Protein 7SMF (pdb70)

GO terms:
  GO:1990841 promoter-specific chromatin binding (F, IDA)
  GO:0010629 negative regulation of gene expression (P, IMP)
  GO:0005515 protein binding (F, IPI)
  GO:0005654 nucleoplasm (C, TAS)
  GO:2000773 negative regulation of cellular senescence (P, IMP)
  GO:0005654 nucleoplasm (C, IDA)
  GO:0043550 regulation of lipid kinase activity (P, IDA)

Nearest PDB structures (foldseek):
  7smc-assembly1_A  TM=9.980E-01  e=4.967E-43  Homo sapiens
  7smc-assembly2_C  TM=9.949E-01  e=7.038E-43  Homo sapiens
  4yos-assembly1_A  TM=9.958E-01  e=9.972E-43  Homo sapiens
  4yoo-assembly1_A  TM=9.880E-01  e=3.684E-42  Homo sapiens
  3pom-assembly1_A  TM=8.962E-01  e=6.485E-21  Homo sapiens

Solvent-accessible surface area: 32696 Å² total; per-residue (Å²): 212,122,91,169,41,6,51,96,0,78,78,16,13,67,91,75,67,61,46,26,46,113,97,0,51,97,11,1,112,69,9,129,126,56,6,56,112,84,3,98,79,1,4,119,0,0,2,63,18,0,19,90,67,9,46,113,79,61,149,169,29,95,28,47,112,80,106,110,0,80,69,36,22,117,20,0,20,18,0,0,11,54,0,0,42,39,17,4,48,111,54,88,86,85,104,142,77,93,52,2,3,91,62,2,71,80,53,67,47,1,8,2,0,0,0,0,0,0,5,3,0,3,89,6,70,99,23,90,11,108,8,28,36,0,4,117,14,1,30,11,46,19,2,85,0,0,69,5,0,36,50,0,42,187,10,16,162,28,13,21,87,95,6,34,143,24,0,56,49,2,17,59,53,0,4,14,26,51,0,1,24,106,79,2,5,0,22,49,17,6,2,32,28,10,48,133,9,0,36,0,76,60,14,53,163,137,136,43,36,12,7,50,0,0,104,40,0,0,102,15,0,6,67,8,0,88,78,0,4,125,67,16,120,22,38,80,136,9,7,90,10,0,0,8,0,0,19,38,0,0,26,120,2,36,66,3,0,53,52,29,14,0,0,6,0,2,2,0,0,0,8,0,2,0,77,6,52,108,48,94,57,35,1,38,80,0,4,103,23,2,106,136,26,143,33,16,90,33,111,2,2,99,41,0,14,28,35,106,148,110,115,25,36,0,7,108,0,0,44,93,34,0,1,65,101,0,85,82,32,0,76,120,30,149,98,133,97,12,44,16,11,208,138,14,80,6,157,58,143,35,87,128,202,115,94,158,27,6,48,109,1,72,73,17,15,62,92,66,55,65,45,34,37,103,105,0,59,107,18,1,120,73,6,132,128,57,6,55,115,48,0,99,91,0,2,108,0,0,3,78,16,0,16,74,60,14,32,123,70,56,138,161,27,96,28,47,106,84,96,116,0,82,77,29,23,116,24,0,23,18,0,0,10,53,0,0,28,40,19,7,50,109,58,88,92,90,108,141,73,96,54,4,2,96,59,1,60,79,53,67,52,0,8,3,0,0,0,0,0,0,5,3,0,2,88,5,74,93,26,85,8,95,11,26,33,0,4,113,14,0,30,8,41,20,2,86,1,1,80,8,0,35,48,0,42,192,12,12,166,28,14,18,89,92,6,34,146,19,0,59,53,3,21,60,53,0,4,20,25,49,0,1,22,103,77,1,2,0,24,49,14,6,6,40,39,8,41,143,8,16,31,0,67,98,8,60,164,101,135,45,42,18,4,52,0,0,88,38,0,0,92,16,1,5,68,7,0,95,62,0,4,136,59,14,119,18,48,81,142,6,13,94,8,0,0,9,0,0,18,37,0,0,31,124,3,30,65,5,0,54,54,24,18,0,1,6,0,3,2,0,0,0,7,0,0,2,79,17,41,106,39,115,56,51,2,63,82,0,4,104,17,2,114,128,17,146,37,18,90,43,111,2,2,88,35,0,16,17,56,110,138,113,109,22,41,1,11,86,0,0,25,83,36,0,1,58,93,0,73,84,30,0,70,132,30,154,97,120,93,10,56,22,11,200,139,10,93,9,177,55,75,49,59,145

Foldseek 3Di:
DADPQVVLLCVLLDPQFLAADPQLQVLLVLAPHNCRVVLVVLLVVLLVLQQVVQQPQDVVRGHDDSVVSVVLSRSLSSLLNQLSSLLSCPPVCVVVVHHCNPVSPPVLLSNLSSLLSSVSSCVSVVHPCDPPNSCVSRVHALLSNLVCLVSRCVSRVSHDPVSNVSSVVSSLVVLFASQLEPPHCLVVVCVVVVVAQDACCRQQVDDDSRSVSVNVNLVVLLVLLVQLCVLLVHDPVLSLVLSQLLRCCVGVPVNQPHRAGSVLSSLLSSQLSCVLQVRHDDSVSRLVSSCPDPNHDPCRAAWGCDDVHDTGGSVCCSVRPNCVRRVVPSNVVVDDTGDRHD/DPDDPDDDDD/DADPLVVLLCVQLDPFWLAADPLVQVLQVLAPQRCRVVLVVLLVVLLVLQQVVLAPDDVVRHHDDSVVSVVLSRSLSSLLNLLCSLQSCPPVCVVVVHRCNVVSNPSLLSNLSSLLSSQSSCVSVVHPCHPPNSCVSSVHQLLSSLVNLVRSCVRDVSQDPVSNVVNVLVNLVSLFARCLEPPHCLQVVCVVVVVAQDAQCCLVVPDDSRSVSVVVSLVSVLVVLVLQCVLPPDDPVLSQQLSQLLRCCCRVVVNQNHRAGSVLSSLLSSQLLCVLDVHHDDSCSRLVSNCPDPNDDPCNAQFGPAPVHDTGGSVCNSVRPVCVVRVVVSNVVVDDTDDRDD/DPDDDDDDDD

InterPro domains:
  IPR002719 Retinoblastoma-associated protein, B-box [PF01857] (787-943)
  IPR002720 Retinoblastoma-associated protein, A-box [PF01858] (385-578)
  IPR002720 Retinoblastoma-associated protein, A-box [SM01368] (385-578)
  IPR013763 Cyclin-like domain [SM00385] (801-910)
  IPR015030 Retinoblastoma-associated protein, C-terminal [PF08934] (960-1046)
  IPR015030 Retinoblastoma-associated protein, C-terminal [SM01369] (952-1068)
  IPR024599 Retinoblastoma-associated protein, N-terminal [PF11934] (80-212)
  IPR024599 Retinoblastoma-associated protein, N-terminal [SM01367] (70-212)
  IPR028309 Retinoblastoma protein family [PTHR13742] (19-1066)
  IPR036915 Cyclin-like superfamily [SSF47954] (393-580)
  IPR036915 Cyclin-like superfamily [SSF47954] (787-968)

Sequence (704 aa):
EFTQSVSRLQSIVAGLKNAPSDQLINIFESCVRNPVENIMKILKGIGETFCQHYTQSTDEQPGSHIDFAVNRLKLAEILYYKILETVMVQETRRLHGMDMSVLLEQDIFHRSLMACCLEIVLFAYSSPRTFPWIIEVLNLQPFYFYKVIEVVIRSEEGLSRDMVKHLNSIEEQILESLAWSHDSALWEALQVSANKVPTCEEVIFRTGSLALFYRKVYHLASVRLRDLCLKLDVSNELRRKIWTCFEFTLVHCPDLMKDRHLDQLLLCAFYIMAKVTKEERTFQEIMKSYRNQPQANSHVYRSVLLKSEERGDLIKFYNTIYVGRVKSFALKYDPPLSPFPHDIYCYEEFSDEFTQSVSRLQSIVAGLKNAPSDQLINIFESCVRNPVENIMKILKGIGETFCQHYTQSTDEQPGSHIDFAVNRLKLAEILYYKILETVMVQETRRLHGMDMSVLLEQDIFHRSLMACCLEIVLFAYSSPRTFPWIIEVLNLQPFYFYKVIEVVIRSEEGLSRDMVKHLNSIEEQILESLAWSHDSALWEALQVSANKVPTCEEVIFRTGSLALFYRKVYHLASVRLRDLCLKLDVSNELRRKIWTCFEFTLVHCPDLMKDRHLDQLLLCAFYIMAKVTKEERTFQEIMKSYRNQPQANSHVYRSVLLKSEERGDLIKFYNTIYVGRVKSFALKYDPPLSPFPHDIYCYEEFSD

Radius of gyration: 28.14 Å; Cα contacts (8 Å, |Δi|>4): 904; chains: 4; bounding box: 73×66×87 Å

B-factor: mean 40.88, std 21.15, range [2.72, 122.69]

Organism: Homo sapiens (NCBI:txid9606)

Secondary structure (DSSP, 8-state):
---HHHHHHHHHTTT--SS--TTHHHHHHTSSS--HHHHHHHHHHHHHHHHHHHTS-BTTB----HHHHHHHHHHHHHHHHHHHHHHHHH-HHHHTT--TTTGGG-HHHHHHHHHHHHHHHHHHTT-SS-TTHHHHHTT--HHHHGGGHHHHHTT---S-HHHHHHHHHHHHHHHHTTTTSTT-THHHHHHTTTT----TTTTT---SSHHHHHHHHHHHHHHHHHHHHHHTT--TTTHHHHHHHHHHHHHH-TTTTTTS-HHHHHHHHHHHHHHTTT----HHHHHHHHTTSTT--SHHHHS-B-----B--HHHHIIIIIHHHHHHHHTT------PPP-/----------/---HHHHHHHHHTTT--SS--HHHHHHHHHSTT--HHHHHHHHHHHHHHHHHHHHS--TTS----HHHHHHHHHHHHHHHHHHHHHHHHH-HHHHTT---TGGGG-HHHHHHHHHHHHHHHHHHTT-SS-TTHHHHHTT--HHHHGGGHHHHHHT-TTS-HHHHHHHHHHHHHHHHTTTTSTT-HHHHHHHTTTT----HHHHH---SHHHHHHHHHHHHHHHHHHHHHHHTT--TTTHHHHHHHHHHHHHTSGGGGTTS-HHHHHHHHHHHHHHTTT----HHHHHHHHHTSTT--GGGTSS-B-----B--HHHHIIIIIHHHHHHHHTT-----PPP--/----------

Structure (mmCIF, N/CA/C/O backbone):
data_7SMF
#
_entry.id   7SMF
#
_cell.length_a   63.158
_cell.length_b   63.302
_cell.length_c   83.344
_cell.angle_alpha   85.94
_cell.angle_beta   68.44
_cell.angle_gamma   73.99
#
_symmetry.space_group_name_H-M   'P 1'
#
loop_
_entity.id
_entity.type
_entity.pdbx_description
1 polymer 'Retinoblastoma-like protein 1'
2 polymer 'Histone deacetylase 1'
3 non-polymer 'SULFATE ION'
4 water water
#
loop_
_atom_site.group_PDB
_atom_site.id
_atom_site.type_symbol
_atom_site.label_atom_id
_atom_site.label_alt_id
_atom_site.label_comp_id
_atom_site.label_asym_id
_atom_site.label_entity_id
_atom_site.label_seq_id
_atom_site.pdbx_PDB_ins_code
_atom_site.Cartn_x
_atom_site.Cartn_y
_atom_site.Cartn_z
_atom_site.occupancy
_atom_site.B_iso_or_equiv
_atom_site.auth_seq_id
_atom_site.auth_comp_id
_atom_site.auth_asym_id
_atom_site.auth_atom_id
_atom_site.pdbx_PDB_model_num
ATOM 1 N N . GLU A 1 2 ? -22.895 -21.917 -12.398 1.00 35.55 389 GLU A N 1
ATOM 2 C CA . GLU A 1 2 ? -21.952 -22.452 -13.421 1.00 33.59 389 GLU A CA 1
ATOM 3 C C . GLU A 1 2 ? -20.732 -21.536 -13.608 1.00 29.36 389 GLU A C 1
ATOM 4 O O . GLU A 1 2 ? -19.723 -22.033 -14.085 1.00 23.71 389 GLU A O 1
ATOM 10 N N . PHE A 1 3 ? -20.853 -20.233 -13.335 1.00 45.62 390 PHE A N 1
ATOM 11 C CA . PHE A 1 3 ? -19.722 -19.299 -13.077 1.00 49.09 390 PHE A CA 1
ATOM 12 C C . PHE A 1 3 ? -19.415 -19.380 -11.587 1.00 52.21 390 PHE A C 1
ATOM 13 O O . PHE A 1 3 ? -20.301 -19.848 -10.845 1.00 46.51 390 PHE A O 1
ATOM 21 N N . THR A 1 4 ? -18.289 -18.756 -11.218 1.00 45.86 391 THR A N 1
ATOM 22 C CA . THR A 1 4 ? -17.820 -18.683 -9.820 1.00 34.70 391 THR A CA 1
ATOM 23 C C . THR A 1 4 ? -18.533 -17.507 -9.154 1.00 30.99 391 THR A C 1
ATOM 24 O O . THR A 1 4 ? -18.974 -16.621 -9.867 1.00 31.10 391 THR A O 1
ATOM 28 N N . GLN A 1 5 ? -18.619 -17.490 -7.835 1.00 28.76 392 GLN A N 1
ATOM 29 C CA . GLN A 1 5 ? -19.397 -16.469 -7.103 1.00 30.52 392 GLN A CA 1
ATOM 30 C C . GLN A 1 5 ? -18.819 -15.102 -7.419 1.00 47.80 392 GLN A C 1
ATOM 31 O O . GLN A 1 5 ? -19.529 -14.118 -7.200 1.00 61.35 392 GLN A O 1
ATOM 37 N N . SER A 1 6 ? -17.583 -15.051 -7.916 1.00 51.06 393 SER A N 1
ATOM 38 C CA . SER A 1 6 ? -16.855 -13.796 -8.214 1.00 35.34 393 SER A CA 1
ATOM 39 C C . SER A 1 6 ? -17.216 -13.279 -9.602 1.00 32.12 393 SER A C 1
ATOM 40 O O . SER A 1 6 ? -17.642 -12.126 -9.700 1.00 22.61 393 SER A O 1
ATOM 43 N N . VAL A 1 7 ? -17.058 -14.111 -10.624 1.00 18.55 394 VAL A N 1
ATOM 44 C CA . VAL A 1 7 ? -17.309 -13.677 -12.021 1.00 18.64 394 VAL A CA 1
ATOM 45 C C . VAL A 1 7 ? -18.807 -13.441 -12.134 1.00 19.52 394 VAL A C 1
ATOM 46 O O . VAL A 1 7 ? -19.218 -12.614 -12.943 1.00 30.73 394 VAL A O 1
ATOM 50 N N . SER A 1 8 ? -19.581 -14.126 -11.304 1.00 19.58 395 SER A N 1
ATOM 51 C CA . SER A 1 8 ? -21.056 -14.005 -11.332 1.00 23.78 395 SER A CA 1
ATOM 52 C C . SER A 1 8 ? -21.466 -12.614 -10.876 1.00 29.20 395 SER A C 1
ATOM 53 O O . SER A 1 8 ? -22.319 -12.030 -11.537 1.00 28.23 395 SER A O 1
ATOM 56 N N . ARG A 1 9 ? -20.870 -12.123 -9.795 1.00 19.26 396 ARG A N 1
ATOM 57 C CA . ARG A 1 9 ? -21.168 -10.756 -9.290 1.00 44.88 396 ARG A CA 1
ATOM 58 C C . ARG A 1 9 ? -20.836 -9.729 -10.369 1.00 18.54 396 ARG A C 1
ATOM 59 O O . ARG A 1 9 ? -21.676 -8.928 -10.725 1.00 18.75 396 ARG A O 1
ATOM 67 N N . LEU A 1 10 ? -19.636 -9.799 -10.879 1.00 20.52 397 LEU A N 1
ATOM 68 C CA . LEU A 1 10 ? -19.230 -8.867 -11.924 1.00 17.78 397 LEU A CA 1
ATOM 69 C C . LEU A 1 10 ? -20.316 -8.769 -12.975 1.00 30.74 397 LEU A C 1
ATOM 70 O O . LEU A 1 10 ? -20.772 -7.658 -13.189 1.00 31.76 397 LEU A O 1
ATOM 75 N N . GLN A 1 11 ? -20.782 -9.886 -13.541 1.00 29.36 398 GLN A N 1
ATOM 76 C CA . GLN A 1 11 ? -21.645 -9.720 -14.756 1.00 28.50 398 GLN A CA 1
ATOM 77 C C . GLN A 1 11 ? -23.016 -9.147 -14.358 1.00 30.25 398 GLN A C 1
ATOM 78 O O . GLN A 1 11 ? -23.680 -8.565 -15.238 1.00 20.40 398 GLN A O 1
ATOM 84 N N . SER A 1 12 ? -23.419 -9.308 -13.089 1.00 20.04 399 SER A N 1
ATOM 85 C CA . SER A 1 12 ? -24.609 -8.632 -12.507 1.00 34.92 399 SER A CA 1
ATOM 86 C C . SER A 1 12 ? -24.276 -7.143 -12.271 1.00 34.58 399 SER A C 1
ATOM 87 O O . SER A 1 12 ? -25.189 -6.269 -12.469 1.00 29.59 399 SER A O 1
ATOM 90 N N . ILE A 1 13 ? -23.012 -6.839 -11.950 1.00 28.81 400 ILE A N 1
ATOM 91 C CA . ILE A 1 13 ? -22.582 -5.441 -11.692 1.00 33.06 400 ILE A CA 1
ATOM 92 C C . ILE A 1 13 ? -22.767 -4.668 -12.989 1.00 37.18 400 ILE A C 1
ATOM 93 O O . ILE A 1 13 ? -23.408 -3.642 -12.933 1.00 42.88 400 ILE A O 1
ATOM 98 N N . VAL A 1 14 ? -22.263 -5.207 -14.108 1.00 34.76 401 VAL A N 1
ATOM 99 C CA . VAL A 1 14 ? -22.197 -4.492 -15.413 1.00 18.89 401 VAL A CA 1
ATOM 100 C C . VAL A 1 14 ? -23.305 -4.908 -16.371 1.00 40.56 401 VAL A C 1
ATOM 101 O O . VAL A 1 14 ? -23.060 -4.890 -17.586 1.00 34.97 401 VAL A O 1
ATOM 105 N N . ALA A 1 15 ? -24.508 -5.168 -15.862 1.00 46.78 402 ALA A N 1
ATOM 106 C CA . ALA A 1 15 ? -25.666 -5.612 -16.678 1.00 34.71 402 ALA A CA 1
ATOM 107 C C . ALA A 1 15 ? -26.237 -4.481 -17.526 1.00 21.69 402 ALA A C 1
ATOM 108 O O . ALA A 1 15 ? -26.656 -3.485 -16.940 1.00 21.64 402 ALA A O 1
ATOM 110 N N . GLY A 1 16 ? -26.301 -4.664 -18.844 1.00 22.13 403 GLY A N 1
ATOM 111 C CA . GLY A 1 16 ? -26.930 -3.646 -19.712 1.00 42.19 403 GLY A CA 1
ATOM 112 C C . GLY A 1 16 ? -26.372 -2.249 -19.487 1.00 38.12 403 GLY A C 1
ATOM 113 O O . GLY A 1 16 ? -27.095 -1.276 -19.729 1.00 22.61 403 GLY A O 1
ATOM 114 N N . LEU A 1 17 ? -25.140 -2.154 -18.991 1.00 29.13 404 LEU A N 1
ATOM 115 C CA . LEU A 1 17 ? -24.310 -0.918 -19.055 1.00 20.71 404 LEU A CA 1
ATOM 116 C C . LEU A 1 17 ? -23.442 -1.064 -20.309 1.00 20.70 404 LEU A C 1
ATOM 117 O O . LEU A 1 17 ? -23.142 -2.196 -20.654 1.00 30.86 404 LEU A O 1
ATOM 122 N N . LYS A 1 18 ? -23.123 0.022 -20.996 1.00 25.83 405 LYS A N 1
ATOM 123 C CA . LYS A 1 18 ? -22.224 0.006 -22.175 1.00 22.34 405 LYS A CA 1
ATOM 124 C C . LYS A 1 18 ? -20.795 0.124 -21.648 1.00 25.76 405 LYS A C 1
ATOM 125 O O . LYS A 1 18 ? -20.621 0.374 -20.434 1.00 26.29 405 LYS A O 1
ATOM 127 N N . ASN A 1 19 ? -19.814 -0.100 -22.514 1.00 28.04 406 ASN A N 1
ATOM 128 C CA . ASN A 1 19 ? -18.429 0.392 -22.336 1.00 28.03 406 ASN A CA 1
ATOM 129 C C . ASN A 1 19 ? -18.371 1.754 -23.029 1.00 34.35 406 ASN A C 1
ATOM 130 O O . ASN A 1 19 ? -17.642 1.882 -24.041 1.00 39.49 406 ASN A O 1
ATOM 135 N N . ALA A 1 20 ? -19.190 2.704 -22.575 1.00 40.84 407 ALA A N 1
ATOM 136 C CA . ALA A 1 20 ? -19.155 4.122 -23.005 1.00 34.94 407 ALA A CA 1
ATOM 137 C C . ALA A 1 20 ? -19.831 4.924 -21.911 1.00 34.61 407 ALA A C 1
ATOM 138 O O . ALA A 1 20 ? -20.497 4.341 -21.056 1.00 33.73 407 ALA A O 1
ATOM 140 N N . PRO A 1 21 ? -19.683 6.264 -21.886 1.00 31.95 408 PRO A N 1
ATOM 141 C CA . PRO A 1 21 ? -20.312 7.043 -20.828 1.00 38.63 408 PRO A CA 1
ATOM 142 C C . PRO A 1 21 ? -21.838 6.993 -21.056 1.00 37.27 408 PRO A C 1
ATOM 143 O O . PRO A 1 21 ? -22.301 7.146 -22.182 1.00 27.71 408 PRO A O 1
ATOM 147 N N . SER A 1 22 ? -22.569 6.957 -19.950 1.00 33.37 409 SER A N 1
ATOM 148 C CA . SER A 1 22 ? -24.037 7.055 -19.995 1.00 33.58 409 SER A CA 1
ATOM 149 C C . SER A 1 22 ? -24.421 8.501 -20.233 1.00 50.50 409 SER A C 1
ATOM 150 O O . SER A 1 22 ? -23.587 9.370 -20.010 1.00 53.04 409 SER A O 1
ATOM 153 N N . ASP A 1 23 ? -25.695 8.749 -20.523 1.00 51.33 410 ASP A N 1
ATOM 154 C CA . ASP A 1 23 ? -26.152 10.108 -20.877 1.00 43.39 410 ASP A CA 1
ATOM 155 C C . ASP A 1 23 ? -26.122 11.007 -19.638 1.00 36.97 410 ASP A C 1
ATOM 156 O O . ASP A 1 23 ? -26.244 12.208 -19.811 1.00 42.36 410 ASP A O 1
ATOM 161 N N . GLN A 1 24 ? -25.937 10.441 -18.451 1.00 29.77 411 GLN A N 1
ATOM 162 C CA . GLN A 1 24 ? -25.848 11.208 -17.185 1.00 32.71 411 GLN A CA 1
ATOM 163 C C . GLN A 1 24 ? -24.378 11.508 -16.851 1.00 26.37 411 GLN A C 1
ATOM 164 O O . GLN A 1 24 ? -24.136 12.561 -16.269 1.00 30.09 411 GLN A O 1
ATOM 170 N N . LEU A 1 25 ? -23.433 10.650 -17.230 1.00 25.05 412 LEU A N 1
ATOM 171 C CA . LEU A 1 25 ? -21.988 10.966 -17.060 1.00 33.10 412 LEU A CA 1
ATOM 172 C C . LEU A 1 25 ? -21.633 11.991 -18.109 1.00 40.25 412 LEU A C 1
ATOM 173 O O . LEU A 1 25 ? -20.810 12.840 -17.810 1.00 51.36 412 LEU A O 1
ATOM 178 N N . ILE A 1 26 ? -22.187 11.861 -19.318 1.00 25.94 413 ILE A N 1
ATOM 179 C CA . ILE A 1 26 ? -21.956 12.794 -20.461 1.00 22.68 413 ILE A CA 1
ATOM 180 C C . ILE A 1 26 ? -22.451 14.205 -20.137 1.00 24.09 413 ILE A C 1
ATOM 181 O O . ILE A 1 26 ? -21.857 15.164 -20.610 1.00 21.71 413 ILE A O 1
ATOM 186 N N . ASN A 1 27 ? -23.469 14.328 -19.309 1.00 21.90 414 ASN A N 1
ATOM 187 C CA . ASN A 1 27 ? -24.072 15.647 -19.034 1.00 27.90 414 ASN A CA 1
ATOM 188 C C . ASN A 1 27 ? -23.277 16.349 -17.940 1.00 31.28 414 ASN A C 1
ATOM 189 O O . ASN A 1 27 ? -23.301 17.575 -17.908 1.00 47.29 414 ASN A O 1
ATOM 194 N N . ILE A 1 28 ? -22.636 15.604 -17.065 1.00 20.89 415 ILE A N 1
ATOM 195 C CA . ILE A 1 28 ? -21.726 16.187 -16.048 1.00 33.46 415 ILE A CA 1
ATOM 196 C C . ILE A 1 28 ? -20.474 16.653 -16.785 1.00 40.71 415 ILE A C 1
ATOM 197 O O . ILE A 1 28 ? -19.855 17.615 -16.350 1.00 32.30 415 ILE A O 1
ATOM 202 N N . PHE A 1 29 ? -20.151 16.020 -17.902 1.00 41.18 416 PHE A N 1
ATOM 203 C CA . PHE A 1 29 ? -18.957 16.352 -18.696 1.00 34.93 416 PHE A CA 1
ATOM 204 C C . PHE A 1 29 ? -19.220 17.640 -19.435 1.00 33.25 416 PHE A C 1
ATOM 205 O O . PHE A 1 29 ? -18.323 18.451 -19.514 1.00 31.75 416 PHE A O 1
ATOM 213 N N . GLU A 1 30 ? -20.422 17.796 -19.965 1.00 34.35 417 GLU A N 1
ATOM 214 C CA . GLU A 1 30 ? -20.809 18.986 -20.760 1.00 22.38 417 GLU A CA 1
ATOM 215 C C . GLU A 1 30 ? -21.134 20.141 -19.814 1.00 24.36 417 GLU A C 1
ATOM 216 O O . GLU A 1 30 ? -21.142 21.277 -20.274 1.00 25.64 417 GLU A O 1
ATOM 222 N N . SER A 1 31 ? -21.315 19.867 -18.531 1.00 22.03 418 SER A N 1
ATOM 223 C CA . SER A 1 31 ? -21.513 20.916 -17.513 1.00 37.17 418 SER A CA 1
ATOM 224 C C . SER A 1 31 ? -20.184 21.581 -17.193 1.00 47.92 418 SER A C 1
ATOM 225 O O . SER A 1 31 ? -20.175 22.461 -16.335 1.00 54.05 418 SER A O 1
ATOM 228 N N . CYS A 1 32 ? -19.105 21.199 -17.876 1.00 53.93 419 CYS A N 1
ATOM 229 C CA . CYS A 1 32 ? -17.742 21.693 -17.580 1.00 46.83 419 CYS A CA 1
ATOM 230 C C . CYS A 1 32 ? -17.254 22.613 -18.687 1.00 35.54 419 CYS A C 1
ATOM 231 O O . CYS A 1 32 ? -17.510 22.317 -19.851 1.00 38.14 419 CYS A O 1
ATOM 234 N N . VAL A 1 33 ? -16.578 23.689 -18.320 1.00 30.62 420 VAL A N 1
ATOM 235 C CA . VAL A 1 33 ? -15.941 24.598 -19.304 1.00 33.25 420 VAL A CA 1
ATOM 236 C C . VAL A 1 33 ? -15.036 23.708 -20.116 1.00 40.10 420 VAL A C 1
ATOM 237 O O . VAL A 1 33 ? -15.122 23.764 -21.347 1.00 35.07 420 VAL A O 1
ATOM 241 N N . ARG A 1 34 ? -14.220 22.917 -19.420 1.00 42.21 421 ARG A N 1
ATOM 242 C CA . ARG A 1 34 ? -13.325 21.945 -20.092 1.00 41.31 421 ARG A CA 1
ATOM 243 C C . ARG A 1 34 ? -13.985 20.563 -20.046 1.00 39.88 421 ARG A C 1
ATOM 244 O O . ARG A 1 34 ? -13.757 19.836 -19.084 1.00 48.54 421 ARG A O 1
ATOM 252 N N . ASN A 1 35 ? -14.806 20.261 -21.041 1.00 31.86 422 ASN A N 1
ATOM 253 C CA . ASN A 1 35 ? -15.475 18.952 -21.218 1.00 39.19 422 ASN A CA 1
ATOM 254 C C . ASN A 1 35 ? -14.359 17.922 -21.355 1.00 46.16 422 ASN A C 1
ATOM 255 O O . ASN A 1 35 ? -13.553 18.051 -22.267 1.00 53.79 422 ASN A O 1
ATOM 260 N N . PRO A 1 36 ? -14.233 16.916 -20.455 1.00 42.11 423 PRO A N 1
ATOM 261 C CA . PRO A 1 36 ? -13.051 16.057 -20.411 1.00 38.32 423 PRO A CA 1
ATOM 262 C C . PRO A 1 36 ? -13.186 14.737 -21.176 1.00 31.81 423 PRO A C 1
ATOM 263 O O . PRO A 1 36 ? -12.377 13.866 -20.967 1.00 29.86 423 PRO A O 1
ATOM 267 N N . VAL A 1 37 ? -14.182 14.636 -22.058 1.00 30.92 424 VAL A N 1
ATOM 268 C CA . VAL A 1 37 ? -14.612 13.346 -22.681 1.00 31.62 424 VAL A CA 1
ATOM 269 C C . VAL A 1 37 ? -13.524 12.814 -23.620 1.00 36.42 424 VAL A C 1
ATOM 270 O O . VAL A 1 37 ? -13.346 11.584 -23.634 1.00 38.61 424 VAL A O 1
ATOM 274 N N . GLU A 1 38 ? -12.807 13.639 -24.380 1.00 34.59 425 GLU A N 1
ATOM 275 C CA . GLU A 1 38 ? -11.863 13.050 -25.369 1.00 38.25 425 GLU A CA 1
ATOM 276 C C . GLU A 1 38 ? -10.539 12.675 -24.710 1.00 37.17 425 GLU A C 1
ATOM 277 O O . GLU A 1 38 ? -9.980 11.686 -25.114 1.00 39.76 425 GLU A O 1
ATOM 283 N N . ASN A 1 39 ? -10.107 13.406 -23.699 1.00 40.69 426 ASN A N 1
ATOM 284 C CA . ASN A 1 39 ? -8.872 13.064 -22.959 1.00 49.86 426 ASN A CA 1
ATOM 285 C C . ASN A 1 39 ? -9.117 11.804 -22.128 1.00 58.69 426 ASN A C 1
ATOM 286 O O . ASN A 1 39 ? -8.161 11.082 -21.923 1.00 67.89 426 ASN A O 1
ATOM 291 N N . ILE A 1 40 ? -10.330 11.591 -21.619 1.00 52.64 427 ILE A N 1
ATOM 292 C CA . ILE A 1 40 ? -10.711 10.339 -20.903 1.00 40.07 427 ILE A CA 1
ATOM 293 C C . ILE A 1 40 ? -10.804 9.245 -21.964 1.00 42.74 427 ILE A C 1
ATOM 294 O O . ILE A 1 40 ? -10.326 8.145 -21.707 1.00 50.71 427 ILE A O 1
ATOM 299 N N . MET A 1 41 ? -11.337 9.574 -23.145 1.00 36.20 428 MET A N 1
ATOM 300 C CA . MET A 1 41 ? -11.572 8.539 -24.182 1.00 32.70 428 MET A CA 1
ATOM 301 C C . MET A 1 41 ? -10.201 8.102 -24.710 1.00 30.56 428 MET A C 1
ATOM 302 O O . MET A 1 41 ? -10.016 6.886 -24.940 1.00 35.25 428 MET A O 1
ATOM 307 N N . LYS A 1 42 ? -9.245 9.030 -24.790 1.00 28.62 429 LYS A N 1
ATOM 308 C CA . LYS A 1 42 ? -7.851 8.748 -25.251 1.00 28.71 429 LYS A CA 1
ATOM 309 C C . LYS A 1 42 ? -7.089 7.823 -24.278 1.00 19.52 429 LYS A C 1
ATOM 310 O O . LYS A 1 42 ? -6.580 6.790 -24.760 1.00 21.50 429 LYS A O 1
ATOM 316 N N . ILE A 1 43 ? -6.977 8.198 -22.989 1.00 15.98 430 ILE A N 1
ATOM 317 C CA . ILE A 1 43 ? -6.335 7.398 -21.897 1.00 15.78 430 ILE A CA 1
ATOM 318 C C . ILE A 1 43 ? -6.773 5.934 -22.033 1.00 24.29 430 ILE A C 1
ATOM 319 O O . ILE A 1 43 ? -5.901 5.016 -21.921 1.00 33.44 430 ILE A O 1
ATOM 324 N N . LEU A 1 44 ? -8.082 5.736 -22.226 1.00 22.60 431 LEU A N 1
ATOM 325 C CA . LEU A 1 44 ? -8.738 4.407 -22.198 1.00 26.66 431 LEU A CA 1
ATOM 326 C C . LEU A 1 44 ? -8.277 3.631 -23.416 1.00 16.39 431 LEU A C 1
ATOM 327 O O . LEU A 1 44 ? -7.976 2.455 -23.256 1.00 25.51 431 LEU A O 1
ATOM 332 N N . LYS A 1 45 ? -8.194 4.289 -24.564 1.00 25.88 432 LYS A N 1
ATOM 333 C CA . LYS A 1 45 ? -7.610 3.661 -25.771 1.00 23.75 432 LYS A CA 1
ATOM 334 C C . LYS A 1 45 ? -6.165 3.269 -25.429 1.00 30.47 432 LYS A C 1
ATOM 335 O O . LYS A 1 45 ? -5.897 2.081 -25.417 1.00 34.62 432 LYS A O 1
ATOM 341 N N . GLY A 1 46 ? -5.289 4.214 -25.090 1.00 33.45 433 GLY A N 1
ATOM 342 C CA . GLY A 1 46 ? -3.884 3.943 -24.727 1.00 16.49 433 GLY A CA 1
ATOM 343 C C . GLY A 1 46 ? -3.720 2.836 -23.685 1.00 15.95 433 GLY A C 1
ATOM 344 O O . GLY A 1 46 ? -3.000 1.870 -23.994 1.00 16.15 433 GLY A O 1
ATOM 345 N N . ILE A 1 47 ? -4.316 2.950 -22.482 1.00 15.35 434 ILE A N 1
ATOM 346 C CA . ILE A 1 47 ? -4.181 1.909 -21.411 1.00 14.89 434 ILE A CA 1
ATOM 347 C C . ILE A 1 47 ? -4.546 0.535 -22.005 1.00 31.97 434 ILE A C 1
ATOM 348 O O . ILE A 1 47 ? -3.853 -0.462 -21.722 1.00 20.90 434 ILE A O 1
ATOM 353 N N . GLY A 1 48 ? -5.593 0.484 -22.826 1.00 34.91 435 GLY A N 1
ATOM 354 C CA . GLY A 1 48 ? -6.065 -0.743 -23.490 1.00 16.44 435 GLY A CA 1
ATOM 355 C C . GLY A 1 48 ? -5.048 -1.310 -24.455 1.00 16.94 435 GLY A C 1
ATOM 356 O O . GLY A 1 48 ? -4.768 -2.508 -24.363 1.00 34.81 435 GLY A O 1
ATOM 357 N N . GLU A 1 49 ? -4.543 -0.503 -25.386 1.00 22.73 436 GLU A N 1
ATOM 358 C CA . GLU A 1 49 ? -3.591 -1.003 -26.415 1.00 32.55 436 GLU A CA 1
ATOM 359 C C . GLU A 1 49 ? -2.375 -1.587 -25.689 1.00 31.05 436 GLU A C 1
ATOM 360 O O . GLU A 1 49 ? -1.877 -2.620 -26.166 1.00 34.10 436 GLU A O 1
ATOM 366 N N . THR A 1 50 ? -1.937 -0.982 -24.582 1.00 16.80 437 THR A N 1
ATOM 367 C CA . THR A 1 50 ? -0.786 -1.488 -23.803 1.00 34.92 437 THR A CA 1
ATOM 368 C C . THR A 1 50 ? -1.221 -2.748 -23.038 1.00 30.15 437 THR A C 1
ATOM 369 O O . THR A 1 50 ? -0.440 -3.740 -22.988 1.00 27.54 437 THR A O 1
ATOM 373 N N . PHE A 1 51 ? -2.426 -2.734 -22.466 1.00 28.52 438 PHE A N 1
ATOM 374 C CA . PHE A 1 51 ? -2.977 -3.904 -21.740 1.00 34.41 438 PHE A CA 1
ATOM 375 C C . PHE A 1 51 ? -2.841 -5.133 -22.641 1.00 41.57 438 PHE A C 1
ATOM 376 O O . PHE A 1 51 ? -2.460 -6.192 -22.150 1.00 28.91 438 PHE A O 1
ATOM 384 N N . CYS A 1 52 ? -3.184 -4.981 -23.925 1.00 45.72 439 CYS A N 1
ATOM 385 C CA . CYS A 1 52 ? -3.331 -6.084 -24.913 1.00 39.55 439 CYS A CA 1
ATOM 386 C C . CYS A 1 52 ? -1.967 -6.444 -25.479 1.00 36.16 439 CYS A C 1
ATOM 387 O O . CYS A 1 52 ? -1.718 -7.633 -25.634 1.00 40.96 439 CYS A O 1
ATOM 390 N N . GLN A 1 53 ? -1.127 -5.452 -25.760 1.00 35.53 440 GLN A N 1
ATOM 391 C CA . GLN A 1 53 ? 0.254 -5.712 -26.215 1.00 27.18 440 GLN A CA 1
ATOM 392 C C . GLN A 1 53 ? 0.955 -6.575 -25.169 1.00 23.97 440 GLN A C 1
ATOM 393 O O . GLN A 1 53 ? 1.622 -7.515 -25.632 1.00 19.22 440 GLN A O 1
ATOM 399 N N . HIS A 1 54 ? 0.750 -6.345 -23.856 1.00 17.67 441 HIS A N 1
ATOM 400 C CA . HIS A 1 54 ? 1.463 -7.071 -22.756 1.00 20.80 441 HIS A CA 1
ATOM 401 C C . HIS A 1 54 ? 0.774 -8.384 -22.368 1.00 17.53 441 HIS A C 1
ATOM 402 O O . HIS A 1 54 ? 1.478 -9.326 -22.058 1.00 25.20 441 HIS A O 1
ATOM 409 N N . TYR A 1 55 ? -0.548 -8.401 -22.275 1.00 30.00 442 TYR A N 1
ATOM 410 C CA . TYR A 1 55 ? -1.356 -9.626 -22.064 1.00 31.74 442 TYR A CA 1
ATOM 411 C C . TYR A 1 55 ? -0.863 -10.663 -23.080 1.00 34.55 442 TYR A C 1
ATOM 412 O O . TYR A 1 55 ? -0.464 -11.739 -22.622 1.00 28.84 442 TYR A O 1
ATOM 421 N N . THR A 1 56 ? -0.786 -10.321 -24.365 1.00 19.14 443 THR A N 1
ATOM 422 C CA . THR A 1 56 ? -0.497 -11.275 -25.466 1.00 20.13 443 THR A CA 1
ATOM 423 C C . THR A 1 56 ? 0.970 -11.506 -25.825 1.00 41.20 443 THR A C 1
ATOM 424 O O . THR A 1 56 ? 1.208 -11.956 -26.944 1.00 50.83 443 THR A O 1
ATOM 428 N N . GLN A 1 57 ? 1.911 -11.274 -24.922 1.00 38.99 444 GLN A N 1
ATOM 429 C CA . GLN A 1 57 ? 3.354 -11.466 -25.186 1.00 30.16 444 GLN A CA 1
ATOM 430 C C . GLN A 1 57 ? 3.930 -12.392 -24.125 1.00 39.34 444 GLN A C 1
ATOM 431 O O . GLN A 1 57 ? 3.848 -12.039 -22.945 1.00 36.31 444 GLN A O 1
ATOM 437 N N . SER A 1 58 ? 4.544 -13.496 -24.548 1.00 56.84 445 SER A N 1
ATOM 438 C CA . SER A 1 58 ? 5.042 -14.541 -23.618 1.00 61.37 445 SER A CA 1
ATOM 439 C C . SER A 1 58 ? 6.419 -14.221 -23.044 1.00 57.63 445 SER A C 1
ATOM 440 O O . SER A 1 58 ? 7.410 -14.714 -23.596 1.00 62.48 445 SER A O 1
ATOM 443 N N . THR A 1 59 ? 6.468 -13.447 -21.966 1.00 53.26 446 THR A N 1
ATOM 444 C CA . THR A 1 59 ? 7.758 -13.218 -21.286 1.00 60.62 446 THR A CA 1
ATOM 445 C C . THR A 1 59 ? 8.091 -14.538 -20.621 1.00 73.13 446 THR A C 1
ATOM 446 O O . THR A 1 59 ? 7.154 -15.291 -20.318 1.00 77.33 446 THR A O 1
ATOM 450 N N . ASP A 1 60 ? 9.370 -14.826 -20.417 1.00 77.50 447 ASP A N 1
ATOM 451 C CA . ASP A 1 60 ? 9.707 -16.064 -19.672 1.00 74.87 447 ASP A CA 1
ATOM 452 C C . ASP A 1 60 ? 9.567 -15.724 -18.188 1.00 75.51 447 ASP A C 1
ATOM 453 O O . ASP A 1 60 ? 10.595 -15.669 -17.500 1.00 73.35 447 ASP A O 1
ATOM 458 N N . GLU A 1 61 ? 8.338 -15.444 -17.748 1.00 74.56 448 GLU A N 1
ATOM 459 C CA . GLU A 1 61 ? 8.027 -15.110 -16.332 1.00 69.48 448 GLU A CA 1
ATOM 460 C C . GLU A 1 61 ? 6.504 -15.123 -16.245 1.00 64.52 448 GLU A C 1
ATOM 461 O O . GLU A 1 61 ? 5.986 -15.467 -15.175 1.00 69.12 448 GLU A O 1
ATOM 467 N N . GLN A 1 62 ? 5.823 -14.756 -17.329 1.00 62.45 449 GLN A N 1
ATOM 468 C CA . GLN A 1 62 ? 4.347 -14.866 -17.398 1.00 60.22 449 GLN A CA 1
ATOM 469 C C . GLN A 1 62 ? 3.996 -15.262 -18.826 1.00 62.50 449 GLN A C 1
ATOM 470 O O . GLN A 1 62 ? 4.125 -14.417 -19.718 1.00 67.44 449 GLN A O 1
ATOM 476 N N . PRO A 1 63 ? 3.604 -16.519 -19.087 1.00 60.98 450 PRO A N 1
ATOM 477 C CA . PRO A 1 63 ? 3.299 -16.941 -20.441 1.00 61.61 450 PRO A CA 1
ATOM 478 C C . PRO A 1 63 ? 2.239 -16.024 -21.063 1.00 70.95 450 PRO A C 1
ATOM 479 O O . PRO A 1 63 ? 1.495 -15.423 -20.326 1.00 73.68 450 PRO A O 1
ATOM 483 N N . GLY A 1 64 ? 2.183 -15.953 -22.395 1.00 72.40 451 GLY A N 1
ATOM 484 C CA . GLY A 1 64 ? 1.276 -15.021 -23.098 1.00 66.37 451 GLY A CA 1
ATOM 485 C C . GLY A 1 64 ? 0.020 -15.680 -23.598 1.00 68.76 451 GLY A C 1
ATOM 486 O O . GLY A 1 64 ? 0.140 -16.726 -24.249 1.00 77.21 451 GLY A O 1
ATOM 487 N N . SER A 1 65 ? -1.128 -15.043 -23.388 1.00 66.35 452 SER A N 1
ATOM 488 C CA . SER A 1 65 ? -2.431 -15.666 -23.703 1.00 60.27 452 SER A CA 1
ATOM 489 C C . SER A 1 65 ? -2.993 -15.197 -25.054 1.00 58.88 452 SER A C 1
ATOM 490 O O . SER A 1 65 ? -2.217 -14.626 -25.835 1.00 63.32 452 SER A O 1
ATOM 493 N N . HIS A 1 66 ? -4.277 -15.471 -25.337 1.00 44.28 453 HIS A N 1
ATOM 494 C CA . HIS A 1 66 ? -4.868 -15.148 -26.665 1.00 38.57 453 HIS A CA 1
ATOM 495 C C . HIS A 1 66 ? -5.467 -13.740 -26.623 1.00 32.40 453 HIS A C 1
ATOM 496 O O . HIS A 1 66 ? -5.944 -13.377 -25.567 1.00 39.46 453 HIS A O 1
ATOM 503 N N . ILE A 1 67 ? -5.455 -12.989 -27.728 1.00 34.11 454 ILE A N 1
ATOM 504 C CA . ILE A 1 67 ? -6.116 -11.645 -27.851 1.00 36.65 454 ILE A CA 1
ATOM 505 C C . ILE A 1 67 ? -7.612 -11.737 -27.495 1.00 41.89 454 ILE A C 1
ATOM 506 O O . ILE A 1 67 ? -8.150 -10.749 -26.937 1.00 35.07 454 ILE A O 1
ATOM 511 N N . ASP A 1 68 ? -8.294 -12.805 -27.895 1.00 45.12 455 ASP A N 1
ATOM 512 C CA . ASP A 1 68 ? -9.764 -12.910 -27.729 1.00 34.11 455 ASP A CA 1
ATOM 513 C C . ASP A 1 68 ? -10.184 -12.646 -26.284 1.00 28.44 455 ASP A C 1
ATOM 514 O O . ASP A 1 68 ? -11.239 -12.043 -26.103 1.00 25.74 455 ASP A O 1
ATOM 519 N N . PHE A 1 69 ? -9.383 -13.063 -25.312 1.00 20.95 456 PHE A N 1
ATOM 520 C CA . PHE A 1 69 ? -9.756 -12.906 -23.887 1.00 30.72 456 PHE A CA 1
ATOM 521 C C . PHE A 1 69 ? -9.407 -11.505 -23.403 1.00 22.39 456 PHE A C 1
ATOM 522 O O . PHE A 1 69 ? -10.127 -10.968 -22.595 1.00 24.25 456 PHE A O 1
ATOM 530 N N . ALA A 1 70 ? -8.331 -10.931 -23.907 1.00 23.30 457 ALA A N 1
ATOM 531 C CA . ALA A 1 70 ? -7.897 -9.581 -23.501 1.00 29.74 457 ALA A CA 1
ATOM 532 C C . ALA A 1 70 ? -9.010 -8.571 -23.721 1.00 35.46 457 ALA A C 1
ATOM 533 O O . ALA A 1 70 ? -9.453 -7.972 -22.753 1.00 18.03 457 ALA A O 1
ATOM 535 N N . VAL A 1 71 ? -9.428 -8.407 -24.966 1.00 33.02 458 VAL A N 1
ATOM 536 C CA . VAL A 1 71 ? -10.520 -7.476 -25.330 1.00 33.07 458 VAL A CA 1
ATOM 537 C C . VAL A 1 71 ? -11.752 -7.783 -24.475 1.00 34.93 458 VAL A C 1
ATOM 538 O O . VAL A 1 71 ? -12.555 -6.867 -24.278 1.00 19.12 458 VAL A O 1
ATOM 542 N N . ASN A 1 72 ? -11.895 -9.020 -24.005 1.00 31.33 459 ASN A N 1
ATOM 543 C CA . ASN A 1 72 ? -13.004 -9.421 -23.103 1.00 40.70 459 ASN A CA 1
ATOM 544 C C . ASN A 1 72 ? -12.739 -8.831 -21.715 1.00 48.79 459 ASN A C 1
ATOM 545 O O . ASN A 1 72 ? -13.701 -8.372 -21.089 1.00 51.11 459 ASN A O 1
ATOM 550 N N . ARG A 1 73 ? -11.480 -8.832 -21.271 1.00 37.47 460 ARG A N 1
ATOM 551 C CA . ARG A 1 73 ? -11.134 -8.363 -19.908 1.00 30.78 460 ARG A CA 1
ATOM 552 C C . ARG A 1 73 ? -10.989 -6.847 -19.910 1.00 35.23 460 ARG A C 1
ATOM 553 O O . ARG A 1 73 ? -10.931 -6.289 -18.828 1.00 43.12 460 ARG A O 1
ATOM 561 N N . LEU A 1 74 ? -10.941 -6.217 -21.078 1.00 34.16 461 LEU A N 1
ATOM 562 C CA . LEU A 1 74 ? -10.854 -4.737 -21.198 1.00 31.65 461 LEU A CA 1
ATOM 563 C C . LEU A 1 74 ? -12.259 -4.168 -21.334 1.00 27.21 461 LEU A C 1
ATOM 564 O O . LEU A 1 74 ? -12.577 -3.263 -20.582 1.00 34.51 461 LEU A O 1
ATOM 569 N N . LYS A 1 75 ? -13.069 -4.713 -22.230 1.00 25.23 462 LYS A N 1
ATOM 570 C CA . LYS A 1 75 ? -14.459 -4.248 -22.402 1.00 18.20 462 LYS A CA 1
ATOM 571 C C . LYS A 1 75 ? -15.122 -4.164 -21.038 1.00 35.36 462 LYS A C 1
ATOM 572 O O . LYS A 1 75 ? -15.786 -3.176 -20.805 1.00 51.44 462 LYS A O 1
ATOM 578 N N . LEU A 1 76 ? -14.917 -5.139 -20.168 1.00 17.55 463 LEU A N 1
ATOM 579 C CA . LEU A 1 76 ? -15.559 -5.221 -18.836 1.00 29.02 463 LEU A CA 1
ATOM 580 C C . LEU A 1 76 ? -15.010 -4.173 -17.899 1.00 30.25 463 LEU A C 1
ATOM 581 O O . LEU A 1 76 ? -15.795 -3.636 -17.141 1.00 37.83 463 LEU A O 1
ATOM 586 N N . ALA A 1 77 ? -13.701 -3.977 -17.897 1.00 27.33 464 ALA A N 1
ATOM 587 C CA . ALA A 1 77 ? -13.045 -3.036 -16.963 1.00 34.00 464 ALA A CA 1
ATOM 588 C C . ALA A 1 77 ? -13.459 -1.623 -17.314 1.00 26.84 464 ALA A C 1
ATOM 589 O O . ALA A 1 77 ? -13.383 -0.758 -16.451 1.00 15.07 464 ALA A O 1
ATOM 591 N N . GLU A 1 78 ? -13.795 -1.419 -18.575 1.00 16.00 465 GLU A N 1
ATOM 592 C CA . GLU A 1 78 ? -14.288 -0.130 -19.053 1.00 16.20 465 GLU A CA 1
ATOM 593 C C . GLU A 1 78 ? -15.733 -0.009 -18.633 1.00 30.43 465 GLU A C 1
ATOM 594 O O . GLU A 1 78 ? -16.068 1.024 -18.053 1.00 43.96 465 GLU A O 1
ATOM 600 N N . ILE A 1 79 ? -16.598 -0.987 -18.859 1.00 17.03 466 ILE A N 1
ATOM 601 C CA . ILE A 1 79 ? -18.001 -0.820 -18.385 1.00 20.21 466 ILE A CA 1
ATOM 602 C C . ILE A 1 79 ? -17.999 -0.380 -16.925 1.00 24.22 466 ILE A C 1
ATOM 603 O O . ILE A 1 79 ? -18.838 0.449 -16.584 1.00 35.35 466 ILE A O 1
ATOM 608 N N . LEU A 1 80 ? -17.096 -0.907 -16.100 1.00 16.30 467 LEU A N 1
ATOM 609 C CA . LEU A 1 80 ? -17.057 -0.623 -14.639 1.00 41.83 467 LEU A CA 1
ATOM 610 C C . LEU A 1 80 ? -16.505 0.773 -14.415 1.00 25.42 467 LEU A C 1
ATOM 611 O O . LEU A 1 80 ? -16.860 1.411 -13.442 1.00 20.98 467 LEU A O 1
ATOM 616 N N . TYR A 1 81 ? -15.652 1.216 -15.307 1.00 23.27 468 TYR A N 1
ATOM 617 C CA . TYR A 1 81 ? -15.030 2.542 -15.203 1.00 27.05 468 TYR A CA 1
ATOM 618 C C . TYR A 1 81 ? -16.091 3.598 -15.311 1.00 22.47 468 TYR A C 1
ATOM 619 O O . TYR A 1 81 ? -16.181 4.412 -14.414 1.00 21.73 468 TYR A O 1
ATOM 628 N N . TYR A 1 82 ? -16.833 3.568 -16.402 1.00 16.04 469 TYR A N 1
ATOM 629 C CA . TYR A 1 82 ? -17.877 4.570 -16.665 1.00 16.58 469 TYR A CA 1
ATOM 630 C C . TYR A 1 82 ? -18.955 4.508 -15.579 1.00 17.04 469 TYR A C 1
ATOM 631 O O . TYR A 1 82 ? -19.475 5.567 -15.246 1.00 35.03 469 TYR A O 1
ATOM 640 N N . LYS A 1 83 ? -19.253 3.337 -15.024 1.00 16.72 470 LYS A N 1
ATOM 641 C CA . LYS A 1 83 ? -20.237 3.159 -13.926 1.00 16.93 470 LYS A CA 1
ATOM 642 C C . LYS A 1 83 ? -19.720 3.762 -12.639 1.00 16.39 470 LYS A C 1
ATOM 643 O O . LYS A 1 83 ? -20.508 4.364 -11.937 1.00 16.66 470 LYS A O 1
ATOM 649 N N . ILE A 1 84 ? -18.448 3.538 -12.331 1.00 25.91 471 ILE A N 1
ATOM 650 C CA . ILE A 1 84 ? -17.817 4.015 -11.070 1.00 15.19 471 ILE A CA 1
ATOM 651 C C . ILE A 1 84 ? -17.425 5.454 -11.314 1.00 31.60 471 ILE A C 1
ATOM 652 O O . ILE A 1 84 ? -17.609 6.223 -10.423 1.00 15.02 471 ILE A O 1
ATOM 657 N N . LEU A 1 85 ? -16.985 5.809 -12.512 1.00 32.23 472 LEU A N 1
ATOM 658 C CA . LEU A 1 85 ? -16.815 7.258 -12.799 1.00 25.25 472 LEU A CA 1
ATOM 659 C C . LEU A 1 85 ? -18.137 7.949 -12.473 1.00 15.75 472 LEU A C 1
ATOM 660 O O . LEU A 1 85 ? -18.116 8.882 -11.649 1.00 15.65 472 LEU A O 1
ATOM 665 N N . GLU A 1 86 ? -19.237 7.456 -13.052 1.00 16.38 473 GLU A N 1
ATOM 666 C CA . GLU A 1 86 ? -20.562 8.114 -12.968 1.00 17.11 473 GLU A CA 1
ATOM 667 C C . GLU A 1 86 ? -20.958 8.207 -11.495 1.00 17.04 473 GLU A C 1
ATOM 668 O O . GLU A 1 86 ? -21.314 9.332 -11.099 1.00 17.29 473 GLU A O 1
ATOM 674 N N . THR A 1 87 ? -20.846 7.130 -10.701 1.00 16.75 474 THR A N 1
ATOM 675 C CA . THR A 1 87 ? -21.123 7.188 -9.231 1.00 31.87 474 THR A CA 1
ATOM 676 C C . THR A 1 87 ? -20.293 8.299 -8.587 1.00 16.27 474 THR A C 1
ATOM 677 O O . THR A 1 87 ? -20.841 9.177 -7.923 1.00 16.59 474 THR A O 1
ATOM 681 N N . VAL A 1 88 ? -18.990 8.217 -8.806 1.00 30.69 475 VAL A N 1
ATOM 682 C CA . VAL A 1 88 ? -17.961 9.053 -8.151 1.00 15.07 475 VAL A CA 1
ATOM 683 C C . VAL A 1 88 ? -18.343 10.504 -8.387 1.00 16.77 475 VAL A C 1
ATOM 684 O O . VAL A 1 88 ? -18.323 11.288 -7.401 1.00 15.44 475 VAL A O 1
ATOM 688 N N . MET A 1 89 ? -18.620 10.835 -9.652 1.00 15.79 476 MET A N 1
ATOM 689 C CA . MET A 1 89 ? -18.831 12.236 -10.089 1.00 16.18 476 MET A CA 1
ATOM 690 C C . MET A 1 89 ? -20.190 12.708 -9.572 1.00 30.87 476 MET A C 1
ATOM 691 O O . MET A 1 89 ? -20.263 13.870 -9.146 1.00 39.17 476 MET A O 1
ATOM 696 N N . VAL A 1 90 ? -21.216 11.856 -9.583 1.00 21.16 477 VAL A N 1
ATOM 697 C CA . VAL A 1 90 ? -22.571 12.289 -9.148 1.00 18.21 477 VAL A CA 1
ATOM 698 C C . VAL A 1 90 ? -22.490 12.647 -7.662 1.00 18.07 477 VAL A C 1
ATOM 699 O O . VAL A 1 90 ? -23.102 13.684 -7.313 1.00 40.65 477 VAL A O 1
ATOM 703 N N . GLN A 1 91 ? -21.732 11.878 -6.850 1.00 17.41 478 GLN A N 1
ATOM 704 C CA . GLN A 1 91 ? -21.598 12.023 -5.360 1.00 22.90 478 GLN A CA 1
ATOM 705 C C . GLN A 1 91 ? -20.579 13.093 -4.955 1.00 16.85 478 GLN A C 1
ATOM 706 O O . GLN A 1 91 ? -20.521 13.444 -3.767 1.00 16.87 478 GLN A O 1
ATOM 712 N N . GLU A 1 92 ? -19.782 13.574 -5.899 1.00 16.51 479 GLU A N 1
ATOM 713 C CA . GLU A 1 92 ? -18.787 14.647 -5.664 1.00 26.90 479 GLU A CA 1
ATOM 714 C C . GLU A 1 92 ? -19.510 15.899 -5.129 1.00 16.81 479 GLU A C 1
ATOM 715 O O . GLU A 1 92 ? -20.281 16.493 -5.891 1.00 17.45 479 GLU A O 1
ATOM 721 N N . THR A 1 93 ? -19.252 16.328 -3.888 1.00 16.74 480 THR A N 1
ATOM 722 C CA . THR A 1 93 ? -19.959 17.489 -3.275 1.00 27.55 480 THR A CA 1
ATOM 723 C C . THR A 1 93 ? -19.783 18.771 -4.105 1.00 25.93 480 THR A C 1
ATOM 724 O O . THR A 1 93 ? -20.518 19.737 -3.829 1.00 18.45 480 THR A O 1
ATOM 728 N N . ARG A 1 94 ? -18.852 18.797 -5.063 1.00 22.77 481 ARG A N 1
ATOM 729 C CA . ARG A 1 94 ? -18.716 19.903 -6.055 1.00 22.18 481 ARG A CA 1
ATOM 730 C C . ARG A 1 94 ? -19.806 19.787 -7.122 1.00 29.17 481 ARG A C 1
ATOM 731 O O . ARG A 1 94 ? -20.262 20.820 -7.594 1.00 39.10 481 ARG A O 1
ATOM 739 N N . ARG A 1 95 ? -20.198 18.584 -7.521 1.00 21.47 482 ARG A N 1
ATOM 740 C CA . ARG A 1 95 ? -21.394 18.410 -8.382 1.00 24.47 482 ARG A CA 1
ATOM 741 C C . ARG A 1 95 ? -22.639 18.848 -7.576 1.00 40.96 482 ARG A C 1
ATOM 742 O O . ARG A 1 95 ? -23.487 19.608 -8.116 1.00 34.26 482 ARG A O 1
ATOM 750 N N . LEU A 1 96 ? -22.729 18.420 -6.316 1.00 19.56 483 LEU A N 1
ATOM 751 C CA . LEU A 1 96 ? -23.930 18.589 -5.459 1.00 20.39 483 LEU A CA 1
ATOM 752 C C . LEU A 1 96 ? -24.140 20.069 -5.092 1.00 30.13 483 LEU A C 1
ATOM 753 O O . LEU A 1 96 ? -25.295 20.435 -4.864 1.00 31.94 483 LEU A O 1
ATOM 758 N N . HIS A 1 97 ? -23.092 20.895 -5.019 1.00 28.48 484 HIS A N 1
ATOM 759 C CA . HIS A 1 97 ? -23.212 22.367 -4.815 1.00 21.20 484 HIS A CA 1
ATOM 760 C C . HIS A 1 97 ? -23.054 23.096 -6.156 1.00 35.51 484 HIS A C 1
ATOM 761 O O . HIS A 1 97 ? -22.431 24.163 -6.162 1.00 32.93 484 HIS A O 1
ATOM 768 N N . GLY A 1 98 ? -23.494 22.482 -7.261 1.00 32.65 485 GLY A N 1
ATOM 769 C CA . GLY A 1 98 ? -23.636 23.082 -8.604 1.00 29.82 485 GLY A CA 1
ATOM 770 C C . GLY A 1 98 ? -22.355 23.625 -9.194 1.00 21.55 485 GLY A C 1
ATOM 771 O O . GLY A 1 98 ? -22.476 24.424 -10.136 1.00 24.57 485 GLY A O 1
ATOM 772 N N . MET A 1 99 ? -21.184 23.188 -8.710 1.00 33.88 486 MET A N 1
ATOM 773 C CA . MET A 1 99 ? -19.844 23.744 -9.090 1.00 35.28 486 MET A CA 1
ATOM 774 C C . MET A 1 99 ? -19.184 22.954 -10.233 1.00 30.69 486 MET A C 1
ATOM 775 O O . MET A 1 99 ? -19.445 21.722 -10.409 1.00 23.83 486 MET A O 1
ATOM 780 N N . ASP A 1 100 ? -18.317 23.668 -10.958 1.00 36.37 487 ASP A N 1
ATOM 781 C CA . ASP A 1 100 ? -17.764 23.282 -12.278 1.00 28.48 487 ASP A CA 1
ATOM 782 C C . ASP A 1 100 ? -16.562 22.352 -12.069 1.00 38.93 487 ASP A C 1
ATOM 783 O O . ASP A 1 100 ? -15.507 22.792 -11.584 1.00 48.19 487 ASP A O 1
ATOM 788 N N . MET A 1 101 ? -16.716 21.104 -12.478 1.00 32.98 488 MET A N 1
ATOM 789 C CA . MET A 1 101 ? -15.778 20.024 -12.111 1.00 36.66 488 MET A CA 1
ATOM 790 C C . MET A 1 101 ? -14.696 19.830 -13.182 1.00 44.30 488 MET A C 1
ATOM 791 O O . MET A 1 101 ? -14.057 18.754 -13.181 1.00 56.72 488 MET A O 1
ATOM 796 N N . SER A 1 102 ? -14.437 20.837 -14.019 1.00 41.24 489 SER A N 1
ATOM 797 C CA . SER A 1 102 ? -13.293 20.842 -14.971 1.00 31.62 489 SER A CA 1
ATOM 798 C C . SER A 1 102 ? -12.009 20.314 -14.304 1.00 25.25 489 SER A C 1
ATOM 799 O O . SER A 1 102 ? -11.342 19.476 -14.910 1.00 29.93 489 SER A O 1
ATOM 802 N N . VAL A 1 103 ? -11.678 20.756 -13.093 1.00 15.65 490 VAL A N 1
ATOM 803 C CA . VAL A 1 103 ? -10.356 20.462 -12.468 1.00 25.00 490 VAL A CA 1
ATOM 804 C C . VAL A 1 103 ? -10.327 19.020 -11.908 1.00 30.82 490 VAL A C 1
ATOM 805 O O . VAL A 1 103 ? -9.290 18.364 -12.070 1.00 42.01 490 VAL A O 1
ATOM 809 N N . LEU A 1 104 ? -11.398 18.491 -11.309 1.00 27.85 491 LEU A N 1
ATOM 810 C CA . LEU A 1 104 ? -11.408 17.062 -10.884 1.00 15.48 491 LEU A CA 1
ATOM 811 C C . LEU A 1 104 ? -11.284 16.153 -12.108 1.00 13.98 491 LEU A C 1
ATOM 812 O O . LEU A 1 104 ? -10.598 15.121 -11.991 1.00 17.77 491 LEU A O 1
ATOM 817 N N . LEU A 1 105 ? -11.928 16.489 -13.229 1.00 14.60 492 LEU A N 1
ATOM 818 C CA . LEU A 1 105 ? -12.162 15.501 -14.319 1.00 14.79 492 LEU A CA 1
ATOM 819 C C . LEU A 1 105 ? -10.960 15.485 -15.254 1.00 14.65 492 LEU A C 1
ATOM 820 O O . LEU A 1 105 ? -10.968 14.664 -16.181 1.00 14.81 492 LEU A O 1
ATOM 825 N N . GLU A 1 106 ? -9.972 16.345 -14.999 1.00 14.42 493 GLU A N 1
ATOM 826 C CA . GLU A 1 106 ? -8.761 16.461 -15.856 1.00 17.90 493 GLU A CA 1
ATOM 827 C C . GLU A 1 106 ? -7.490 16.062 -15.077 1.00 25.24 493 GLU A C 1
ATOM 828 O O . GLU A 1 106 ? -6.376 16.361 -15.580 1.00 29.63 493 GLU A O 1
ATOM 834 N N . GLN A 1 107 ? -7.634 15.387 -13.926 1.00 13.18 494 GLN A N 1
ATOM 835 C CA . GLN A 1 107 ? -6.518 14.694 -13.227 1.00 12.56 494 GLN A CA 1
ATOM 836 C C . GLN A 1 107 ? -6.367 13.279 -13.807 1.00 26.84 494 GLN A C 1
ATOM 837 O O . GLN A 1 107 ? -7.067 12.368 -13.347 1.00 23.24 494 GLN A O 1
ATOM 843 N N . ASP A 1 108 ? -5.450 13.105 -14.762 1.00 26.22 495 ASP A N 1
ATOM 844 C CA . ASP A 1 108 ? -5.263 11.834 -15.520 1.00 32.71 495 ASP A CA 1
ATOM 845 C C . ASP A 1 108 ? -4.827 10.701 -14.579 1.00 27.35 495 ASP A C 1
ATOM 846 O O . ASP A 1 108 ? -5.261 9.549 -14.799 1.00 31.08 495 ASP A O 1
ATOM 851 N N . ILE A 1 109 ? -3.997 10.990 -13.580 1.00 28.42 496 ILE A N 1
ATOM 852 C CA . ILE A 1 109 ? -3.503 9.933 -12.652 1.00 20.73 496 ILE A CA 1
ATOM 853 C C . ILE A 1 109 ? -4.692 9.268 -11.948 1.00 28.34 496 ILE A C 1
ATOM 854 O O . ILE A 1 109 ? -4.583 8.087 -11.631 1.00 38.24 496 ILE A O 1
ATOM 859 N N . PHE A 1 110 ? -5.795 9.983 -11.723 1.00 11.46 497 PHE A N 1
ATOM 860 C CA . PHE A 1 110 ? -7.035 9.407 -11.145 1.00 23.33 497 PHE A CA 1
ATOM 861 C C . PHE A 1 110 ? -7.672 8.427 -12.137 1.00 11.91 497 PHE A C 1
ATOM 862 O O . PHE A 1 110 ? -7.896 7.278 -11.734 1.00 27.45 497 PHE A O 1
ATOM 870 N N . HIS A 1 111 ? -7.941 8.906 -13.365 1.00 12.32 498 HIS A N 1
ATOM 871 C CA . HIS A 1 111 ? -8.471 8.174 -14.558 1.00 12.76 498 HIS A CA 1
ATOM 872 C C . HIS A 1 111 ? -7.667 6.896 -14.832 1.00 12.62 498 HIS A C 1
ATOM 873 O O . HIS A 1 111 ? -8.284 5.824 -14.874 1.00 19.79 498 HIS A O 1
ATOM 880 N N . ARG A 1 112 ? -6.341 7.005 -14.954 1.00 28.72 499 ARG A N 1
ATOM 881 C CA . ARG A 1 112 ? -5.412 5.864 -15.167 1.00 12.29 499 ARG A CA 1
ATOM 882 C C . ARG A 1 112 ? -5.442 4.856 -13.996 1.00 22.74 499 ARG A C 1
ATOM 883 O O . ARG A 1 112 ? -5.505 3.641 -14.241 1.00 18.34 499 ARG A O 1
ATOM 891 N N . SER A 1 113 ? -5.376 5.286 -12.746 1.00 11.60 500 SER A N 1
ATOM 892 C CA . SER A 1 113 ? -5.355 4.331 -11.611 1.00 11.38 500 SER A CA 1
ATOM 893 C C . SER A 1 113 ? -6.738 3.679 -11.437 1.00 26.40 500 SER A C 1
ATOM 894 O O . SER A 1 113 ? -6.785 2.463 -11.076 1.00 25.32 500 SER A O 1
ATOM 897 N N . LEU A 1 114 ? -7.828 4.420 -11.712 1.00 30.10 501 LEU A N 1
ATOM 898 C CA . LEU A 1 114 ? -9.227 3.896 -11.644 1.00 25.52 501 LEU A CA 1
ATOM 899 C C . LEU A 1 114 ? -9.363 2.738 -12.627 1.00 12.56 501 LEU A C 1
ATOM 900 O O . LEU A 1 114 ? -9.683 1.635 -12.167 1.00 12.63 501 LEU A O 1
ATOM 905 N N . MET A 1 115 ? -9.040 2.989 -13.899 1.00 12.78 502 MET A N 1
ATOM 906 C CA . MET A 1 115 ? -9.045 1.971 -14.987 1.00 24.22 502 MET A CA 1
ATOM 907 C C . MET A 1 115 ? -8.119 0.799 -14.603 1.00 34.90 502 MET A C 1
ATOM 908 O O . MET A 1 115 ? -8.475 -0.359 -14.837 1.00 48.13 502 MET A O 1
ATOM 913 N N . ALA A 1 116 ? -6.983 1.091 -13.981 1.00 32.70 503 ALA A N 1
ATOM 914 C CA . ALA A 1 116 ? -6.037 0.090 -13.433 1.00 24.47 503 ALA A CA 1
ATOM 915 C C . ALA A 1 116 ? -6.719 -0.706 -12.332 1.00 12.35 503 ALA A C 1
ATOM 916 O O . ALA A 1 116 ? -6.753 -1.942 -12.392 1.00 12.59 503 ALA A O 1
ATOM 918 N N . CYS A 1 117 ? -7.232 -0.004 -11.342 1.00 12.12 504 CYS A N 1
ATOM 919 C CA . CYS A 1 117 ? -7.848 -0.673 -10.186 1.00 26.95 504 CYS A CA 1
ATOM 920 C C . CYS A 1 117 ? -8.920 -1.642 -10.679 1.00 24.93 504 CYS A C 1
ATOM 921 O O . CYS A 1 117 ? -8.967 -2.801 -10.218 1.00 34.02 504 CYS A O 1
ATOM 924 N N . CYS A 1 118 ? -9.761 -1.149 -11.581 1.00 26.71 505 CYS A N 1
ATOM 925 C CA . CYS A 1 118 ? -10.826 -1.922 -12.265 1.00 25.86 505 CYS A CA 1
ATOM 926 C C . CYS A 1 118 ? -10.210 -3.149 -12.943 1.00 28.24 505 CYS A C 1
ATOM 927 O O . CYS A 1 118 ? -10.781 -4.232 -12.790 1.00 33.31 505 CYS A O 1
ATOM 930 N N . LEU A 1 119 ? -9.114 -2.982 -13.695 1.00 33.11 506 LEU A N 1
ATOM 931 C CA . LEU A 1 119 ? -8.558 -4.075 -14.540 1.00 30.62 506 LEU A CA 1
ATOM 932 C C . LEU A 1 119 ? -8.124 -5.211 -13.625 1.00 16.96 506 LEU A C 1
ATOM 933 O O . LEU A 1 119 ? -8.276 -6.398 -14.008 1.00 14.25 506 LEU A O 1
ATOM 938 N N . GLU A 1 120 ? -7.620 -4.824 -12.459 1.00 13.38 507 GLU A N 1
ATOM 939 C CA . GLU A 1 120 ? -7.229 -5.753 -11.388 1.00 23.02 507 GLU A CA 1
ATOM 940 C C . GLU A 1 120 ? -8.457 -6.529 -10.928 1.00 27.03 507 GLU A C 1
ATOM 941 O O . GLU A 1 120 ? -8.276 -7.677 -10.541 1.00 26.72 507 GLU A O 1
ATOM 947 N N . ILE A 1 121 ? -9.642 -5.912 -10.954 1.00 37.72 508 ILE A N 1
ATOM 948 C CA . ILE A 1 121 ? -10.913 -6.503 -10.418 1.00 14.14 508 ILE A CA 1
ATOM 949 C C . ILE A 1 121 ? -11.333 -7.671 -11.306 1.00 14.70 508 ILE A C 1
ATOM 950 O O . ILE A 1 121 ? -11.676 -8.710 -10.752 1.00 52.40 508 ILE A O 1
ATOM 955 N N . VAL A 1 122 ? -11.353 -7.466 -12.615 1.00 14.88 509 VAL A N 1
ATOM 956 C CA . VAL A 1 122 ? -11.625 -8.511 -13.636 1.00 15.46 509 VAL A CA 1
ATOM 957 C C . VAL A 1 122 ? -10.684 -9.697 -13.412 1.00 22.06 509 VAL A C 1
ATOM 958 O O . VAL A 1 122 ? -11.180 -10.818 -13.135 1.00 16.01 509 VAL A O 1
ATOM 962 N N . LEU A 1 123 ? -9.376 -9.422 -13.519 1.00 39.08 510 LEU A N 1
ATOM 963 C CA . LEU A 1 123 ? -8.250 -10.388 -13.429 1.00 15.37 510 LEU A CA 1
ATOM 964 C C . LEU A 1 123 ? -8.240 -11.021 -12.042 1.00 15.33 510 LEU A C 1
ATOM 965 O O . LEU A 1 123 ? -7.945 -12.188 -11.914 1.00 15.72 510 LEU A O 1
ATOM 970 N N . PHE A 1 124 ? -8.542 -10.302 -10.991 1.00 14.94 511 PHE A N 1
ATOM 971 C CA . PHE A 1 124 ? -8.598 -11.025 -9.708 1.00 15.05 511 PHE A CA 1
ATOM 972 C C . PHE A 1 124 ? -9.752 -12.019 -9.795 1.00 23.72 511 PHE A C 1
ATOM 973 O O . PHE A 1 124 ? -9.597 -13.167 -9.375 1.00 25.83 511 PHE A O 1
ATOM 981 N N . ALA A 1 125 ? -10.877 -11.576 -10.345 1.00 29.67 512 ALA A N 1
ATOM 982 C CA . ALA A 1 125 ? -12.167 -12.283 -10.255 1.00 32.96 512 ALA A CA 1
ATOM 983 C C . ALA A 1 125 ? -12.252 -13.376 -11.326 1.00 16.93 512 ALA A C 1
ATOM 984 O O . ALA A 1 125 ? -13.035 -14.284 -11.116 1.00 38.51 512 ALA A O 1
ATOM 986 N N . TYR A 1 126 ? -11.449 -13.347 -12.390 1.00 11.44 513 TYR A N 1
ATOM 987 C CA . TYR A 1 126 ? -11.182 -14.557 -13.215 1.00 11.86 513 TYR A CA 1
ATOM 988 C C . TYR A 1 126 ? -10.049 -15.423 -12.650 1.00 29.93 513 TYR A C 1
ATOM 989 O O . TYR A 1 126 ? -9.641 -16.383 -13.375 1.00 41.56 513 TYR A O 1
ATOM 998 N N . SER A 1 127 ? -9.555 -15.136 -11.441 1.00 11.98 514 SER A N 1
ATOM 999 C CA . SER A 1 127 ? -8.444 -15.882 -10.806 1.00 21.04 514 SER A CA 1
ATOM 1000 C C . SER A 1 127 ? -7.210 -15.798 -11.695 1.00 27.97 514 SER A C 1
ATOM 1001 O O . SER A 1 127 ? -6.565 -16.816 -11.833 1.00 46.56 514 SER A O 1
ATOM 1004 N N . SER A 1 128 ? -6.884 -14.631 -12.242 1.00 22.80 515 SER A N 1
ATOM 1005 C CA . SER A 1 128 ? -5.902 -14.467 -13.346 1.00 22.78 515 SER A CA 1
ATOM 1006 C C . SER A 1 128 ? -4.533 -14.986 -12.919 1.00 19.92 515 SER A C 1
ATOM 1007 O O . SER A 1 128 ? -4.168 -14.924 -11.750 1.00 14.19 515 SER A O 1
ATOM 1010 N N . PRO A 1 129 ? -3.699 -15.543 -13.819 1.00 12.55 516 PRO A N 1
ATOM 1011 C CA . PRO A 1 129 ? -2.312 -15.806 -13.450 1.00 12.84 516 PRO A CA 1
ATOM 1012 C C . PRO A 1 129 ? -1.619 -14.516 -12.975 1.00 16.13 516 PRO A C 1
ATOM 1013 O O . PRO A 1 129 ? -0.911 -14.565 -12.045 1.00 22.88 516 PRO A O 1
ATOM 1017 N N . ARG A 1 130 ? -1.939 -13.382 -13.588 1.00 15.31 517 ARG A N 1
ATOM 1018 C CA . ARG A 1 130 ? -1.190 -12.109 -13.534 1.00 11.45 517 ARG A CA 1
ATOM 1019 C C . ARG A 1 130 ? -1.439 -11.393 -12.198 1.00 11.15 517 ARG A C 1
ATOM 1020 O O . ARG A 1 130 ? -2.044 -10.351 -12.230 1.00 10.75 517 ARG A O 1
ATOM 1028 N N . THR A 1 131 ? -0.961 -11.952 -11.074 1.00 20.67 518 THR A N 1
ATOM 1029 C CA . THR A 1 131 ? -1.043 -11.454 -9.657 1.00 26.78 518 THR A CA 1
ATOM 1030 C C . THR A 1 131 ? -0.595 -9.989 -9.528 1.00 32.95 518 THR A C 1
ATOM 1031 O O . THR A 1 131 ? 0.466 -9.639 -10.099 1.00 32.05 518 THR A O 1
ATOM 1035 N N . PHE A 1 132 ? -1.281 -9.181 -8.719 1.00 31.87 519 PHE A N 1
ATOM 1036 C CA . PHE A 1 132 ? -0.803 -7.803 -8.417 1.00 17.58 519 PHE A CA 1
ATOM 1037 C C . PHE A 1 132 ? 0.640 -7.851 -7.904 1.00 10.66 519 PHE A C 1
ATOM 1038 O O . PHE A 1 132 ? 0.968 -8.675 -7.056 1.00 11.15 519 PHE A O 1
ATOM 1046 N N . PRO A 1 133 ? 1.538 -6.916 -8.284 1.00 12.13 520 PRO A N 1
ATOM 1047 C CA . PRO A 1 133 ? 1.248 -5.768 -9.161 1.00 17.92 520 PRO A CA 1
ATOM 1048 C C . PRO A 1 133 ? 1.632 -5.760 -10.655 1.00 10.09 520 PRO A C 1
ATOM 1049 O O . PRO A 1 133 ? 2.249 -4.792 -11.095 1.00 10.06 520 PRO A O 1
ATOM 1053 N N . TRP A 1 134 ? 1.218 -6.780 -11.417 1.00 20.68 521 TRP A N 1
ATOM 1054 C CA . TRP A 1 134 ? 1.483 -6.880 -12.878 1.00 10.26 521 TRP A CA 1
ATOM 1055 C C . TRP A 1 134 ? 0.781 -5.710 -13.566 1.00 22.49 521 TRP A C 1
ATOM 1056 O O . TRP A 1 134 ? 1.372 -5.048 -14.430 1.00 9.98 521 TRP A O 1
ATOM 1067 N N . ILE A 1 135 ? -0.454 -5.439 -13.166 1.00 21.95 522 ILE A N 1
ATOM 1068 C CA . ILE A 1 135 ? -1.282 -4.437 -13.872 1.00 18.67 522 ILE A CA 1
ATOM 1069 C C . ILE A 1 135 ? -0.643 -3.059 -13.756 1.00 31.52 522 ILE A C 1
ATOM 1070 O O . ILE A 1 135 ? -0.581 -2.390 -14.793 1.00 35.06 522 ILE A O 1
ATOM 1075 N N . ILE A 1 136 ? -0.214 -2.629 -12.564 1.00 24.03 523 ILE A N 1
ATOM 1076 C CA . ILE A 1 136 ? 0.326 -1.250 -12.411 1.00 15.98 523 ILE A CA 1
ATOM 1077 C C . ILE A 1 136 ? 1.682 -1.229 -13.105 1.00 12.72 523 ILE A C 1
ATOM 1078 O O . ILE A 1 136 ? 1.908 -0.275 -13.831 1.00 9.85 523 ILE A O 1
ATOM 1083 N N . GLU A 1 137 ? 2.490 -2.283 -12.980 1.00 9.89 524 GLU A N 1
ATOM 1084 C CA . GLU A 1 137 ? 3.785 -2.395 -13.725 1.00 12.52 524 GLU A CA 1
ATOM 1085 C C . GLU A 1 137 ? 3.520 -2.160 -15.217 1.00 10.27 524 GLU A C 1
ATOM 1086 O O . GLU A 1 137 ? 4.000 -1.174 -15.749 1.00 10.43 524 GLU A O 1
ATOM 1092 N N . VAL A 1 138 ? 2.738 -3.024 -15.849 1.00 12.69 525 VAL A N 1
ATOM 1093 C CA . VAL A 1 138 ? 2.499 -2.980 -17.312 1.00 11.88 525 VAL A CA 1
ATOM 1094 C C . VAL A 1 138 ? 2.107 -1.559 -17.730 1.00 10.48 525 VAL A C 1
ATOM 1095 O O . VAL A 1 138 ? 2.434 -1.215 -18.884 1.00 10.85 525 VAL A O 1
ATOM 1099 N N . LEU A 1 139 ? 1.419 -0.781 -16.867 1.00 10.19 526 LEU A N 1
ATOM 1100 C CA . LEU A 1 139 ? 0.781 0.531 -17.239 1.00 19.85 526 LEU A CA 1
ATOM 1101 C C . LEU A 1 139 ? 1.588 1.739 -16.739 1.00 23.94 526 LEU A C 1
ATOM 1102 O O . LEU A 1 139 ? 1.067 2.838 -16.839 1.00 14.28 526 LEU A O 1
ATOM 1107 N N . ASN A 1 140 ? 2.818 1.536 -16.259 1.00 32.28 527 ASN A N 1
ATOM 1108 C CA . ASN A 1 140 ? 3.711 2.545 -15.628 1.00 10.59 527 ASN A CA 1
ATOM 1109 C C . ASN A 1 140 ? 2.917 3.402 -14.639 1.00 10.45 527 ASN A C 1
ATOM 1110 O O . ASN A 1 140 ? 2.900 4.643 -14.799 1.00 16.74 527 ASN A O 1
ATOM 1115 N N . LEU A 1 141 ? 2.319 2.778 -13.627 1.00 12.36 528 LEU A N 1
ATOM 1116 C CA . LEU A 1 141 ? 1.651 3.495 -12.516 1.00 10.13 528 LEU A CA 1
ATOM 1117 C C . LEU A 1 141 ? 2.467 3.382 -11.237 1.00 10.23 528 LEU A C 1
ATOM 1118 O O . LEU A 1 141 ? 2.760 2.235 -10.811 1.00 10.15 528 LEU A O 1
ATOM 1123 N N . GLN A 1 142 ? 2.707 4.543 -10.626 1.00 10.50 529 GLN A N 1
ATOM 1124 C CA . GLN A 1 142 ? 3.343 4.706 -9.284 1.00 35.16 529 GLN A CA 1
ATOM 1125 C C . GLN A 1 142 ? 2.405 4.270 -8.166 1.00 10.68 529 GLN A C 1
ATOM 1126 O O . GLN A 1 142 ? 1.493 4.998 -7.785 1.00 10.76 529 GLN A O 1
ATOM 1132 N N . PRO A 1 143 ? 2.735 3.150 -7.504 1.00 10.68 530 PRO A N 1
ATOM 1133 C CA . PRO A 1 143 ? 1.875 2.616 -6.462 1.00 35.63 530 PRO A CA 1
ATOM 1134 C C . PRO A 1 143 ? 1.527 3.710 -5.424 1.00 36.31 530 PRO A C 1
ATOM 1135 O O . PRO A 1 143 ? 0.361 3.780 -5.083 1.00 41.19 530 PRO A O 1
ATOM 1139 N N . PHE A 1 144 ? 2.418 4.655 -5.114 1.00 32.57 531 PHE A N 1
ATOM 1140 C CA . PHE A 1 144 ? 2.149 5.785 -4.176 1.00 26.68 531 PHE A CA 1
ATOM 1141 C C . PHE A 1 144 ? 0.920 6.587 -4.594 1.00 27.58 531 PHE A C 1
ATOM 1142 O O . PHE A 1 144 ? 0.236 7.111 -3.722 1.00 12.23 531 PHE A O 1
ATOM 1150 N N . TYR A 1 145 ? 0.666 6.697 -5.890 1.00 18.31 532 TYR A N 1
ATOM 1151 C CA . TYR A 1 145 ? -0.451 7.530 -6.398 1.00 29.25 532 TYR A CA 1
ATOM 1152 C C . TYR A 1 145 ? -1.694 6.668 -6.653 1.00 36.91 532 TYR A C 1
ATOM 1153 O O . TYR A 1 145 ? -2.798 7.201 -6.523 1.00 30.11 532 TYR A O 1
ATOM 1162 N N . PHE A 1 146 ? -1.511 5.385 -6.971 1.00 35.69 533 PHE A N 1
ATOM 1163 C CA . PHE A 1 146 ? -2.594 4.416 -7.256 1.00 19.33 533 PHE A CA 1
ATOM 1164 C C . PHE A 1 146 ? -3.345 4.006 -5.991 1.00 18.09 533 PHE A C 1
ATOM 1165 O O . PHE A 1 146 ? -4.557 3.904 -6.083 1.00 17.45 533 PHE A O 1
ATOM 1173 N N . TYR A 1 147 ? -2.682 3.802 -4.864 1.00 10.87 534 TYR A N 1
ATOM 1174 C CA . TYR A 1 147 ? -3.354 3.290 -3.642 1.00 13.73 534 TYR A CA 1
ATOM 1175 C C . TYR A 1 147 ? -4.530 4.160 -3.245 1.00 24.24 534 TYR A C 1
ATOM 1176 O O . TYR A 1 147 ? -5.410 3.669 -2.544 1.00 42.09 534 TYR A O 1
ATOM 1185 N N . LYS A 1 148 ? -4.558 5.406 -3.684 1.00 17.40 535 LYS A N 1
ATOM 1186 C CA . LYS A 1 148 ? -5.563 6.387 -3.229 1.00 14.81 535 LYS A CA 1
ATOM 1187 C C . LYS A 1 148 ? -6.898 6.214 -3.962 1.00 11.79 535 LYS A C 1
ATOM 1188 O O . LYS A 1 148 ? -7.870 6.806 -3.502 1.00 12.20 535 LYS A O 1
ATOM 1194 N N . VAL A 1 149 ? -6.945 5.428 -5.031 1.00 11.24 536 VAL A N 1
ATOM 1195 C CA . VAL A 1 149 ? -8.201 5.129 -5.777 1.00 21.32 536 VAL A CA 1
ATOM 1196 C C . VAL A 1 149 ? -8.916 3.956 -5.122 1.00 20.73 536 VAL A C 1
ATOM 1197 O O . VAL A 1 149 ? -10.105 3.824 -5.342 1.00 31.68 536 VAL A O 1
ATOM 1201 N N . ILE A 1 150 ? -8.240 3.168 -4.307 1.00 13.25 537 ILE A N 1
ATOM 1202 C CA . ILE A 1 150 ? -8.840 1.923 -3.756 1.00 19.33 537 ILE A CA 1
ATOM 1203 C C . ILE A 1 150 ? -9.919 2.275 -2.724 1.00 25.50 537 ILE A C 1
ATOM 1204 O O . ILE A 1 150 ? -10.978 1.660 -2.780 1.00 11.47 537 ILE A O 1
ATOM 1209 N N . GLU A 1 151 ? -9.685 3.267 -1.869 1.00 19.41 538 GLU A N 1
ATOM 1210 C CA . GLU A 1 151 ? -10.702 3.711 -0.889 1.00 35.53 538 GLU A CA 1
ATOM 1211 C C . GLU A 1 151 ? -11.844 4.444 -1.585 1.00 40.35 538 GLU A C 1
ATOM 1212 O O . GLU A 1 151 ? -12.875 4.603 -0.950 1.00 46.63 538 GLU A O 1
ATOM 1218 N N . VAL A 1 152 ? -11.642 4.901 -2.819 1.00 28.21 539 VAL A N 1
ATOM 1219 C CA . VAL A 1 152 ? -12.675 5.604 -3.616 1.00 26.14 539 VAL A CA 1
ATOM 1220 C C . VAL A 1 152 ? -13.566 4.567 -4.293 1.00 27.31 539 VAL A C 1
ATOM 1221 O O . VAL A 1 152 ? -14.758 4.809 -4.376 1.00 25.19 539 VAL A O 1
ATOM 1225 N N . VAL A 1 153 ? -13.022 3.424 -4.690 1.00 21.87 540 VAL A N 1
ATOM 1226 C CA . VAL A 1 153 ? -13.786 2.407 -5.476 1.00 36.04 540 VAL A CA 1
ATOM 1227 C C . VAL A 1 153 ? -14.628 1.475 -4.581 1.00 35.25 540 VAL A C 1
ATOM 1228 O O . VAL A 1 153 ? -15.642 0.999 -5.074 1.00 30.86 540 VAL A O 1
ATOM 1232 N N . ILE A 1 154 ? -14.245 1.219 -3.332 1.00 11.70 541 ILE A N 1
ATOM 1233 C CA . ILE A 1 154 ? -15.113 0.418 -2.421 1.00 12.06 541 ILE A CA 1
ATOM 1234 C C . ILE A 1 154 ? -16.346 1.252 -2.070 1.00 39.16 541 ILE A C 1
ATOM 1235 O O . ILE A 1 154 ? -17.453 0.700 -2.058 1.00 49.20 541 ILE A O 1
ATOM 1240 N N . ARG A 1 155 ? -16.163 2.541 -1.823 1.00 28.47 542 ARG A N 1
ATOM 1241 C CA . ARG A 1 155 ? -17.263 3.448 -1.428 1.00 30.64 542 ARG A CA 1
ATOM 1242 C C . ARG A 1 155 ? -18.050 3.970 -2.637 1.00 20.27 542 ARG A C 1
ATOM 1243 O O . ARG A 1 155 ? -19.055 4.640 -2.425 1.00 20.84 542 ARG A O 1
ATOM 1251 N N . SER A 1 156 ? -17.612 3.676 -3.849 1.00 12.94 543 SER A N 1
ATOM 1252 C CA . SER A 1 156 ? -18.288 4.139 -5.082 1.00 13.13 543 SER A CA 1
ATOM 1253 C C . SER A 1 156 ? -18.778 2.947 -5.881 1.00 12.88 543 SER A C 1
ATOM 1254 O O . SER A 1 156 ? -19.007 3.114 -7.072 1.00 12.93 543 SER A O 1
ATOM 1257 N N . GLU A 1 157 ? -18.877 1.762 -5.267 1.00 22.66 544 GLU A N 1
ATOM 1258 C CA . GLU A 1 157 ? -19.397 0.502 -5.882 1.00 23.14 544 GLU A CA 1
ATOM 1259 C C . GLU A 1 157 ? -19.627 -0.509 -4.769 1.00 38.95 544 GLU A C 1
ATOM 1260 O O . GLU A 1 157 ? -18.698 -1.255 -4.444 1.00 42.26 544 GLU A O 1
ATOM 1266 N N . GLU A 1 158 ? -20.838 -0.558 -4.229 1.00 37.98 545 GLU A N 1
ATOM 1267 C CA . GLU A 1 158 ? -21.127 -1.422 -3.057 1.00 40.45 545 GLU A CA 1
ATOM 1268 C C . GLU A 1 158 ? -21.561 -2.821 -3.495 1.00 26.57 545 GLU A C 1
ATOM 1269 O O . GLU A 1 158 ? -21.697 -3.687 -2.626 1.00 18.59 545 GLU A O 1
ATOM 1275 N N . GLY A 1 159 ? -21.759 -3.020 -4.789 1.00 12.84 546 GLY A N 1
ATOM 1276 C CA . GLY A 1 159 ? -22.123 -4.339 -5.314 1.00 12.79 546 GLY A CA 1
ATOM 1277 C C . GLY A 1 159 ? -20.889 -5.167 -5.467 1.00 31.13 546 GLY A C 1
ATOM 1278 O O . GLY A 1 159 ? -20.904 -6.053 -6.293 1.00 50.66 546 GLY A O 1
ATOM 1279 N N . LEU A 1 160 ? -19.871 -4.893 -4.664 1.00 47.94 547 LEU A N 1
ATOM 1280 C CA . LEU A 1 160 ? -18.570 -5.598 -4.716 1.00 48.87 547 LEU A CA 1
ATOM 1281 C C . LEU A 1 160 ? -18.518 -6.580 -3.548 1.00 40.38 547 LEU A C 1
ATOM 1282 O O . LEU A 1 160 ? -18.663 -6.140 -2.407 1.00 37.39 547 LEU A O 1
ATOM 1287 N N . SER A 1 161 ? -18.343 -7.858 -3.846 1.00 22.52 548 SER A N 1
ATOM 1288 C CA . SER A 1 161 ? -18.256 -8.969 -2.864 1.00 12.30 548 SER A CA 1
ATOM 1289 C C . SER A 1 161 ? -17.238 -8.621 -1.773 1.00 16.87 548 SER A C 1
ATOM 1290 O O . SER A 1 161 ? -16.384 -7.767 -2.042 1.00 24.25 548 SER A O 1
ATOM 1293 N N . ARG A 1 162 ? -17.359 -9.221 -0.577 1.00 25.07 549 ARG A N 1
ATOM 1294 C CA . ARG A 1 162 ? -16.427 -9.014 0.574 1.00 34.25 549 ARG A CA 1
ATOM 1295 C C . ARG A 1 162 ? -15.025 -9.568 0.213 1.00 40.26 549 ARG A C 1
ATOM 1296 O O . ARG A 1 162 ? -14.037 -9.135 0.863 1.00 35.40 549 ARG A O 1
ATOM 1298 N N . ASP A 1 163 ? -14.941 -10.445 -0.809 1.00 32.81 550 ASP A N 1
ATOM 1299 C CA . ASP A 1 163 ? -13.703 -11.066 -1.348 1.00 31.30 550 ASP A CA 1
ATOM 1300 C C . ASP A 1 163 ? -13.050 -10.188 -2.426 1.00 30.59 550 ASP A C 1
ATOM 1301 O O . ASP A 1 163 ? -11.836 -10.370 -2.659 1.00 23.08 550 ASP A O 1
ATOM 1306 N N . MET A 1 164 ? -13.821 -9.349 -3.129 1.00 30.10 551 MET A N 1
ATOM 1307 C CA . MET A 1 164 ? -13.285 -8.242 -3.984 1.00 22.58 551 MET A CA 1
ATOM 1308 C C . MET A 1 164 ? -12.650 -7.198 -3.046 1.00 12.11 551 MET A C 1
ATOM 1309 O O . MET A 1 164 ? -11.509 -6.825 -3.268 1.00 18.16 551 MET A O 1
ATOM 1314 N N . VAL A 1 165 ? -13.348 -6.764 -2.004 1.00 19.21 552 VAL A N 1
ATOM 1315 C CA . VAL A 1 165 ? -12.854 -5.688 -1.099 1.00 11.93 552 VAL A CA 1
ATOM 1316 C C . VAL A 1 165 ? -11.588 -6.179 -0.392 1.00 29.87 552 VAL A C 1
ATOM 131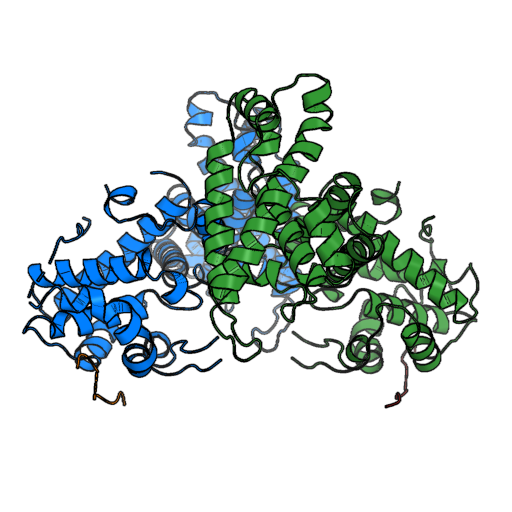7 O O . VAL A 1 165 ? -10.555 -5.469 -0.496 1.00 24.60 552 VAL A O 1
ATOM 1321 N N . LYS A 1 166 ? -11.671 -7.337 0.288 1.00 22.43 553 LYS A N 1
ATOM 1322 C CA . LYS A 1 166 ? -10.509 -8.026 0.915 1.00 16.37 553 LYS A CA 1
ATOM 1323 C C . LYS A 1 166 ? -9.333 -8.022 -0.056 1.00 29.12 553 LYS A C 1
ATOM 1324 O O . LYS A 1 166 ? -8.199 -7.840 0.359 1.00 31.58 553 LYS A O 1
ATOM 1330 N N . HIS A 1 167 ? -9.597 -8.271 -1.323 1.00 34.12 554 HIS A N 1
ATOM 1331 C CA . HIS A 1 167 ? -8.552 -8.189 -2.365 1.00 27.95 554 HIS A CA 1
ATOM 1332 C C . HIS A 1 167 ? -8.053 -6.740 -2.407 1.00 25.62 554 HIS A C 1
ATOM 1333 O O . HIS A 1 167 ? -6.850 -6.536 -2.299 1.00 30.07 554 HIS A O 1
ATOM 1340 N N . LEU A 1 168 ? -8.948 -5.763 -2.509 1.00 18.39 555 LEU A N 1
ATOM 1341 C CA . LEU A 1 168 ? -8.542 -4.361 -2.771 1.00 10.90 555 LEU A CA 1
ATOM 1342 C C . LEU A 1 168 ? -7.768 -3.819 -1.579 1.00 14.23 555 LEU A C 1
ATOM 1343 O O . LEU A 1 168 ? -6.829 -3.059 -1.825 1.00 31.04 555 LEU A O 1
ATOM 1348 N N . ASN A 1 169 ? -8.115 -4.232 -0.358 1.00 11.98 556 ASN A N 1
ATOM 1349 C CA . ASN A 1 169 ? -7.408 -3.787 0.879 1.00 34.37 556 ASN A CA 1
ATOM 1350 C C . ASN A 1 169 ? -6.032 -4.437 1.014 1.00 23.34 556 ASN A C 1
ATOM 1351 O O . ASN A 1 169 ? -5.091 -3.746 1.522 1.00 23.27 556 ASN A O 1
ATOM 1356 N N . SER A 1 170 ? -5.911 -5.697 0.583 1.00 19.42 557 SER A N 1
ATOM 1357 C CA . SER A 1 170 ? -4.642 -6.466 0.616 1.00 25.34 557 SER A CA 1
ATOM 1358 C C . SER A 1 170 ? -3.647 -5.857 -0.403 1.00 23.12 557 SER A C 1
ATOM 1359 O O . SER A 1 170 ? -2.506 -5.650 -0.014 1.00 27.25 557 SER A O 1
ATOM 1362 N N . ILE A 1 171 ? -4.045 -5.454 -1.615 1.00 13.30 558 ILE A N 1
ATOM 1363 C CA . ILE A 1 171 ? -3.090 -4.766 -2.536 1.00 18.74 558 ILE A CA 1
ATOM 1364 C C . ILE A 1 171 ? -2.805 -3.345 -2.022 1.00 23.63 558 ILE A C 1
ATOM 1365 O O . ILE A 1 171 ? -1.647 -2.907 -2.188 1.00 35.46 558 ILE A O 1
ATOM 1370 N N . GLU A 1 172 ? -3.776 -2.648 -1.410 1.00 18.64 559 GLU A N 1
ATOM 1371 C CA . GLU A 1 172 ? -3.518 -1.362 -0.680 1.00 25.74 559 GLU A CA 1
ATOM 1372 C C . GLU A 1 172 ? -2.449 -1.590 0.408 1.00 26.12 559 GLU A C 1
ATOM 1373 O O . GLU A 1 172 ? -1.539 -0.731 0.528 1.00 12.82 559 GLU A O 1
ATOM 1379 N N . GLU A 1 173 ? -2.544 -2.685 1.173 1.00 13.08 560 GLU A N 1
ATOM 1380 C CA . GLU A 1 173 ? -1.548 -3.011 2.229 1.00 18.24 560 GLU A CA 1
ATOM 1381 C C . GLU A 1 173 ? -0.200 -3.389 1.588 1.00 24.94 560 GLU A C 1
ATOM 1382 O O . GLU A 1 173 ? 0.837 -3.031 2.191 1.00 20.27 560 GLU A O 1
ATOM 1388 N N . GLN A 1 174 ? -0.181 -4.056 0.440 1.00 22.83 561 GLN A N 1
ATOM 1389 C CA . GLN A 1 174 ? 1.091 -4.374 -0.250 1.00 21.65 561 GLN A CA 1
ATOM 1390 C C . GLN A 1 174 ? 1.815 -3.083 -0.606 1.00 23.43 561 GLN A C 1
ATOM 1391 O O . GLN A 1 174 ? 3.042 -3.052 -0.562 1.00 24.96 561 GLN A O 1
ATOM 1397 N N . ILE A 1 175 ? 1.059 -2.059 -0.957 1.00 36.37 562 ILE A N 1
ATOM 1398 C CA . ILE A 1 175 ? 1.650 -0.740 -1.350 1.00 12.34 562 ILE A CA 1
ATOM 1399 C C . ILE A 1 175 ? 2.120 0.060 -0.118 1.00 13.07 562 ILE A C 1
ATOM 1400 O O . ILE A 1 175 ? 3.097 0.798 -0.254 1.00 53.18 562 ILE A O 1
ATOM 1405 N N . LEU A 1 176 ? 1.512 -0.073 1.057 1.00 22.50 563 LEU A N 1
ATOM 1406 C CA . LEU A 1 176 ? 1.967 0.695 2.256 1.00 16.81 563 LEU A CA 1
ATOM 1407 C C . LEU A 1 176 ? 3.169 0.009 2.930 1.00 20.91 563 LEU A C 1
ATOM 1408 O O . LEU A 1 176 ? 3.956 0.746 3.541 1.00 20.64 563 LEU A O 1
ATOM 1413 N N . GLU A 1 177 ? 3.328 -1.319 2.821 1.00 23.87 564 GLU A N 1
ATOM 1414 C CA . GLU A 1 177 ? 4.394 -2.125 3.498 1.00 15.95 564 GLU A CA 1
ATOM 1415 C C . GLU A 1 177 ? 5.678 -2.224 2.677 1.00 43.14 564 GLU A C 1
ATOM 1416 O O . GLU A 1 177 ? 6.739 -2.347 3.274 1.00 30.12 564 GLU A O 1
ATOM 1422 N N . SER A 1 178 ? 5.580 -2.195 1.363 1.00 36.92 565 SER A N 1
ATOM 1423 C CA . SER A 1 178 ? 6.731 -2.184 0.440 1.00 31.60 565 SER A CA 1
ATOM 1424 C C . SER A 1 178 ? 6.179 -1.515 -0.809 1.00 37.47 565 SER A C 1
ATOM 1425 O O . SER A 1 178 ? 5.224 -0.787 -0.653 1.00 55.01 565 SER A O 1
ATOM 1428 N N . LEU A 1 179 ? 6.745 -1.724 -1.983 1.00 32.77 566 LEU A N 1
ATOM 1429 C CA . LEU A 1 179 ? 6.178 -1.202 -3.261 1.00 27.20 566 LEU A CA 1
ATOM 1430 C C . LEU A 1 179 ? 6.279 0.333 -3.371 1.00 29.41 566 LEU A C 1
ATOM 1431 O O . LEU A 1 179 ? 6.793 0.800 -4.386 1.00 52.84 566 LEU A O 1
ATOM 1436 N N . ALA A 1 180 ? 5.823 1.085 -2.384 1.00 13.97 567 ALA A N 1
ATOM 1437 C CA . ALA A 1 180 ? 5.873 2.552 -2.434 1.00 12.92 567 ALA A CA 1
ATOM 1438 C C . ALA A 1 180 ? 7.144 3.096 -1.802 1.00 41.34 567 ALA A C 1
ATOM 1439 O O . ALA A 1 180 ? 7.331 4.314 -1.829 1.00 44.13 567 ALA A O 1
ATOM 1441 N N . TRP A 1 181 ? 7.957 2.237 -1.220 1.00 14.07 568 TRP A N 1
ATOM 1442 C CA . TRP A 1 181 ? 9.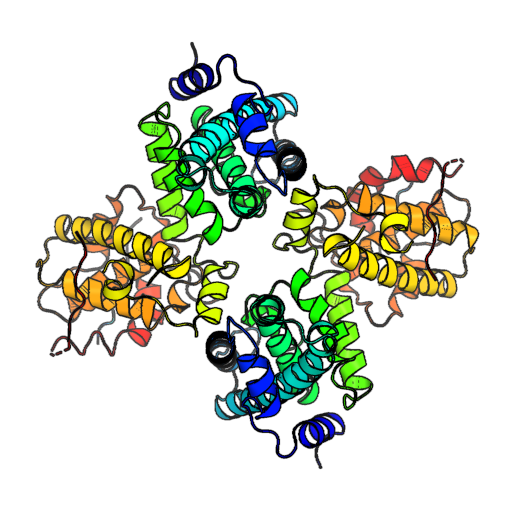240 2.679 -0.643 1.00 20.20 568 TRP A CA 1
ATOM 1443 C C . TRP A 1 181 ? 10.345 2.268 -1.609 1.00 24.06 568 TRP A C 1
ATOM 1444 O O . TRP A 1 181 ? 11.502 2.351 -1.226 1.00 30.34 568 TRP A O 1
ATOM 1455 N N . SER A 1 182 ? 9.983 1.868 -2.826 1.00 22.38 569 SER A N 1
ATOM 1456 C CA . SER A 1 182 ? 10.953 1.541 -3.891 1.00 19.31 569 SER A CA 1
ATOM 1457 C C . SER A 1 182 ? 11.813 2.757 -4.150 1.00 36.09 569 SER A C 1
ATOM 1458 O O . SER A 1 182 ? 11.290 3.856 -4.046 1.00 35.07 569 SER A O 1
ATOM 1461 N N . HIS A 1 183 ? 13.073 2.557 -4.517 1.00 30.66 570 HIS A N 1
ATOM 1462 C CA . HIS A 1 183 ? 14.009 3.662 -4.815 1.00 30.67 570 HIS A CA 1
ATOM 1463 C C . HIS A 1 183 ? 13.381 4.588 -5.862 1.00 31.96 570 HIS A C 1
ATOM 1464 O O . HIS A 1 183 ? 13.586 5.802 -5.765 1.00 22.97 570 HIS A O 1
ATOM 1471 N N . ASP A 1 184 ? 12.603 4.032 -6.785 1.00 24.94 571 ASP A N 1
ATOM 1472 C CA . ASP A 1 184 ? 11.999 4.807 -7.886 1.00 13.73 571 ASP A CA 1
ATOM 1473 C C . ASP A 1 184 ? 10.628 5.354 -7.521 1.00 25.18 571 ASP A C 1
ATOM 1474 O O . ASP A 1 184 ? 9.952 5.781 -8.442 1.00 29.03 571 ASP A O 1
ATOM 1479 N N . SER A 1 185 ? 10.264 5.422 -6.240 1.00 28.57 572 SER A N 1
ATOM 1480 C CA . SER A 1 185 ? 8.901 5.887 -5.872 1.00 26.18 572 SER A CA 1
ATOM 1481 C C . SER A 1 185 ? 8.858 7.409 -5.759 1.00 37.42 572 SER A C 1
ATOM 1482 O O . SER A 1 185 ? 9.904 8.039 -5.590 1.00 47.98 572 SER A O 1
ATOM 1485 N N . ALA A 1 186 ? 7.656 7.947 -5.819 1.00 13.98 573 ALA A N 1
ATOM 1486 C CA . ALA A 1 186 ? 7.484 9.394 -5.760 1.00 13.43 573 ALA A CA 1
ATOM 1487 C C . ALA A 1 186 ? 7.332 9.817 -4.314 1.00 13.98 573 ALA A C 1
ATOM 1488 O O . ALA A 1 186 ? 7.164 10.997 -4.077 1.00 62.79 573 ALA A O 1
ATOM 1490 N N . LEU A 1 187 ? 7.399 8.880 -3.391 1.00 14.06 574 LEU A N 1
ATOM 1491 C CA . LEU A 1 187 ? 7.319 9.210 -1.957 1.00 28.14 574 LEU A CA 1
ATOM 1492 C C . LEU A 1 187 ? 8.572 9.977 -1.622 1.00 36.80 574 LEU A C 1
ATOM 1493 O O . LEU A 1 187 ? 8.506 10.816 -0.719 1.00 54.19 574 LEU A O 1
ATOM 1498 N N . TRP A 1 188 ? 9.649 9.733 -2.363 1.00 34.12 575 TRP A N 1
ATOM 1499 C CA . TRP A 1 188 ? 10.951 10.384 -2.096 1.00 42.81 575 TRP A CA 1
ATOM 1500 C C . TRP A 1 188 ? 10.951 11.781 -2.684 1.00 36.82 575 TRP A C 1
ATOM 1501 O O . TRP A 1 188 ? 11.542 12.645 -2.065 1.00 17.00 575 TRP A O 1
ATOM 1512 N N . GLU A 1 189 ? 10.273 11.976 -3.807 1.00 15.66 576 GLU A N 1
ATOM 1513 C CA . GLU A 1 189 ? 10.138 13.303 -4.433 1.00 15.91 576 GLU A CA 1
ATOM 1514 C C . GLU A 1 189 ? 9.263 14.177 -3.553 1.00 16.92 576 GLU A C 1
ATOM 1515 O O . GLU A 1 189 ? 9.568 15.352 -3.440 1.00 27.95 576 GLU A O 1
ATOM 1521 N N . ALA A 1 190 ? 8.230 13.612 -2.946 1.00 19.60 577 ALA A N 1
ATOM 1522 C CA . ALA A 1 190 ? 7.294 14.342 -2.071 1.00 17.63 577 ALA A CA 1
ATOM 1523 C C . ALA A 1 190 ? 7.868 14.589 -0.687 1.00 28.58 577 ALA A C 1
ATOM 1524 O O . ALA A 1 190 ? 7.459 15.567 -0.084 1.00 27.16 577 ALA A O 1
ATOM 1526 N N . LEU A 1 191 ? 8.712 13.708 -0.173 1.00 22.12 578 LEU A N 1
ATOM 1527 C CA . LEU A 1 191 ? 9.414 14.000 1.101 1.00 18.78 578 LEU A CA 1
ATOM 1528 C C . LEU A 1 191 ? 10.483 15.048 0.814 1.00 21.97 578 LEU A C 1
ATOM 1529 O O . LEU A 1 191 ? 10.750 15.823 1.702 1.00 20.18 578 LEU A O 1
ATOM 1534 N N . GLN A 1 192 ? 11.027 15.120 -0.396 1.00 28.75 579 GLN A N 1
ATOM 1535 C CA . GLN A 1 192 ? 12.058 16.129 -0.759 1.00 35.77 579 GLN A CA 1
ATOM 1536 C C . GLN A 1 192 ? 11.458 17.526 -0.744 1.00 31.40 579 GLN A C 1
ATOM 1537 O O . GLN A 1 192 ? 12.031 18.410 -0.102 1.00 20.74 579 GLN A O 1
ATOM 1543 N N . VAL A 1 193 ? 10.342 17.693 -1.442 1.00 31.58 580 VAL A N 1
ATOM 1544 C CA . VAL A 1 193 ? 9.702 19.041 -1.547 1.00 19.85 580 VAL A CA 1
ATOM 1545 C C . VAL A 1 193 ? 9.089 19.392 -0.192 1.00 23.29 580 VAL A C 1
ATOM 1546 O O . VAL A 1 193 ? 8.531 20.503 -0.056 1.00 38.10 580 VAL A O 1
ATOM 1550 N N . SER A 1 194 ? 9.235 18.503 0.781 1.00 20.61 581 SER A N 1
ATOM 1551 C CA . SER A 1 194 ? 8.933 18.793 2.196 1.00 33.21 581 SER A CA 1
ATOM 1552 C C . SER A 1 194 ? 10.232 18.887 2.992 1.00 29.15 581 SER A C 1
ATOM 1553 O O . SER A 1 194 ? 10.255 18.552 4.199 1.00 23.15 581 SER A O 1
ATOM 1556 N N . ALA A 1 195 ? 11.265 19.402 2.339 1.00 22.57 582 ALA A N 1
ATOM 1557 C CA . ALA A 1 195 ? 12.593 19.568 2.947 1.00 23.44 582 ALA A CA 1
ATOM 1558 C C . ALA A 1 195 ? 12.926 18.286 3.713 1.00 34.07 582 ALA A C 1
ATOM 1559 O O . ALA A 1 195 ? 13.576 18.409 4.771 1.00 41.12 582 ALA A O 1
ATOM 1561 N N . ASN A 1 196 ? 12.481 17.117 3.222 1.00 22.27 583 ASN A N 1
ATOM 1562 C CA . ASN A 1 196 ? 12.723 15.789 3.857 1.00 22.14 583 ASN A CA 1
ATOM 1563 C C . ASN A 1 196 ? 12.149 15.713 5.274 1.00 42.94 583 ASN A C 1
ATOM 1564 O O . ASN A 1 196 ? 12.840 15.186 6.153 1.00 31.10 583 ASN A O 1
ATOM 1569 N N . LYS A 1 197 ? 10.922 16.188 5.468 1.00 36.87 584 LYS A N 1
ATOM 1570 C CA . LYS A 1 197 ? 10.283 16.245 6.795 1.00 32.90 584 LYS A CA 1
ATOM 1571 C C . LYS A 1 197 ? 9.201 15.166 6.839 1.00 31.91 584 LYS A C 1
ATOM 1572 O O . LYS A 1 197 ? 8.103 15.398 6.336 1.00 34.01 584 LYS A O 1
ATOM 1578 N N . VAL A 1 198 ? 9.519 14.061 7.493 1.00 23.27 585 VAL A N 1
ATOM 1579 C CA . VAL A 1 198 ? 8.570 12.929 7.589 1.00 28.25 585 VAL A CA 1
ATOM 1580 C C . VAL A 1 198 ? 7.482 13.307 8.581 1.00 39.23 585 VAL A C 1
ATOM 1581 O O . VAL A 1 198 ? 7.821 13.794 9.669 1.00 36.72 585 VAL A O 1
ATOM 1585 N N . PRO A 1 199 ? 6.194 13.166 8.202 1.00 48.35 586 PRO A N 1
ATOM 1586 C CA . PRO A 1 199 ? 5.080 13.472 9.083 1.00 40.20 586 PRO A CA 1
ATOM 1587 C C . PRO A 1 199 ? 5.019 12.529 10.291 1.00 48.23 586 PRO A C 1
ATOM 1588 O O . PRO A 1 199 ? 5.292 11.369 10.113 1.00 51.37 586 PRO A O 1
ATOM 1592 N N . THR A 1 200 ? 4.644 13.034 11.471 1.00 47.26 587 THR A N 1
ATOM 1593 C CA . THR A 1 200 ? 4.618 12.208 12.709 1.00 49.72 587 THR A CA 1
ATOM 1594 C C . THR A 1 200 ? 3.185 11.728 13.000 1.00 51.01 587 THR A C 1
ATOM 1595 O O . THR A 1 200 ? 2.296 12.123 12.259 1.00 54.57 587 THR A O 1
ATOM 1599 N N . CYS A 1 201 ? 2.977 10.906 14.037 1.00 48.41 588 CYS A N 1
ATOM 1600 C CA . CYS A 1 201 ? 1.649 10.288 14.322 1.00 52.12 588 CYS A CA 1
ATOM 1601 C C . CYS A 1 201 ? 0.736 11.248 15.071 1.00 59.46 588 CYS A C 1
ATOM 1602 O O . CYS A 1 201 ? -0.370 10.836 15.410 1.00 66.98 588 CYS A O 1
ATOM 1605 N N . GLU A 1 202 ? 1.192 12.458 15.349 1.00 50.08 589 GLU A N 1
ATOM 1606 C CA . GLU A 1 202 ? 0.272 13.446 15.945 1.00 50.93 589 GLU A CA 1
ATOM 1607 C C . GLU A 1 202 ? -0.230 14.343 14.819 1.00 45.97 589 GLU A C 1
ATOM 1608 O O . GLU A 1 202 ? -1.350 14.813 14.912 1.00 55.11 589 GLU A O 1
ATOM 1614 N N . GLU A 1 203 ? 0.566 14.542 13.779 1.00 46.50 590 GLU A N 1
ATOM 1615 C CA . GLU A 1 203 ? 0.203 15.479 12.689 1.00 48.71 590 GLU A CA 1
ATOM 1616 C C . GLU A 1 203 ? -0.656 14.800 11.626 1.00 51.08 590 GLU A C 1
ATOM 1617 O O . GLU A 1 203 ? -1.156 15.511 10.752 1.00 55.41 590 GLU A O 1
ATOM 1623 N N . VAL A 1 204 ? -0.801 13.484 11.691 1.00 43.65 591 VAL A N 1
ATOM 1624 C CA . VAL A 1 204 ? -1.562 12.725 10.664 1.00 47.89 591 VAL A CA 1
ATOM 1625 C C . VAL A 1 204 ? -2.720 11.969 11.331 1.00 56.80 591 VAL A C 1
ATOM 1626 O O . VAL A 1 204 ? -3.831 12.012 10.779 1.00 58.94 591 VAL A O 1
ATOM 1630 N N . ILE A 1 205 ? -2.493 11.324 12.473 1.00 64.14 592 ILE A N 1
ATOM 1631 C CA . ILE A 1 205 ? -3.605 10.661 13.221 1.00 71.60 592 ILE A CA 1
ATOM 1632 C C . ILE A 1 205 ? -4.385 11.710 14.016 1.00 79.07 592 ILE A C 1
ATOM 1633 O O . ILE A 1 205 ? -5.623 11.690 13.935 1.00 86.75 592 ILE A O 1
ATOM 1638 N N . PHE A 1 206 ? -3.703 12.590 14.748 1.00 68.35 593 PHE A N 1
ATOM 1639 C CA . PHE A 1 206 ? -4.435 13.699 15.409 1.00 66.91 593 PHE A CA 1
ATOM 1640 C C . PHE A 1 206 ? -4.331 14.940 14.522 1.00 57.72 593 PHE A C 1
ATOM 1641 O O . PHE A 1 206 ? -4.279 16.042 15.084 1.00 59.83 593 PHE A O 1
ATOM 1649 N N . ARG A 1 219 ? -1.670 18.328 9.437 1.00 79.41 784 ARG A N 1
ATOM 1650 C CA . ARG A 1 219 ? -1.294 18.649 8.032 1.00 77.59 784 ARG A CA 1
ATOM 1651 C C . ARG A 1 219 ? -2.074 17.742 7.069 1.00 81.94 784 ARG A C 1
ATOM 1652 O O . ARG A 1 219 ? -2.471 16.648 7.500 1.00 78.38 784 ARG A O 1
ATOM 1660 N N . THR A 1 220 ? -2.291 18.191 5.825 1.00 81.38 785 THR A N 1
ATOM 1661 C CA . THR A 1 220 ? -3.040 17.420 4.796 1.00 71.17 785 THR A CA 1
ATOM 1662 C C . THR A 1 220 ? -2.171 17.183 3.567 1.00 67.75 785 THR A C 1
ATOM 1663 O O . THR A 1 220 ? -1.038 17.692 3.539 1.00 70.62 785 THR A O 1
ATOM 1667 N N . GLY A 1 221 ? -2.664 16.378 2.625 1.00 56.98 786 GLY A N 1
ATOM 1668 C CA . GLY A 1 221 ? -1.928 16.138 1.371 1.00 49.96 786 GLY A CA 1
ATOM 1669 C C . GLY A 1 221 ? -1.754 14.681 1.029 1.00 43.33 786 GLY A C 1
ATOM 1670 O O . GLY A 1 221 ? -2.628 13.899 1.363 1.00 57.09 786 GLY A O 1
ATOM 1671 N N . SER A 1 222 ? -0.648 14.347 0.383 1.00 35.15 787 SER A N 1
ATOM 1672 C CA . SER A 1 222 ? -0.391 12.966 -0.080 1.00 44.47 787 SER A CA 1
ATOM 1673 C C . SER A 1 222 ? 0.607 12.314 0.854 1.00 41.41 787 SER A C 1
ATOM 1674 O O . SER A 1 222 ? 0.550 11.101 1.036 1.00 37.08 787 SER A O 1
ATOM 1677 N N . LEU A 1 223 ? 1.479 13.125 1.413 1.00 37.69 788 LEU A N 1
ATOM 1678 C CA . LEU A 1 223 ? 2.502 12.578 2.310 1.00 33.09 788 LEU A CA 1
ATOM 1679 C C . LEU A 1 223 ? 1.795 12.223 3.606 1.00 37.72 788 LEU A C 1
ATOM 1680 O O . LEU A 1 223 ? 1.965 11.113 4.084 1.00 45.67 788 LEU A O 1
ATOM 1685 N N . ALA A 1 224 ? 0.974 13.125 4.105 1.00 33.62 789 ALA A N 1
ATOM 1686 C CA . ALA A 1 224 ? 0.218 12.907 5.344 1.00 21.93 789 ALA A CA 1
ATOM 1687 C C . ALA A 1 224 ? -0.712 11.703 5.238 1.00 31.54 789 ALA A C 1
ATOM 1688 O O . ALA A 1 224 ? -0.779 10.973 6.218 1.00 33.27 789 ALA A O 1
ATOM 1690 N N . LEU A 1 225 ? -1.395 11.513 4.107 1.00 31.30 790 LEU A N 1
ATOM 1691 C CA . LEU A 1 225 ? -2.379 10.425 3.890 1.00 23.34 790 LEU A CA 1
ATOM 1692 C C . LEU A 1 225 ? -1.695 9.096 3.626 1.00 24.57 790 LEU A C 1
ATOM 1693 O O . LEU A 1 225 ? -2.352 8.086 3.797 1.00 30.15 790 LEU A O 1
ATOM 1698 N N . PHE A 1 226 ? -0.452 9.097 3.160 1.00 29.76 791 PHE A N 1
ATOM 1699 C CA . PHE A 1 226 ? 0.314 7.840 3.015 1.00 21.95 791 PHE A CA 1
ATOM 1700 C C . PHE A 1 226 ? 0.780 7.417 4.397 1.00 27.57 791 PHE A C 1
ATOM 1701 O O . PHE A 1 226 ? 0.645 6.255 4.721 1.00 33.88 791 PHE A O 1
ATOM 1709 N N . TYR A 1 227 ? 1.297 8.352 5.182 1.00 23.65 792 TYR A N 1
ATOM 1710 C CA . TYR A 1 227 ? 1.817 8.055 6.539 1.00 27.35 792 TYR A CA 1
ATOM 1711 C C . TYR A 1 227 ? 0.659 7.907 7.518 1.00 31.72 792 TYR A C 1
ATOM 1712 O O . TYR A 1 227 ? 0.864 7.383 8.598 1.00 35.46 792 TYR A O 1
ATOM 1721 N N . ARG A 1 228 ? -0.533 8.315 7.124 1.00 20.66 793 ARG A N 1
ATOM 1722 C CA . ARG A 1 228 ? -1.726 8.094 7.960 1.00 29.52 793 ARG A CA 1
ATOM 1723 C C . ARG A 1 228 ? -2.133 6.645 7.804 1.00 35.14 793 ARG A C 1
ATOM 1724 O O . ARG A 1 228 ? -2.529 6.043 8.798 1.00 54.89 793 ARG A O 1
ATOM 1732 N N . LYS A 1 229 ? -2.026 6.120 6.596 1.00 17.81 794 LYS A N 1
ATOM 1733 C CA . LYS A 1 229 ? -2.417 4.726 6.332 1.00 17.26 794 LYS A CA 1
ATOM 1734 C C . LYS A 1 229 ? -1.279 3.802 6.767 1.00 30.76 794 LYS A C 1
ATOM 1735 O O . LYS A 1 229 ? -1.559 2.674 7.151 1.00 33.73 794 LYS A O 1
ATOM 1741 N N . VAL A 1 230 ? -0.045 4.283 6.740 1.00 32.69 795 VAL A N 1
ATOM 1742 C CA . VAL A 1 230 ? 1.155 3.481 7.109 1.00 36.41 795 VAL A CA 1
ATOM 1743 C C . VAL A 1 230 ? 1.241 3.381 8.626 1.00 39.71 795 VAL A C 1
ATOM 1744 O O . VAL A 1 230 ? 1.548 2.297 9.122 1.00 54.03 795 VAL A O 1
ATOM 1748 N N . TYR A 1 231 ? 0.963 4.464 9.338 1.00 32.40 796 TYR A N 1
ATOM 1749 C CA . TYR A 1 231 ? 0.961 4.413 10.817 1.00 21.72 796 TYR A CA 1
ATOM 1750 C C . TYR A 1 231 ? -0.195 3.543 11.266 1.00 41.59 796 TYR A C 1
ATOM 1751 O O . TYR A 1 231 ? -0.049 2.889 12.279 1.00 39.86 796 TYR A O 1
ATOM 1760 N N . HIS A 1 232 ? -1.298 3.551 10.524 1.00 40.32 797 HIS A N 1
ATOM 1761 C CA . HIS A 1 232 ? -2.489 2.721 10.830 1.00 39.85 797 HIS A CA 1
ATOM 1762 C C . HIS A 1 232 ? -2.181 1.238 10.638 1.00 37.23 797 HIS A C 1
ATOM 1763 O O . HIS A 1 232 ? -2.417 0.483 11.567 1.00 28.93 797 HIS A O 1
ATOM 1770 N N . LEU A 1 233 ? -1.665 0.848 9.481 1.00 19.64 798 LEU A N 1
ATOM 1771 C CA . LEU A 1 233 ? -1.295 -0.560 9.227 1.00 19.41 798 LEU A CA 1
ATOM 1772 C C . LEU A 1 233 ? -0.279 -1.018 10.263 1.00 45.99 798 LEU A C 1
ATOM 1773 O O . LEU A 1 233 ? -0.415 -2.134 10.729 1.00 46.01 798 LEU A O 1
ATOM 1778 N N . ALA A 1 234 ? 0.694 -0.188 10.615 1.00 21.13 799 ALA A N 1
ATOM 1779 C CA . ALA A 1 234 ? 1.744 -0.667 11.544 1.00 22.33 799 ALA A CA 1
ATOM 1780 C C . ALA A 1 234 ? 1.144 -0.919 12.933 1.00 23.72 799 ALA A C 1
ATOM 1781 O O . ALA A 1 234 ? 1.383 -1.992 13.543 1.00 24.53 799 ALA A O 1
ATOM 1783 N N . SER A 1 235 ? 0.397 0.064 13.427 1.00 24.10 800 SER A N 1
ATOM 1784 C CA . SER A 1 235 ? -0.253 0.042 14.760 1.00 30.76 800 SER A CA 1
ATOM 1785 C C . SER A 1 235 ? -1.080 -1.248 14.880 1.00 43.41 800 SER A C 1
ATOM 1786 O O . SER A 1 235 ? -0.875 -1.999 15.840 1.00 56.23 800 SER A O 1
ATOM 1789 N N . VAL A 1 236 ? -1.934 -1.522 13.899 1.00 40.79 801 VAL A N 1
ATOM 1790 C CA . VAL A 1 236 ? -2.732 -2.781 13.801 1.00 28.01 801 VAL A CA 1
ATOM 1791 C C . VAL A 1 236 ? -1.791 -3.990 13.915 1.00 30.86 801 VAL A C 1
ATOM 1792 O O . VAL A 1 236 ? -2.129 -4.905 14.657 1.00 51.18 801 VAL A O 1
ATOM 1796 N N . ARG A 1 237 ? -0.677 -4.026 13.186 1.00 34.47 802 ARG A N 1
ATOM 1797 C CA . ARG A 1 237 ? 0.164 -5.254 13.096 1.00 44.25 802 ARG A CA 1
ATOM 1798 C C . ARG A 1 237 ? 0.892 -5.446 14.432 1.00 42.59 802 ARG A C 1
ATOM 1799 O O . ARG A 1 237 ? 1.108 -6.613 14.824 1.00 33.34 802 ARG A O 1
ATOM 1807 N N . LEU A 1 238 ? 1.232 -4.340 15.095 1.00 26.61 803 LEU A N 1
ATOM 1808 C CA . LEU A 1 238 ? 1.883 -4.335 16.426 1.00 36.39 803 LEU A CA 1
ATOM 1809 C C . LEU A 1 238 ? 0.902 -4.782 17.528 1.00 40.08 803 LEU A C 1
ATOM 1810 O O . LEU A 1 238 ? 1.392 -5.507 18.428 1.00 35.69 803 LEU A O 1
ATOM 1815 N N . ARG A 1 239 ? -0.378 -4.330 17.513 1.00 37.98 804 ARG A N 1
ATOM 1816 C CA . ARG A 1 239 ? -1.457 -4.766 18.461 1.00 37.92 804 ARG A CA 1
ATOM 1817 C C . ARG A 1 239 ? -1.483 -6.295 18.472 1.00 40.00 804 ARG A C 1
ATOM 1818 O O . ARG A 1 239 ? -1.452 -6.869 19.575 1.00 32.39 804 ARG A O 1
ATOM 1826 N N . ASP A 1 240 ? -1.474 -6.911 17.280 1.00 41.09 805 ASP A N 1
ATOM 1827 C CA . ASP A 1 240 ? -1.727 -8.365 17.054 1.00 55.67 805 ASP A CA 1
ATOM 1828 C C . ASP A 1 240 ? -0.449 -9.193 17.252 1.00 56.29 805 ASP A C 1
ATOM 1829 O O . ASP A 1 240 ? -0.576 -10.416 17.386 1.00 55.67 805 ASP A O 1
ATOM 1834 N N . LEU A 1 241 ? 0.726 -8.564 17.252 1.00 54.86 806 LEU A N 1
ATOM 1835 C CA . LEU A 1 241 ? 1.996 -9.181 17.716 1.00 46.10 806 LEU A CA 1
ATOM 1836 C C . LEU A 1 241 ? 2.084 -9.021 19.237 1.00 43.23 806 LEU A C 1
ATOM 1837 O O . LEU A 1 241 ? 2.390 -10.010 19.908 1.00 52.94 806 LEU A O 1
ATOM 1842 N N . CYS A 1 242 ? 1.809 -7.826 19.762 1.00 42.33 807 CYS A N 1
ATOM 1843 C CA . CYS A 1 242 ? 1.810 -7.549 21.221 1.00 42.67 807 CYS A CA 1
ATOM 1844 C C . CYS A 1 242 ? 0.908 -8.547 21.938 1.00 47.14 807 CYS A C 1
ATOM 1845 O O . CYS A 1 242 ? 1.287 -8.983 23.035 1.00 58.06 807 CYS A O 1
ATOM 1848 N N . LEU A 1 243 ? -0.238 -8.889 21.343 1.00 45.32 808 LEU A N 1
ATOM 1849 C CA . LEU A 1 243 ? -1.213 -9.840 21.945 1.00 56.20 808 LEU A CA 1
ATOM 1850 C C . LEU A 1 243 ? -0.641 -11.263 21.897 1.00 54.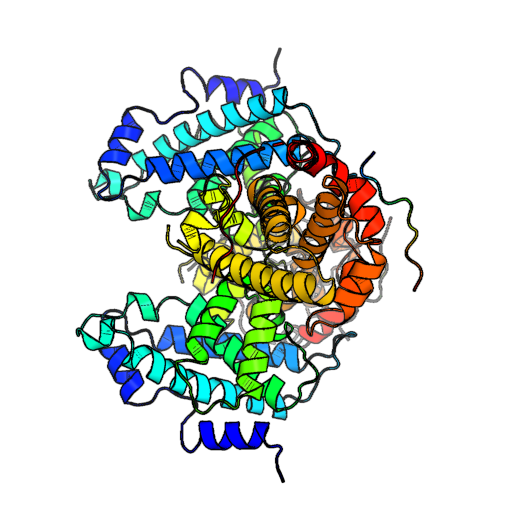44 808 LEU A C 1
ATOM 1851 O O . LEU A 1 243 ? -0.501 -11.863 22.987 1.00 57.55 808 LEU A O 1
ATOM 1856 N N . LYS A 1 244 ? -0.300 -11.756 20.699 1.00 46.57 809 LYS A N 1
ATOM 1857 C CA . LYS A 1 244 ? 0.235 -13.123 20.465 1.00 43.76 809 LYS A CA 1
ATOM 1858 C C . LYS A 1 244 ? 1.512 -13.331 21.305 1.00 55.36 809 LYS A C 1
ATOM 1859 O O . LYS A 1 244 ? 1.713 -14.465 21.743 1.00 62.04 809 LYS A O 1
ATOM 1861 N N . LEU A 1 245 ? 2.332 -12.306 21.579 1.00 58.68 810 LEU A N 1
ATOM 1862 C CA . LEU A 1 245 ? 3.604 -12.463 22.355 1.00 52.45 810 LEU A CA 1
ATOM 1863 C C . LEU A 1 245 ? 3.431 -12.049 23.825 1.00 64.30 810 LEU A C 1
ATOM 1864 O O . LEU A 1 245 ? 4.402 -12.204 24.596 1.00 63.76 810 LEU A O 1
ATOM 1869 N N . ASP A 1 246 ? 2.242 -11.545 24.180 1.00 76.28 811 ASP A N 1
ATOM 1870 C CA . ASP A 1 246 ? 1.727 -11.380 25.567 1.00 82.50 811 ASP A CA 1
ATOM 1871 C C . ASP A 1 246 ? 2.707 -10.492 26.338 1.00 75.66 811 ASP A C 1
ATOM 1872 O O . ASP A 1 246 ? 3.276 -10.951 27.331 1.00 71.85 811 ASP A O 1
ATOM 1877 N N . VAL A 1 247 ? 2.889 -9.258 25.874 1.00 71.44 812 VAL A N 1
ATOM 1878 C CA . VAL A 1 247 ? 3.708 -8.213 26.556 1.00 70.74 812 VAL A CA 1
ATOM 1879 C C . VAL A 1 247 ? 2.787 -7.067 26.980 1.00 62.61 812 VAL A C 1
ATOM 1880 O O . VAL A 1 247 ? 1.620 -7.034 26.557 1.00 47.80 812 VAL A O 1
ATOM 1884 N N . SER A 1 248 ? 3.332 -6.147 27.769 1.00 68.18 813 SER A N 1
ATOM 1885 C CA . SER A 1 248 ? 2.624 -4.989 28.371 1.00 69.76 813 SER A CA 1
ATOM 1886 C C . SER A 1 248 ? 2.007 -4.098 27.286 1.00 65.01 813 SER A C 1
ATOM 1887 O O . SER A 1 248 ? 2.450 -4.158 26.138 1.00 57.09 813 SER A O 1
ATOM 1890 N N . ASN A 1 249 ? 1.006 -3.304 27.665 1.00 75.14 814 ASN A N 1
ATOM 1891 C CA . ASN A 1 249 ? 0.461 -2.180 26.859 1.00 83.11 814 ASN A CA 1
ATOM 1892 C C . ASN A 1 249 ? 1.325 -0.941 27.125 1.00 85.12 814 ASN A C 1
ATOM 1893 O O . ASN A 1 249 ? 1.090 0.090 26.461 1.00 85.53 814 ASN A O 1
ATOM 1898 N N . GLU A 1 250 ? 2.268 -1.051 28.071 1.00 79.89 815 GLU A N 1
ATOM 1899 C CA . GLU A 1 250 ? 3.140 0.051 28.563 1.00 78.02 815 GLU A CA 1
ATOM 1900 C C . GLU A 1 250 ? 4.473 -0.011 27.810 1.00 71.33 815 GLU A C 1
ATOM 1901 O O . GLU A 1 250 ? 5.061 1.056 27.559 1.00 73.23 815 GLU A O 1
ATOM 1907 N N . LEU A 1 251 ? 4.846 -1.200 27.314 1.00 74.30 816 LEU A N 1
ATOM 1908 C CA . LEU A 1 251 ? 6.067 -1.410 26.488 1.00 73.84 816 LEU A CA 1
ATOM 1909 C C . LEU A 1 251 ? 5.683 -1.291 25.021 1.00 77.11 816 LEU A C 1
ATOM 1910 O O . LEU A 1 251 ? 6.481 -0.772 24.248 1.00 82.74 816 LEU A O 1
ATOM 1915 N N . ARG A 1 252 ? 4.510 -1.790 24.655 1.00 67.13 817 ARG A N 1
ATOM 1916 C CA . ARG A 1 252 ? 4.027 -1.667 23.271 1.00 60.68 817 ARG A CA 1
ATOM 1917 C C . ARG A 1 252 ? 4.057 -0.190 22.940 1.00 67.40 817 ARG A C 1
ATOM 1918 O O . ARG A 1 252 ? 4.384 0.153 21.803 1.00 76.58 817 ARG A O 1
ATOM 1926 N N . ARG A 1 253 ? 3.758 0.646 23.926 1.00 71.59 818 ARG A N 1
ATOM 1927 C CA . ARG A 1 253 ? 3.710 2.107 23.710 1.00 80.19 818 ARG A CA 1
ATOM 1928 C C . ARG A 1 253 ? 5.137 2.644 23.623 1.00 79.96 818 ARG A C 1
ATOM 1929 O O . ARG A 1 253 ? 5.265 3.863 23.531 1.00 80.50 818 ARG A O 1
ATOM 1937 N N . LYS A 1 254 ? 6.151 1.777 23.685 1.00 69.41 819 LYS A N 1
ATOM 1938 C CA . LYS A 1 254 ? 7.572 2.182 23.525 1.00 53.69 819 LYS A CA 1
ATOM 1939 C C . LYS A 1 254 ? 8.097 1.578 22.216 1.00 47.24 819 LYS A C 1
ATOM 1940 O O . LYS A 1 254 ? 8.878 2.244 21.543 1.00 48.23 819 LYS A O 1
ATOM 1942 N N . ILE A 1 255 ? 7.658 0.379 21.856 1.00 42.59 820 ILE A N 1
ATOM 1943 C CA . ILE A 1 255 ? 8.027 -0.256 20.560 1.00 44.85 820 ILE A CA 1
ATOM 1944 C C . ILE A 1 255 ? 7.436 0.582 19.435 1.00 39.57 820 ILE A C 1
ATOM 1945 O O . ILE A 1 255 ? 8.013 0.598 18.350 1.00 41.97 820 ILE A O 1
ATOM 1950 N N . TRP A 1 256 ? 6.322 1.244 19.692 1.00 33.80 821 TRP A N 1
ATOM 1951 C CA . TRP A 1 256 ? 5.724 2.162 18.694 1.00 52.56 821 TRP A CA 1
ATOM 1952 C C . TRP A 1 256 ? 6.571 3.426 18.546 1.00 46.15 821 TRP A C 1
ATOM 1953 O O . TRP A 1 256 ? 6.583 4.000 17.458 1.00 40.33 821 TRP A O 1
ATOM 1964 N N . THR A 1 257 ? 7.257 3.836 19.608 1.00 43.83 822 THR A N 1
ATOM 1965 C CA . THR A 1 257 ? 7.994 5.130 19.554 1.00 45.97 822 THR A CA 1
ATOM 1966 C C . THR A 1 257 ? 9.390 4.891 18.966 1.00 55.35 822 THR A C 1
ATOM 1967 O O . THR A 1 257 ? 9.959 5.864 18.417 1.00 61.30 822 THR A O 1
ATOM 1971 N N . CYS A 1 258 ? 9.902 3.655 19.047 1.00 55.02 823 CYS A N 1
ATOM 1972 C CA . CYS A 1 258 ? 11.095 3.199 18.283 1.00 55.03 823 CYS A CA 1
ATOM 1973 C C . CYS A 1 258 ? 10.712 3.024 16.803 1.00 55.58 823 CYS A C 1
ATOM 1974 O O . CYS A 1 258 ? 11.537 3.405 15.935 1.00 58.22 823 CYS A O 1
ATOM 1977 N N . PHE A 1 259 ? 9.513 2.501 16.506 1.00 56.88 824 PHE A N 1
ATOM 1978 C CA . PHE A 1 259 ? 9.044 2.291 15.108 1.00 55.19 824 PHE A CA 1
ATOM 1979 C C . PHE A 1 259 ? 8.689 3.633 14.463 1.00 60.90 824 PHE A C 1
ATOM 1980 O O . PHE A 1 259 ? 8.551 3.633 13.221 1.00 69.62 824 PHE A O 1
ATOM 1988 N N . GLU A 1 260 ? 8.507 4.697 15.255 1.00 48.52 825 GLU A N 1
ATOM 1989 C CA . GLU A 1 260 ? 8.282 6.066 14.726 1.00 39.55 825 GLU A CA 1
ATOM 1990 C C . GLU A 1 260 ? 9.637 6.728 14.506 1.00 42.29 825 GLU A C 1
ATOM 1991 O O . GLU A 1 260 ? 9.736 7.520 13.574 1.00 47.28 825 GLU A O 1
ATOM 1997 N N . PHE A 1 261 ? 10.626 6.438 15.356 1.00 36.52 826 PHE A N 1
ATOM 1998 C CA . PHE A 1 261 ? 11.975 7.069 15.310 1.00 32.69 826 PHE A CA 1
ATOM 1999 C C . PHE A 1 261 ? 12.657 6.644 14.006 1.00 33.23 826 PHE A C 1
ATOM 2000 O O . PHE A 1 261 ? 13.243 7.506 13.336 1.00 28.69 826 PHE A O 1
ATOM 2008 N N . THR A 1 262 ? 12.528 5.367 13.642 1.00 31.98 827 THR A N 1
ATOM 2009 C CA . THR A 1 262 ? 13.104 4.786 12.402 1.00 34.85 827 THR A CA 1
ATOM 2010 C C . THR A 1 262 ? 12.394 5.390 11.176 1.00 33.29 827 THR A C 1
ATOM 2011 O O . THR A 1 262 ? 13.116 5.788 10.251 1.00 25.05 827 THR A O 1
ATOM 2015 N N . LEU A 1 263 ? 11.059 5.495 11.152 1.00 31.69 828 LEU A N 1
ATOM 2016 C CA . LEU A 1 263 ? 10.316 6.080 9.994 1.00 40.44 828 LEU A CA 1
ATOM 2017 C C . LEU A 1 263 ? 10.645 7.573 9.815 1.00 39.19 828 LEU A C 1
ATOM 2018 O O . LEU A 1 263 ? 10.502 8.068 8.646 1.00 32.67 828 LEU A O 1
ATOM 2023 N N . VAL A 1 264 ? 10.998 8.262 10.915 1.00 38.82 829 VAL A N 1
ATOM 2024 C CA . VAL A 1 264 ? 11.019 9.753 11.023 1.00 33.80 829 VAL A CA 1
ATOM 2025 C C . VAL A 1 264 ? 12.463 10.258 11.031 1.00 34.13 829 VAL A C 1
ATOM 2026 O O . VAL A 1 264 ? 12.724 11.229 10.319 1.00 38.77 829 VAL A O 1
ATOM 2030 N N . HIS A 1 265 ? 13.353 9.652 11.816 1.00 37.16 830 HIS A N 1
ATOM 2031 C CA . HIS A 1 265 ? 14.798 10.010 11.849 1.00 35.17 830 HIS A CA 1
ATOM 2032 C C . HIS A 1 265 ? 15.646 8.882 11.237 1.00 36.87 830 HIS A C 1
ATOM 2033 O O . HIS A 1 265 ? 16.834 8.810 11.580 1.00 50.32 830 HIS A O 1
ATOM 2040 N N . CYS A 1 266 ? 15.092 8.022 10.376 1.00 31.15 831 CYS A N 1
ATOM 2041 C CA . CYS A 1 266 ? 15.878 7.022 9.595 1.00 30.44 831 CYS A CA 1
ATOM 2042 C C . CYS A 1 266 ? 15.091 6.557 8.378 1.00 24.19 831 CYS A C 1
ATOM 2043 O O . CYS A 1 266 ? 15.051 5.381 8.065 1.00 23.76 831 CYS A O 1
ATOM 2046 N N . PRO A 1 267 ? 14.469 7.465 7.615 1.00 23.32 832 PRO A N 1
ATOM 2047 C CA . PRO A 1 267 ? 13.500 7.054 6.602 1.00 34.38 832 PRO A CA 1
ATOM 2048 C C . PRO A 1 267 ? 14.118 6.426 5.339 1.00 36.05 832 PRO A C 1
ATOM 2049 O O . PRO A 1 267 ? 13.383 5.985 4.475 1.00 27.97 832 PRO A O 1
ATOM 2053 N N . ASP A 1 268 ? 15.448 6.443 5.238 1.00 42.19 833 ASP A N 1
ATOM 2054 C CA . ASP A 1 268 ? 16.227 5.758 4.174 1.00 31.78 833 ASP A CA 1
ATOM 2055 C C . ASP A 1 268 ? 16.226 4.266 4.486 1.00 33.40 833 ASP A C 1
ATOM 2056 O O . ASP A 1 268 ? 16.295 3.470 3.554 1.00 36.30 833 ASP A O 1
ATOM 2061 N N . LEU A 1 269 ? 16.133 3.917 5.764 1.00 36.33 834 LEU A N 1
ATOM 2062 C CA . LEU A 1 269 ? 16.150 2.508 6.225 1.00 33.05 834 LEU A CA 1
ATOM 2063 C C . LEU A 1 269 ? 15.064 1.762 5.481 1.00 35.57 834 LEU A C 1
ATOM 2064 O O . LEU A 1 269 ? 15.240 0.569 5.306 1.00 45.20 834 LEU A O 1
ATOM 2069 N N . MET A 1 270 ? 13.996 2.459 5.096 1.00 26.17 835 MET A N 1
ATOM 2070 C CA . MET A 1 270 ? 12.777 1.842 4.510 1.00 31.53 835 MET A CA 1
ATOM 2071 C C . MET A 1 270 ? 12.952 1.620 3.001 1.00 31.68 835 MET A C 1
ATOM 2072 O O . MET A 1 270 ? 12.181 0.816 2.431 1.00 28.13 835 MET A O 1
ATOM 2077 N N . LYS A 1 271 ? 13.924 2.296 2.379 1.00 40.05 836 LYS A N 1
ATOM 2078 C CA . LYS A 1 271 ? 14.107 2.314 0.902 1.00 45.14 836 LYS A CA 1
ATOM 2079 C C . LYS A 1 271 ? 14.426 0.902 0.413 1.00 17.53 836 LYS A C 1
ATOM 2080 O O . LYS A 1 271 ? 15.402 0.343 0.856 1.00 37.92 836 LYS A O 1
ATOM 2086 N N . ASP A 1 272 ? 13.600 0.378 -0.479 1.00 16.65 837 ASP A N 1
ATOM 2087 C CA . ASP A 1 272 ? 13.667 -1.006 -1.010 1.00 23.79 837 ASP A CA 1
ATOM 2088 C C . ASP A 1 272 ? 13.503 -2.035 0.114 1.00 32.88 837 ASP A C 1
ATOM 2089 O O . ASP A 1 272 ? 14.209 -3.043 0.069 1.00 34.05 837 ASP A O 1
ATOM 2094 N N . ARG A 1 273 ? 12.547 -1.835 1.024 1.00 36.53 838 ARG A N 1
ATOM 2095 C CA . ARG A 1 273 ? 12.346 -2.722 2.202 1.00 33.72 838 ARG A CA 1
ATOM 2096 C C . ARG A 1 273 ? 10.858 -2.899 2.552 1.00 24.38 838 ARG A C 1
ATOM 2097 O O . ARG A 1 273 ? 9.987 -2.382 1.828 1.00 23.94 838 ARG A O 1
ATOM 2105 N N . HIS A 1 274 ? 10.613 -3.632 3.645 1.00 28.79 839 HIS A N 1
ATOM 2106 C CA . HIS A 1 274 ? 9.290 -3.979 4.225 1.00 31.21 839 HIS A CA 1
ATOM 2107 C C . HIS A 1 274 ? 9.082 -3.256 5.565 1.00 43.11 839 HIS A C 1
ATOM 2108 O O . HIS A 1 274 ? 10.053 -3.055 6.325 1.00 20.28 839 HIS A O 1
ATOM 2115 N N . LEU A 1 275 ? 7.834 -2.891 5.838 1.00 29.95 840 LEU A N 1
ATOM 2116 C CA . LEU A 1 275 ? 7.391 -2.187 7.067 1.00 26.40 840 LEU A CA 1
ATOM 2117 C C . LEU A 1 275 ? 7.654 -3.097 8.268 1.00 41.95 840 LEU A C 1
ATOM 2118 O O . LEU A 1 275 ? 7.908 -2.591 9.385 1.00 50.43 840 LEU A O 1
ATOM 2123 N 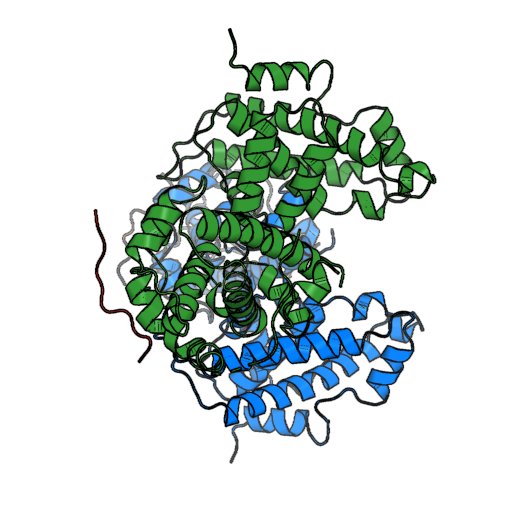N . ASP A 1 276 ? 7.606 -4.404 8.012 1.00 39.67 841 ASP A N 1
ATOM 2124 C CA . ASP A 1 276 ? 7.565 -5.461 9.050 1.00 29.96 841 ASP A CA 1
ATOM 2125 C C . ASP A 1 276 ? 8.983 -5.744 9.532 1.00 31.52 841 ASP A C 1
ATOM 2126 O O . ASP A 1 276 ? 9.144 -6.015 10.727 1.00 38.12 841 ASP A O 1
ATOM 2131 N N . GLN A 1 277 ? 9.958 -5.649 8.632 1.00 24.26 842 GLN A N 1
ATOM 2132 C CA . GLN A 1 277 ? 11.398 -5.773 8.966 1.00 29.18 842 GLN A CA 1
ATOM 2133 C C . GLN A 1 277 ? 11.754 -4.729 10.030 1.00 24.89 842 GLN A C 1
ATOM 2134 O O . GLN A 1 277 ? 12.488 -5.081 10.928 1.00 26.30 842 GLN A O 1
ATOM 2140 N N . LEU A 1 278 ? 11.212 -3.512 9.950 1.00 24.29 843 LEU A N 1
ATOM 2141 C CA . LEU A 1 278 ? 11.574 -2.374 10.854 1.00 25.20 843 LEU A CA 1
ATOM 2142 C C . LEU A 1 278 ? 10.762 -2.420 12.152 1.00 31.62 843 LEU A C 1
ATOM 2143 O O . LEU A 1 278 ? 11.215 -1.847 13.186 1.00 27.56 843 LEU A O 1
ATOM 2148 N N . LEU A 1 279 ? 9.567 -3.000 12.053 1.00 38.12 844 LEU A N 1
ATOM 2149 C CA . LEU A 1 279 ? 8.604 -3.141 13.165 1.00 34.80 844 LEU A CA 1
ATOM 2150 C C . LEU A 1 279 ? 9.074 -4.283 14.067 1.00 38.57 844 LEU A C 1
ATOM 2151 O O . LEU A 1 279 ? 9.190 -4.058 15.270 1.00 42.39 844 LEU A O 1
ATOM 2156 N N . LEU A 1 280 ? 9.449 -5.415 13.484 1.00 33.13 845 LEU A N 1
ATOM 2157 C CA . LEU A 1 280 ? 9.955 -6.586 14.235 1.00 33.25 845 LEU A CA 1
ATOM 2158 C C . LEU A 1 280 ? 11.274 -6.237 14.898 1.00 42.86 845 LEU A C 1
ATOM 2159 O O . LEU A 1 280 ? 11.510 -6.699 16.012 1.00 51.88 845 LEU A O 1
ATOM 2164 N N . CYS A 1 281 ? 12.102 -5.452 14.228 1.00 43.79 846 CYS A N 1
ATOM 2165 C CA . CYS A 1 281 ? 13.450 -5.117 14.742 1.00 45.37 846 CYS A CA 1
ATOM 2166 C C . CYS A 1 281 ? 13.298 -4.171 15.925 1.00 51.76 846 CYS A C 1
ATOM 2167 O O . CYS A 1 281 ? 14.062 -4.313 16.883 1.00 55.06 846 CYS A O 1
ATOM 2170 N N . ALA A 1 282 ? 12.310 -3.292 15.881 1.00 48.33 847 ALA A N 1
ATOM 2171 C CA . ALA A 1 282 ? 12.021 -2.357 16.991 1.00 47.27 847 ALA A CA 1
ATOM 2172 C C . ALA A 1 282 ? 11.471 -3.088 18.212 1.00 49.28 847 ALA A C 1
ATOM 2173 O O . ALA A 1 282 ? 11.672 -2.607 19.319 1.00 53.70 847 ALA A O 1
ATOM 2175 N N . PHE A 1 283 ? 10.761 -4.188 18.011 1.00 50.60 848 PHE A N 1
ATOM 2176 C CA . PHE A 1 283 ? 10.232 -4.988 19.132 1.00 50.25 848 PHE A CA 1
ATOM 2177 C C . PHE A 1 283 ? 11.414 -5.537 19.907 1.00 54.65 848 PHE A C 1
ATOM 2178 O O . PHE A 1 283 ? 11.558 -5.166 21.075 1.00 57.92 848 PHE A O 1
ATOM 2186 N N . TYR A 1 284 ? 12.255 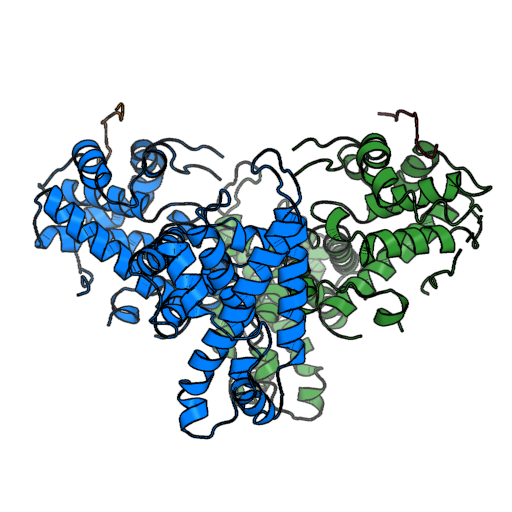-6.345 19.259 1.00 55.42 849 TYR A N 1
ATOM 2187 C CA . TYR A 1 284 ? 13.384 -7.015 19.956 1.00 52.97 849 TYR A CA 1
ATOM 2188 C C . TYR A 1 284 ? 14.258 -6.016 20.685 1.00 40.22 849 TYR A C 1
ATOM 2189 O O . TYR A 1 284 ? 14.681 -6.302 21.795 1.00 42.29 849 TYR A O 1
ATOM 2198 N N . ILE A 1 285 ? 14.512 -4.884 20.054 1.00 47.37 850 ILE A N 1
ATOM 2199 C CA . ILE A 1 285 ? 15.478 -3.912 20.646 1.00 53.10 850 ILE A CA 1
ATOM 2200 C C . ILE A 1 285 ? 14.864 -3.285 21.895 1.00 53.34 850 ILE A C 1
ATOM 2201 O O . ILE A 1 285 ? 15.642 -2.873 22.775 1.00 54.08 850 ILE A O 1
ATOM 2206 N N . MET A 1 286 ? 13.535 -3.152 21.926 1.00 55.86 851 MET A N 1
ATOM 2207 C CA . MET A 1 286 ? 12.808 -2.385 22.969 1.00 52.99 851 MET A CA 1
ATOM 2208 C C . MET A 1 286 ? 12.269 -3.325 24.048 1.00 55.72 851 MET A C 1
ATOM 2209 O O . MET A 1 286 ? 12.086 -2.859 25.183 1.00 56.70 851 MET A O 1
ATOM 2214 N N . ALA A 1 287 ? 12.195 -4.607 23.749 1.00 55.35 852 ALA A N 1
ATOM 2215 C CA . ALA A 1 287 ? 11.880 -5.589 24.794 1.00 47.76 852 ALA A CA 1
ATOM 2216 C C . ALA A 1 287 ? 13.165 -5.798 25.576 1.00 49.97 852 ALA A C 1
ATOM 2217 O O . ALA A 1 287 ? 13.070 -6.036 26.770 1.00 61.52 852 ALA A O 1
ATOM 2219 N N . LYS A 1 288 ? 14.322 -5.657 24.929 1.00 47.01 853 LYS A N 1
ATOM 2220 C CA . LYS A 1 288 ? 15.635 -5.968 25.563 1.00 60.14 853 LYS A CA 1
ATOM 2221 C C . LYS A 1 288 ? 16.159 -4.805 26.424 1.00 65.89 853 LYS A C 1
ATOM 2222 O O . LYS A 1 288 ? 16.855 -5.110 27.412 1.00 64.14 853 LYS A O 1
ATOM 2228 N N . VAL A 1 289 ? 15.893 -3.535 26.091 1.00 73.72 854 VAL A N 1
ATOM 2229 C CA . VAL A 1 289 ? 16.463 -2.369 26.846 1.00 71.09 854 VAL A CA 1
ATOM 2230 C C . VAL A 1 289 ? 15.544 -2.021 28.024 1.00 74.56 854 VAL A C 1
ATOM 2231 O O . VAL A 1 289 ? 15.933 -1.158 28.832 1.00 74.07 854 VAL A O 1
ATOM 2235 N N . THR A 1 290 ? 14.358 -2.631 28.081 1.00 67.98 855 THR A N 1
ATOM 2236 C CA . THR A 1 290 ? 13.594 -2.886 29.328 1.00 63.94 855 THR A CA 1
ATOM 2237 C C . THR A 1 290 ? 13.913 -4.330 29.739 1.00 66.52 855 THR A C 1
ATOM 2238 O O . THR A 1 290 ? 14.573 -5.011 28.945 1.00 70.96 855 THR A O 1
ATOM 2242 N N . LYS A 1 291 ? 13.505 -4.794 30.922 1.00 68.78 856 LYS A N 1
ATOM 2243 C CA . LYS A 1 291 ? 13.766 -6.196 31.359 1.00 76.65 856 LYS A CA 1
ATOM 2244 C C . LYS A 1 291 ? 12.549 -7.075 31.015 1.00 81.75 856 LYS A C 1
ATOM 2245 O O . LYS A 1 291 ? 11.988 -7.712 31.952 1.00 76.50 856 LYS A O 1
ATOM 2247 N N . GLU A 1 292 ? 12.168 -7.119 29.727 1.00 79.87 857 GLU A N 1
ATOM 2248 C CA . GLU A 1 292 ? 10.972 -7.844 29.198 1.00 76.56 857 GLU A CA 1
ATOM 2249 C C . GLU A 1 292 ? 11.326 -8.436 27.829 1.00 68.06 857 GLU A C 1
ATOM 2250 O O . GLU A 1 292 ? 10.832 -7.909 26.808 1.00 73.94 857 GLU A O 1
ATOM 2256 N N . GLU A 1 293 ? 12.148 -9.489 27.827 1.00 52.28 858 GLU A N 1
ATOM 2257 C CA . GLU A 1 293 ? 12.801 -10.048 26.613 1.00 51.44 858 GLU A CA 1
ATOM 2258 C C . GLU A 1 293 ? 11.900 -11.096 25.962 1.00 56.81 858 GLU A C 1
ATOM 2259 O O . GLU A 1 293 ? 11.486 -12.035 26.673 1.00 66.47 858 GLU A O 1
ATOM 2265 N N . ARG A 1 294 ? 11.610 -10.889 24.669 1.00 55.02 859 ARG A N 1
ATOM 2266 C CA . ARG A 1 294 ? 11.170 -11.901 23.672 1.00 54.80 859 ARG A CA 1
ATOM 2267 C C . ARG A 1 294 ? 12.240 -11.959 22.597 1.00 58.66 859 ARG A C 1
ATOM 2268 O O . ARG A 1 294 ? 12.865 -10.924 22.357 1.00 61.50 859 ARG A O 1
ATOM 2276 N N . THR A 1 295 ? 12.396 -13.107 21.951 1.00 63.25 860 THR A N 1
ATOM 2277 C CA . THR A 1 295 ? 13.502 -13.364 21.001 1.00 63.89 860 THR A CA 1
ATOM 2278 C C . THR A 1 295 ? 12.981 -13.425 19.564 1.00 60.84 860 THR A C 1
ATOM 2279 O O . THR A 1 295 ? 11.817 -13.798 19.371 1.00 68.38 860 THR A O 1
ATOM 2283 N N . PHE A 1 296 ? 13.863 -13.121 18.607 1.00 55.77 861 PHE A N 1
ATOM 2284 C CA . PHE A 1 296 ? 13.577 -13.018 17.152 1.00 60.16 861 PHE A CA 1
ATOM 2285 C C . PHE A 1 296 ? 12.862 -14.272 16.652 1.00 73.74 861 PHE A C 1
ATOM 2286 O O . PHE A 1 296 ? 12.148 -14.121 15.635 1.00 76.41 861 PHE A O 1
ATOM 2294 N N . GLN A 1 297 ? 12.989 -15.400 17.334 1.00 82.21 862 GLN A N 1
ATOM 2295 C CA . GLN A 1 297 ? 12.274 -16.623 16.897 1.00 80.94 862 GLN A CA 1
ATOM 2296 C C . GLN A 1 297 ? 10.889 -16.605 17.543 1.00 68.02 862 GLN A C 1
ATOM 2297 O O . GLN A 1 297 ? 9.904 -16.867 16.841 1.00 56.48 862 GLN A O 1
ATOM 2303 N N . GLU A 1 298 ? 10.833 -16.306 18.834 1.00 67.82 863 GLU A N 1
ATOM 2304 C CA . GLU A 1 298 ? 9.501 -16.143 19.495 1.00 66.17 863 GLU A CA 1
ATOM 2305 C C . GLU A 1 298 ? 8.679 -15.177 18.649 1.00 66.44 863 GLU A C 1
ATOM 2306 O O . GLU A 1 298 ? 7.449 -15.362 18.583 1.00 68.05 863 GLU A O 1
ATOM 2312 N N . ILE A 1 299 ? 9.366 -14.197 18.044 1.00 67.52 864 ILE A N 1
ATOM 2313 C CA . ILE A 1 299 ? 8.782 -13.090 17.229 1.00 64.15 864 ILE A CA 1
ATOM 2314 C C . ILE A 1 299 ? 8.519 -13.592 15.798 1.00 59.74 864 ILE A C 1
ATOM 2315 O O . ILE A 1 299 ? 7.356 -13.478 15.393 1.00 57.83 864 ILE A O 1
ATOM 2320 N N . MET A 1 300 ? 9.517 -14.160 15.092 1.00 60.77 865 MET A N 1
ATOM 2321 C CA . MET A 1 300 ? 9.365 -14.812 13.751 1.00 66.64 865 MET A CA 1
ATOM 2322 C C . MET A 1 300 ? 8.095 -15.678 13.719 1.00 77.51 865 MET A C 1
ATOM 2323 O O . MET A 1 300 ? 7.365 -15.574 12.709 1.00 82.09 865 MET A O 1
ATOM 2328 N N . LYS A 1 301 ? 7.875 -16.529 14.741 1.00 81.48 866 LYS A N 1
ATOM 2329 C CA . LYS A 1 301 ? 6.771 -17.538 14.787 1.00 74.43 866 LYS A CA 1
ATOM 2330 C C . LYS A 1 301 ? 5.441 -16.807 15.021 1.00 60.61 866 LYS A C 1
ATOM 2331 O O . LYS A 1 301 ? 4.489 -17.033 14.232 1.00 50.95 866 LYS A O 1
ATOM 2337 N N . SER A 1 302 ? 5.391 -15.945 16.043 1.00 56.08 867 SER A N 1
ATOM 2338 C CA . SER A 1 302 ? 4.217 -15.094 16.381 1.00 56.34 867 SER A CA 1
ATOM 2339 C C . SER A 1 302 ? 3.792 -14.288 15.149 1.00 54.23 867 SER A C 1
ATOM 2340 O O . SER A 1 302 ? 2.623 -14.390 14.748 1.00 70.43 867 SER A O 1
ATOM 2343 N N . TYR A 1 303 ? 4.725 -13.530 14.572 1.00 44.65 868 TYR A N 1
ATOM 2344 C CA . TYR A 1 303 ? 4.562 -12.767 13.305 1.00 45.62 868 TYR A CA 1
ATOM 2345 C C . TYR A 1 303 ? 4.182 -13.713 12.164 1.00 45.71 868 TYR A C 1
ATOM 2346 O O . TYR A 1 303 ? 3.333 -13.297 11.348 1.00 57.74 868 TYR A O 1
ATOM 2355 N N . ARG A 1 304 ? 4.778 -14.917 12.125 1.00 45.61 869 ARG A N 1
ATOM 2356 C CA . ARG A 1 304 ? 4.627 -15.919 11.031 1.00 53.28 869 ARG A CA 1
ATOM 2357 C C . ARG A 1 304 ? 3.143 -16.165 10.741 1.00 57.08 869 ARG A C 1
ATOM 2358 O O . ARG A 1 304 ? 2.853 -16.675 9.639 1.00 49.69 869 ARG A O 1
ATOM 2366 N N . ASN A 1 305 ? 2.256 -15.786 11.678 1.00 70.51 870 ASN A N 1
ATOM 2367 C CA . ASN A 1 305 ? 0.810 -16.148 11.715 1.00 60.61 870 ASN A CA 1
ATOM 2368 C C . ASN A 1 305 ? -0.074 -15.138 10.969 1.00 59.98 870 ASN A C 1
ATOM 2369 O O . ASN A 1 305 ? -1.218 -15.525 10.674 1.00 57.58 870 ASN A O 1
ATOM 2374 N N . GLN A 1 306 ? 0.404 -13.917 10.675 1.00 68.95 871 GLN A N 1
ATOM 2375 C CA . GLN A 1 306 ? -0.418 -12.822 10.063 1.00 66.53 871 GLN A CA 1
ATOM 2376 C C . GLN A 1 306 ? -0.606 -13.091 8.562 1.00 63.53 871 GLN A C 1
ATOM 2377 O O . GLN A 1 306 ? 0.235 -13.736 7.932 1.00 66.00 871 GLN A O 1
ATOM 2383 N N . PRO A 1 307 ? -1.722 -12.623 7.941 1.00 65.09 872 PRO A N 1
ATOM 2384 C CA . PRO A 1 307 ? -1.989 -12.845 6.510 1.00 59.19 872 PRO A CA 1
ATOM 2385 C C . PRO A 1 307 ? -0.947 -12.318 5.502 1.00 67.23 872 PRO A C 1
ATOM 2386 O O . PRO A 1 307 ? -0.913 -12.825 4.403 1.00 68.94 872 PRO A O 1
ATOM 2390 N N . GLN A 1 308 ? -0.161 -11.304 5.890 1.00 65.64 873 GLN A N 1
ATOM 2391 C CA . GLN A 1 308 ? 0.867 -10.618 5.057 1.00 58.13 873 GLN A CA 1
ATOM 2392 C C . GLN A 1 308 ? 2.256 -11.221 5.288 1.00 56.36 873 GLN A C 1
ATOM 2393 O O . GLN A 1 308 ? 3.187 -10.701 4.648 1.00 64.37 873 GLN A O 1
ATOM 2399 N N . ALA A 1 309 ? 2.390 -12.227 6.178 1.00 54.90 874 ALA A N 1
ATOM 2400 C CA . ALA A 1 309 ? 3.678 -12.797 6.667 1.00 50.36 874 ALA A CA 1
ATOM 2401 C C . ALA A 1 309 ? 4.130 -13.939 5.756 1.00 56.11 874 ALA A C 1
ATOM 2402 O O . ALA A 1 309 ? 3.461 -14.981 5.742 1.00 64.17 874 ALA A O 1
ATOM 2404 N N . ASN A 1 310 ? 5.219 -13.731 5.018 1.00 55.70 875 ASN A N 1
ATOM 2405 C CA . ASN A 1 310 ? 5.966 -14.813 4.331 1.00 52.12 875 ASN A CA 1
ATOM 2406 C C . ASN A 1 310 ? 7.372 -14.882 4.918 1.00 50.98 875 ASN A C 1
ATOM 2407 O O . ASN A 1 310 ? 7.701 -14.065 5.789 1.00 43.19 875 ASN A O 1
ATOM 2412 N N . SER A 1 311 ? 8.141 -15.863 4.462 1.00 49.16 876 SER A N 1
ATOM 2413 C CA . SER A 1 311 ? 9.496 -16.196 4.959 1.00 55.47 876 SER A CA 1
ATOM 2414 C C . SER A 1 311 ? 10.510 -15.197 4.380 1.00 56.28 876 SER A C 1
ATOM 2415 O O . SER A 1 311 ? 11.430 -14.800 5.112 1.00 46.05 876 SER A O 1
ATOM 2418 N N . HIS A 1 312 ? 10.318 -14.763 3.128 1.00 63.19 877 HIS A N 1
ATOM 2419 C CA . HIS A 1 312 ? 11.218 -13.814 2.413 1.00 58.85 877 HIS A CA 1
ATOM 2420 C C . HIS A 1 312 ? 11.398 -12.532 3.253 1.00 51.22 877 HIS A C 1
ATOM 2421 O O . HIS A 1 312 ? 12.532 -12.020 3.324 1.00 48.59 877 HIS A O 1
ATOM 2428 N N . VAL A 1 313 ? 10.339 -12.059 3.914 1.00 52.65 878 VAL A N 1
ATOM 2429 C CA . VAL A 1 313 ? 10.326 -10.771 4.667 1.00 37.14 878 VAL A CA 1
ATOM 2430 C C . VAL A 1 313 ? 11.417 -10.807 5.749 1.00 34.12 878 VAL A C 1
ATOM 2431 O O . VAL A 1 313 ? 12.096 -9.788 5.918 1.00 33.49 878 VAL A O 1
ATOM 2435 N N . TYR A 1 314 ? 11.596 -11.930 6.454 1.00 42.71 879 TYR A N 1
ATOM 2436 C CA . TYR A 1 314 ? 12.592 -12.046 7.559 1.00 45.36 879 TYR A CA 1
ATOM 2437 C C . TYR A 1 314 ? 13.739 -13.004 7.193 1.00 44.12 879 TYR A C 1
ATOM 2438 O O . TYR A 1 314 ? 14.699 -13.068 7.979 1.00 38.63 879 TYR A O 1
ATOM 2447 N N . ARG A 1 315 ? 13.693 -13.663 6.028 1.00 45.53 880 ARG A N 1
ATOM 2448 C CA . ARG A 1 315 ? 14.772 -14.576 5.566 1.00 55.82 880 ARG A CA 1
ATOM 2449 C C . ARG A 1 315 ? 15.468 -14.027 4.310 1.00 38.04 880 ARG A C 1
ATOM 2450 O O . ARG A 1 315 ? 16.398 -14.697 3.853 1.00 39.29 880 ARG A O 1
ATOM 2458 N N . SER A 1 316 ? 15.072 -12.867 3.771 1.00 36.44 881 SER A N 1
ATOM 2459 C CA . SER A 1 316 ? 15.668 -12.287 2.534 1.00 35.60 881 SER A CA 1
ATOM 2460 C C . SER A 1 316 ? 15.678 -10.753 2.599 1.00 48.32 881 SER A C 1
ATOM 2461 O O . SER A 1 316 ? 15.059 -10.129 1.733 1.00 46.79 881 SER A O 1
ATOM 2464 N N . VAL A 1 317 ? 16.384 -10.168 3.568 1.00 46.26 882 VAL A N 1
ATOM 2465 C CA . VAL A 1 317 ? 16.294 -8.717 3.904 1.00 33.18 882 VAL A CA 1
ATOM 2466 C C . VAL A 1 317 ? 17.421 -7.979 3.178 1.00 54.80 882 VAL A C 1
ATOM 2467 O O . VAL A 1 317 ? 18.555 -8.479 3.217 1.00 58.02 882 VAL A O 1
ATOM 2471 N N . LEU A 1 318 ? 17.116 -6.823 2.575 1.00 46.80 883 LEU A N 1
ATOM 2472 C CA . LEU A 1 318 ? 18.102 -5.930 1.910 1.00 45.19 883 LEU A CA 1
ATOM 2473 C C . LEU A 1 318 ? 19.061 -5.346 2.952 1.00 54.59 883 LEU A C 1
ATOM 2474 O O . LEU A 1 318 ? 18.557 -4.694 3.900 1.00 53.90 883 LEU A O 1
ATOM 2479 N N . LEU A 1 319 ? 20.378 -5.537 2.748 1.00 59.84 884 LEU A N 1
ATOM 2480 C CA . LEU A 1 319 ? 21.482 -5.044 3.623 1.00 53.66 884 LEU A CA 1
ATOM 2481 C C . LEU A 1 319 ? 22.362 -4.017 2.877 1.00 48.15 884 LEU A C 1
ATOM 2482 O O . LEU A 1 319 ? 22.753 -3.028 3.533 1.00 35.00 884 LEU A O 1
ATOM 2487 N N . LYS A 1 320 ? 22.662 -4.231 1.575 1.00 60.82 885 LYS A N 1
ATOM 2488 C CA . LYS A 1 320 ? 23.538 -3.366 0.710 1.00 67.63 885 LYS A CA 1
ATOM 2489 C C . LYS A 1 320 ? 22.858 -3.001 -0.631 1.00 72.13 885 LYS A C 1
ATOM 2490 O O . LYS A 1 320 ? 22.192 -3.876 -1.219 1.00 65.02 885 LYS A O 1
ATOM 2492 N N . SER A 1 321 ? 23.068 -1.765 -1.116 1.00 78.79 886 SER A N 1
ATOM 2493 C CA . SER A 1 321 ? 22.575 -1.235 -2.420 1.00 66.13 886 SER A CA 1
ATOM 2494 C C . SER A 1 321 ? 23.743 -0.612 -3.216 1.00 65.94 886 SER A C 1
ATOM 2495 O O . SER A 1 321 ? 24.377 -1.329 -4.035 1.00 53.35 886 SER A O 1
ATOM 2497 N N . GLU A 1 324 ? 25.075 -5.362 -4.331 1.00 84.30 925 GLU A N 1
ATOM 2498 C CA . GLU A 1 324 ? 23.859 -5.634 -3.518 1.00 84.29 925 GLU A CA 1
ATOM 2499 C C . GLU A 1 324 ? 24.021 -6.942 -2.740 1.00 87.48 925 GLU A C 1
ATOM 2500 O O . GLU A 1 324 ? 24.261 -7.983 -3.376 1.00 82.37 925 GLU A O 1
ATOM 2506 N N . GLU A 1 325 ? 23.903 -6.873 -1.414 1.00 90.22 926 GLU A N 1
ATOM 2507 C CA . GLU A 1 325 ? 23.947 -8.075 -0.551 1.00 83.92 926 GLU A CA 1
ATOM 2508 C C . GLU A 1 325 ? 22.598 -8.205 0.164 1.00 80.63 926 GLU A C 1
ATOM 2509 O O . GLU A 1 325 ? 22.175 -7.222 0.779 1.00 75.06 926 GLU A O 1
ATOM 2515 N N . ARG A 1 326 ? 21.933 -9.361 0.060 1.00 80.22 927 ARG A N 1
ATOM 2516 C CA . ARG A 1 326 ? 20.667 -9.606 0.814 1.00 71.98 927 ARG A CA 1
ATOM 2517 C C . ARG A 1 326 ? 20.921 -10.736 1.803 1.00 60.78 927 ARG A C 1
ATOM 2518 O O . ARG A 1 326 ? 21.980 -11.356 1.719 1.00 58.35 927 ARG A O 1
ATOM 2526 N N . GLY A 1 327 ? 19.979 -10.978 2.709 1.00 61.59 928 GLY A N 1
ATOM 2527 C CA . GLY A 1 327 ? 20.281 -11.984 3.737 1.00 67.64 928 GLY A CA 1
ATOM 2528 C C . GLY A 1 327 ? 19.206 -12.348 4.734 1.00 63.19 928 GLY A C 1
ATOM 2529 O O . GLY A 1 327 ? 18.348 -13.104 4.360 1.00 62.35 928 GLY A O 1
ATOM 2530 N N . ASP A 1 328 ? 19.290 -11.862 5.967 1.00 59.47 929 ASP A N 1
ATOM 2531 C CA . ASP A 1 328 ? 18.404 -12.380 7.035 1.00 59.05 929 ASP A CA 1
ATOM 2532 C C . ASP A 1 328 ? 18.069 -11.264 8.008 1.00 52.84 929 ASP A C 1
ATOM 2533 O O . ASP A 1 328 ? 18.892 -10.376 8.174 1.00 56.51 929 ASP A O 1
ATOM 2538 N N . LEU A 1 329 ? 16.935 -11.368 8.685 1.00 49.64 930 LEU A N 1
ATOM 2539 C CA . LEU A 1 329 ? 16.436 -10.244 9.522 1.00 48.95 930 LEU A CA 1
ATOM 2540 C C . LEU A 1 329 ? 17.394 -10.019 10.694 1.00 42.04 930 LEU A C 1
ATOM 2541 O O . LEU A 1 329 ? 17.533 -8.872 11.122 1.00 54.74 930 LEU A O 1
ATOM 2546 N N . ILE A 1 330 ? 18.042 -11.066 11.194 1.00 39.91 931 ILE A N 1
ATOM 2547 C CA . ILE A 1 330 ? 18.961 -10.907 12.353 1.00 52.18 931 ILE A CA 1
ATOM 2548 C C . ILE A 1 330 ? 20.206 -10.187 11.830 1.00 52.70 931 ILE A C 1
ATOM 2549 O O . ILE A 1 330 ? 20.595 -9.171 12.439 1.00 48.98 931 ILE A O 1
ATOM 2554 N N . LYS A 1 331 ? 20.744 -10.569 10.675 1.00 58.99 932 LYS A N 1
ATOM 2555 C CA . LYS A 1 331 ? 21.933 -9.880 10.094 1.00 59.32 932 LYS A CA 1
ATOM 2556 C C . LYS A 1 331 ? 21.632 -8.406 9.863 1.00 57.76 932 LYS A C 1
ATOM 2557 O O . LYS A 1 331 ? 22.556 -7.607 9.955 1.00 63.03 932 LYS A O 1
ATOM 2563 N N . PHE A 1 332 ? 20.388 -8.066 9.573 1.00 45.09 933 PHE A N 1
ATOM 2564 C CA . PHE A 1 332 ? 20.009 -6.648 9.422 1.00 41.43 933 PHE A CA 1
ATOM 2565 C C . PHE A 1 332 ? 20.102 -5.956 10.774 1.00 41.03 933 PHE A C 1
ATOM 2566 O O . PHE A 1 332 ? 20.616 -4.838 10.818 1.00 43.29 933 PHE A O 1
ATOM 2574 N N . TYR A 1 333 ? 19.626 -6.602 11.836 1.00 37.18 934 TYR A N 1
ATOM 2575 C CA . TYR A 1 333 ? 19.580 -5.934 13.150 1.00 37.52 934 TYR A CA 1
ATOM 2576 C C . TYR A 1 333 ? 21.007 -5.656 13.555 1.00 57.69 934 TYR A C 1
ATOM 2577 O O . TYR A 1 333 ? 21.295 -4.554 14.019 1.00 49.76 934 TYR A O 1
ATOM 2586 N N . ASN A 1 334 ? 21.887 -6.610 13.296 1.00 56.92 935 ASN A N 1
ATOM 2587 C CA . ASN A 1 334 ? 23.287 -6.487 13.764 1.00 49.86 935 ASN A CA 1
ATOM 2588 C C . ASN A 1 334 ? 24.044 -5.514 12.867 1.00 49.30 935 ASN A C 1
ATOM 2589 O O . ASN A 1 334 ? 24.604 -4.555 13.402 1.00 53.83 935 ASN A O 1
ATOM 2594 N N . THR A 1 335 ? 24.034 -5.736 11.558 1.00 42.17 936 THR A N 1
ATOM 2595 C CA . THR A 1 335 ? 24.809 -4.864 10.642 1.00 42.32 936 THR A CA 1
ATOM 2596 C C . THR A 1 335 ? 24.267 -3.438 10.569 1.00 36.67 936 THR A C 1
ATOM 2597 O O . THR A 1 335 ? 25.051 -2.528 10.827 1.00 36.73 936 THR A O 1
ATOM 2601 N N . ILE A 1 336 ? 22.976 -3.245 10.293 1.00 45.29 937 ILE A N 1
ATOM 2602 C CA . ILE A 1 336 ? 22.446 -1.869 10.032 1.00 40.39 937 ILE A CA 1
ATOM 2603 C C . ILE A 1 336 ? 21.631 -1.282 11.193 1.00 42.65 937 ILE A C 1
ATOM 2604 O O . ILE A 1 336 ? 21.892 -0.136 11.547 1.00 49.10 937 ILE A O 1
ATOM 2609 N N . TYR A 1 337 ? 20.719 -2.033 11.788 1.00 37.77 938 TYR A N 1
ATOM 2610 C CA . TYR A 1 337 ? 19.779 -1.438 12.773 1.00 40.63 938 TYR A CA 1
ATOM 2611 C C . TYR A 1 337 ? 20.467 -0.999 14.063 1.00 41.27 938 TYR A C 1
ATOM 2612 O O . TYR A 1 337 ? 20.374 0.191 14.376 1.00 37.76 938 TYR A O 1
ATOM 2621 N N . VAL A 1 338 ? 21.080 -1.927 14.797 1.00 44.66 939 VAL A N 1
ATOM 2622 C CA . VAL A 1 338 ? 21.664 -1.581 16.126 1.00 51.02 939 VAL A CA 1
ATOM 2623 C C . VAL A 1 338 ? 22.369 -0.228 16.031 1.00 46.18 939 VAL A C 1
ATOM 2624 O O . VAL A 1 338 ? 22.107 0.623 16.885 1.00 38.98 939 VAL A O 1
ATOM 2628 N N . GLY A 1 339 ? 23.191 -0.031 15.009 1.00 43.43 940 GLY A N 1
ATOM 2629 C CA . GLY A 1 339 ? 23.958 1.218 14.877 1.00 48.24 940 GLY A CA 1
ATOM 2630 C C . GLY A 1 339 ? 23.138 2.470 14.624 1.00 41.94 940 GLY A C 1
ATOM 2631 O O . GLY A 1 339 ? 23.611 3.547 14.995 1.00 35.68 940 GLY A O 1
ATOM 2632 N N . ARG A 1 340 ? 21.960 2.351 14.023 1.00 45.41 941 ARG A N 1
ATOM 2633 C CA . ARG A 1 340 ? 21.170 3.553 13.644 1.00 47.93 941 ARG A CA 1
ATOM 2634 C C . ARG A 1 340 ? 20.137 3.881 14.729 1.00 39.88 941 ARG A C 1
ATOM 2635 O O . ARG A 1 340 ? 19.676 5.024 14.752 1.00 44.33 941 ARG A O 1
ATOM 2643 N N . VAL A 1 341 ? 19.867 2.954 15.643 1.00 35.45 942 VAL A N 1
ATOM 2644 C CA . VAL A 1 341 ? 18.785 3.169 16.647 1.00 41.46 942 VAL A CA 1
ATOM 2645 C C . VAL A 1 341 ? 19.299 3.154 18.096 1.00 45.85 942 VAL A C 1
ATOM 2646 O O . VAL A 1 341 ? 18.707 3.877 18.908 1.00 42.15 942 VAL A O 1
ATOM 2650 N N . LYS A 1 342 ? 20.381 2.433 18.403 1.00 47.48 943 LYS A N 1
ATOM 2651 C CA . LYS A 1 342 ? 20.865 2.260 19.807 1.00 53.53 943 LYS A CA 1
ATOM 2652 C C . LYS A 1 342 ? 20.860 3.567 20.608 1.00 58.88 943 LYS A C 1
ATOM 2653 O O . LYS A 1 342 ? 20.582 3.505 21.804 1.00 60.54 943 LYS A O 1
ATOM 2659 N N . SER A 1 343 ? 21.167 4.687 19.967 1.00 65.78 944 SER A N 1
ATOM 2660 C CA . SER A 1 343 ? 21.211 5.997 20.653 1.00 75.67 944 SER A CA 1
ATOM 2661 C C . SER A 1 343 ? 19.879 6.274 21.342 1.00 87.62 944 SER A C 1
ATOM 2662 O O . SER A 1 343 ? 19.906 6.582 22.538 1.00 97.04 944 SER A O 1
ATOM 2665 N N . PHE A 1 344 ? 18.772 6.215 20.596 1.00 75.60 945 PHE A N 1
ATOM 2666 C CA . PHE A 1 344 ? 17.432 6.514 21.156 1.00 59.96 945 PHE A CA 1
ATOM 2667 C C . PHE A 1 344 ? 16.967 5.370 22.053 1.00 67.30 945 PHE A C 1
ATOM 2668 O O . PHE A 1 344 ? 16.513 5.630 23.164 1.00 72.25 945 PHE A O 1
ATOM 2676 N N . ALA A 1 345 ? 17.106 4.136 21.585 1.00 68.14 946 ALA A N 1
ATOM 2677 C CA . ALA A 1 345 ? 16.595 2.968 22.327 1.00 62.23 946 ALA A CA 1
ATOM 2678 C C . ALA A 1 345 ? 17.160 2.923 23.743 1.00 70.05 946 ALA A C 1
ATOM 2679 O O . ALA A 1 345 ? 16.396 2.602 24.658 1.00 84.40 946 ALA A O 1
ATOM 2681 N N . LEU A 1 346 ? 18.438 3.240 23.925 1.00 60.27 947 LEU A N 1
ATOM 2682 C CA . LEU A 1 346 ? 19.069 3.098 25.264 1.00 63.49 947 LEU A CA 1
ATOM 2683 C C . LEU A 1 346 ? 18.744 4.298 26.156 1.00 65.31 947 LEU A C 1
ATOM 2684 O O . LEU A 1 346 ? 19.256 4.332 27.277 1.00 68.19 947 LEU A O 1
ATOM 2689 N N . LYS A 1 347 ? 17.913 5.228 25.700 1.00 67.16 948 LYS A N 1
ATOM 2690 C CA . LYS A 1 347 ? 17.441 6.320 26.585 1.00 64.18 948 LYS A CA 1
ATOM 2691 C C . LYS A 1 347 ? 16.333 5.736 27.448 1.00 64.07 948 LYS A C 1
ATOM 2692 O O . LYS A 1 347 ? 15.862 6.434 28.340 1.00 57.79 948 LYS A O 1
ATOM 2698 N N . TYR A 1 348 ? 15.972 4.479 27.205 1.00 71.72 949 TYR A N 1
ATOM 2699 C CA . TYR A 1 348 ? 14.839 3.841 27.916 1.00 77.81 949 TYR A CA 1
ATOM 2700 C C . TYR A 1 348 ? 15.331 2.642 28.734 1.00 84.53 949 TYR A C 1
ATOM 2701 O O . TYR A 1 348 ? 14.961 1.507 28.417 1.00 81.06 949 TYR A O 1
ATOM 2710 N N . ASP A 1 349 ? 16.135 2.901 29.766 1.00 90.60 950 ASP A N 1
ATOM 2711 C CA . ASP A 1 349 ? 16.623 1.821 30.667 1.00 95.74 950 ASP A CA 1
ATOM 2712 C C . ASP A 1 349 ? 16.239 2.183 32.110 1.00 99.45 950 ASP A C 1
ATOM 2713 O O . ASP A 1 349 ? 15.926 3.371 32.345 1.00 97.61 950 ASP A O 1
ATOM 2718 N N . PRO A 1 360 ? 11.932 9.963 28.971 1.00 76.35 958 PRO A N 1
ATOM 2719 C CA . PRO A 1 360 ? 12.277 10.199 27.549 1.00 79.48 958 PRO A CA 1
ATOM 2720 C C . PRO A 1 360 ? 11.040 10.112 26.652 1.00 82.84 958 PRO A C 1
ATOM 2721 O O . PRO A 1 360 ? 10.624 9.009 26.324 1.00 79.34 958 PRO A O 1
ATOM 2725 N N . PRO A 1 361 ? 10.419 11.240 26.210 1.00 92.13 959 PRO A N 1
ATOM 2726 C CA . PRO A 1 361 ? 8.969 11.266 25.933 1.00 93.00 959 PRO A CA 1
ATOM 2727 C C . PRO A 1 361 ? 8.500 10.161 24.959 1.00 93.41 959 PRO A C 1
ATOM 2728 O O . PRO A 1 361 ? 9.343 9.564 24.315 1.00 99.09 959 PRO A O 1
ATOM 2732 N N . LEU A 1 362 ? 7.190 9.866 24.909 1.00 81.06 960 LEU A N 1
ATOM 2733 C CA . LEU A 1 362 ? 6.594 8.784 24.067 1.00 71.73 960 LEU A CA 1
ATOM 2734 C C . LEU A 1 362 ? 5.685 9.393 22.994 1.00 73.67 960 LEU A C 1
ATOM 2735 O O . LEU A 1 362 ? 5.413 10.611 23.080 1.00 81.15 960 LEU A O 1
ATOM 2740 N N . SER A 1 363 ? 5.233 8.566 22.038 1.00 68.36 961 SER A N 1
ATOM 2741 C CA . SER A 1 363 ? 4.339 8.935 20.908 1.00 65.52 961 SER A CA 1
ATOM 2742 C C . SER A 1 363 ? 2.971 8.289 21.123 1.00 75.36 961 SER A C 1
ATOM 2743 O O . SER A 1 363 ? 2.888 7.257 21.774 1.00 90.13 961 SER A O 1
ATOM 2746 N N . PRO A 1 364 ? 1.854 8.884 20.643 1.00 81.17 962 PRO A N 1
ATOM 2747 C CA . PRO A 1 364 ? 0.524 8.296 20.843 1.00 87.33 962 PRO A CA 1
ATOM 2748 C C . PRO A 1 364 ? 0.084 7.192 19.858 1.00 91.33 962 PRO A C 1
ATOM 2749 O O . PRO A 1 364 ? -0.011 7.455 18.667 1.00 94.64 962 PRO A O 1
ATOM 2753 N N . PHE A 1 365 ? -0.233 6.005 20.396 1.00 84.58 963 PHE A N 1
ATOM 2754 C CA . PHE A 1 365 ? -0.831 4.831 19.698 1.00 79.99 963 PHE A CA 1
ATOM 2755 C C . PHE A 1 365 ? -2.236 5.185 19.227 1.00 77.49 963 PHE A C 1
ATOM 2756 O O . PHE A 1 365 ? -3.075 5.552 20.040 1.00 81.91 963 PHE A O 1
ATOM 2764 N N . PRO A 1 366 ? -2.555 5.115 17.918 1.00 79.80 964 PRO A N 1
ATOM 2765 C CA . PRO A 1 366 ? -3.888 5.494 17.446 1.00 84.03 964 PRO A CA 1
ATOM 2766 C C . PRO A 1 366 ? -4.954 4.438 17.795 1.00 85.24 964 PRO A C 1
ATOM 2767 O O . PRO A 1 366 ? -4.553 3.303 18.082 1.00 79.86 964 PRO A O 1
ATOM 2771 N N . HIS A 1 367 ? -6.242 4.837 17.750 1.00 83.62 965 HIS A N 1
ATOM 2772 C CA . HIS A 1 367 ? -7.472 3.994 17.857 1.00 80.01 965 HIS A CA 1
ATOM 2773 C C . HIS A 1 367 ? -8.188 4.277 19.183 1.00 78.21 965 HIS A C 1
ATOM 2774 O O . HIS A 1 367 ? -7.821 3.732 20.224 1.00 77.06 965 HIS A O 1
ATOM 2781 N N . ASP B 2 1 ? 25.575 -4.277 25.129 1.00 63.16 413 ASP B N 1
ATOM 2782 C CA . ASP B 2 1 ? 25.569 -4.908 23.785 1.00 70.71 413 ASP B CA 1
ATOM 2783 C C . ASP B 2 1 ? 24.154 -5.385 23.454 1.00 79.27 413 ASP B C 1
ATOM 2784 O O . ASP B 2 1 ? 23.795 -6.481 23.914 1.00 78.47 413 ASP B O 1
ATOM 2789 N N . ILE B 2 2 ? 23.392 -4.592 22.684 1.00 85.71 414 ILE B N 1
ATOM 2790 C CA . ILE B 2 2 ? 22.017 -4.986 22.239 1.00 79.10 414 ILE B CA 1
ATOM 2791 C C . ILE B 2 2 ? 22.120 -5.694 20.890 1.00 67.58 414 ILE B C 1
ATOM 2792 O O . ILE B 2 2 ? 21.539 -5.198 19.932 1.00 73.43 414 ILE B O 1
ATOM 2797 N N . TYR B 2 3 ? 22.818 -6.822 20.849 1.00 55.49 415 TYR B N 1
ATOM 2798 C CA . TYR B 2 3 ? 23.012 -7.593 19.604 1.00 55.08 415 TYR B CA 1
ATOM 2799 C C . TYR B 2 3 ? 22.343 -8.942 19.783 1.00 63.88 415 TYR B C 1
ATOM 2800 O O . TYR B 2 3 ? 22.241 -9.382 20.921 1.00 68.49 415 TYR B O 1
ATOM 2809 N N . CYS B 2 4 ? 21.889 -9.552 18.696 1.00 68.58 416 CYS B N 1
ATOM 2810 C CA . CYS B 2 4 ? 21.216 -10.873 18.756 1.00 56.83 416 CYS B CA 1
ATOM 2811 C C . CYS B 2 4 ? 22.238 -11.935 18.394 1.00 50.53 416 CYS B C 1
ATOM 2812 O O . CYS B 2 4 ? 22.632 -12.003 17.231 1.00 49.19 416 CYS B O 1
ATOM 2815 N N . TYR B 2 5 ? 22.632 -12.733 19.378 1.00 49.34 417 TYR B N 1
ATOM 2816 C CA . TYR B 2 5 ? 23.642 -13.788 19.144 1.00 49.80 417 TYR B CA 1
ATOM 2817 C C . TYR B 2 5 ? 22.921 -15.037 18.651 1.00 49.81 417 TYR B C 1
ATOM 2818 O O . TYR B 2 5 ? 23.576 -16.049 18.417 1.00 62.52 417 TYR B O 1
ATOM 2827 N N . GLU B 2 6 ? 21.616 -14.935 18.467 1.00 49.84 418 GLU B N 1
ATOM 2828 C CA . GLU B 2 6 ? 20.811 -16.042 17.921 1.00 58.27 418 GLU B CA 1
ATOM 2829 C C . GLU B 2 6 ? 21.210 -16.318 16.476 1.00 58.05 418 GLU B C 1
ATOM 2830 O O . GLU B 2 6 ? 21.927 -15.510 15.887 1.00 50.00 418 GLU B O 1
ATOM 2836 N N . GLU B 2 7 ? 20.771 -17.453 15.946 1.00 62.72 419 GLU B N 1
ATOM 2837 C CA . GLU B 2 7 ? 21.147 -17.875 14.585 1.00 68.97 419 GLU B CA 1
ATOM 2838 C C . GLU B 2 7 ? 19.919 -18.483 13.940 1.00 78.39 419 GLU B C 1
ATOM 2839 O O . GLU B 2 7 ? 19.667 -19.674 14.154 1.00 82.99 419 GLU B O 1
ATOM 2845 N N . PHE B 2 8 ? 19.198 -17.691 13.160 1.00 90.55 420 PHE B N 1
ATOM 2846 C CA . PHE B 2 8 ? 17.949 -18.187 12.539 1.00 97.97 420 PHE B CA 1
ATOM 2847 C C . PHE B 2 8 ? 18.239 -19.504 11.845 1.00 102.00 420 PHE B C 1
ATOM 2848 O O . PHE B 2 8 ? 19.266 -19.589 11.154 1.00 110.27 420 PHE B O 1
ATOM 2856 N N . SER B 2 9 ? 17.381 -20.498 12.038 1.00 95.19 421 SER B N 1
ATOM 2857 C CA . SER B 2 9 ? 17.531 -21.732 11.230 1.00 96.77 421 SER B CA 1
ATOM 2858 C C . SER B 2 9 ? 16.180 -21.988 10.560 1.00 99.84 421 SER B C 1
ATOM 2859 O O . SER B 2 9 ? 16.025 -21.611 9.388 1.00 105.79 421 SER B O 1
ATOM 2862 N N . ASP B 2 10 ? 15.227 -22.542 11.308 1.00 94.16 422 ASP B N 1
ATOM 2863 C CA . ASP B 2 10 ? 13.904 -22.881 10.738 1.00 89.06 422 ASP B CA 1
ATOM 2864 C C . ASP B 2 10 ? 12.892 -22.964 11.880 1.00 88.84 422 ASP B C 1
ATOM 2865 O O . ASP B 2 10 ? 13.275 -22.644 13.023 1.00 91.75 422 ASP B O 1
ATOM 2870 N N . GLU C 1 2 ? 45.804 29.771 -11.182 1.00 31.72 389 GLU C N 1
ATOM 2871 C CA . GLU C 1 2 ? 45.995 28.832 -10.057 1.00 33.51 389 GLU C CA 1
ATOM 2872 C C . GLU C 1 2 ? 44.826 27.844 -10.004 1.00 35.62 389 GLU C C 1
ATOM 2873 O O . GLU C 1 2 ? 45.110 26.692 -9.704 1.00 45.33 389 GLU C O 1
ATOM 2879 N N . PHE C 1 3 ? 43.578 28.272 -10.253 1.00 37.78 390 PHE C N 1
ATOM 2880 C CA . PHE C 1 3 ? 42.387 27.392 -10.450 1.00 24.20 390 PHE C CA 1
ATOM 2881 C C . PHE C 1 3 ? 42.238 27.042 -11.922 1.00 24.07 390 PHE C C 1
ATOM 2882 O O . PHE C 1 3 ? 42.854 27.732 -12.742 1.00 24.77 390 PHE C O 1
ATOM 2890 N N . THR C 1 4 ? 41.459 26.001 -12.232 1.00 46.18 391 THR C N 1
ATOM 2891 C CA . THR C 1 4 ? 41.171 25.607 -13.639 1.00 37.22 391 THR C CA 1
ATOM 2892 C C . THR C 1 4 ? 40.095 26.556 -14.192 1.00 40.74 391 THR C C 1
ATOM 2893 O O . THR C 1 4 ? 39.394 27.230 -13.383 1.00 38.56 391 THR C O 1
ATOM 2897 N N . GLN C 1 5 ? 40.014 26.637 -15.522 1.00 31.63 392 GLN C N 1
ATOM 2898 C CA . GLN C 1 5 ? 39.304 27.716 -16.244 1.00 30.54 392 GLN C CA 1
ATOM 2899 C C . GLN C 1 5 ? 37.850 27.733 -15.793 1.00 38.82 392 GLN C C 1
ATOM 2900 O O . GLN C 1 5 ? 37.391 28.777 -15.277 1.00 52.11 392 GLN C O 1
ATOM 2906 N N . SER C 1 6 ? 37.206 26.577 -15.894 1.00 35.13 393 SER C N 1
ATOM 2907 C CA . SER C 1 6 ? 35.784 26.403 -15.546 1.00 31.52 393 SER C CA 1
ATOM 2908 C C . SER C 1 6 ? 35.460 26.810 -14.103 1.00 37.80 393 SER C C 1
ATOM 2909 O O . SER C 1 6 ? 34.408 27.407 -13.897 1.00 46.87 393 SER C O 1
ATOM 2912 N N . VAL C 1 7 ? 36.302 26.465 -13.142 1.00 28.37 394 VAL C N 1
ATOM 2913 C CA . VAL C 1 7 ? 36.027 26.785 -11.719 1.00 19.91 394 VAL C CA 1
ATOM 2914 C C . VAL C 1 7 ? 36.209 28.284 -11.552 1.00 31.40 394 VAL C C 1
ATOM 2915 O O . VAL C 1 7 ? 35.437 28.870 -10.803 1.00 49.68 394 VAL C O 1
ATOM 2919 N N . SER C 1 8 ? 37.190 28.877 -12.231 1.00 23.35 395 SER C N 1
ATOM 2920 C CA . SER C 1 8 ? 37.406 30.341 -12.179 1.00 21.73 395 SER C CA 1
ATOM 2921 C C . SER C 1 8 ? 36.179 31.035 -12.728 1.00 21.31 395 SER C C 1
ATOM 2922 O O . SER C 1 8 ? 35.753 31.983 -12.093 1.00 43.76 395 SER C O 1
ATOM 2925 N N . ARG C 1 9 ? 35.647 30.571 -13.856 1.00 20.98 396 ARG C N 1
ATOM 2926 C CA . ARG C 1 9 ? 34.399 31.130 -14.443 1.00 32.11 396 ARG C CA 1
ATOM 2927 C C . ARG C 1 9 ? 33.272 31.090 -13.417 1.00 19.88 396 ARG C C 1
ATOM 2928 O O . ARG C 1 9 ? 32.627 32.102 -13.217 1.00 28.75 396 ARG C O 1
ATOM 2936 N N . LEU C 1 10 ? 33.077 29.965 -12.766 1.00 19.31 397 LEU C N 1
ATOM 2937 C CA . LEU C 1 10 ? 32.039 29.845 -11.735 1.00 27.26 397 LEU C CA 1
ATOM 2938 C C . LEU C 1 10 ? 32.213 30.951 -10.710 1.00 32.52 397 LEU C C 1
ATOM 2939 O O . LEU C 1 10 ? 31.263 31.691 -10.539 1.00 27.88 397 LEU C O 1
ATOM 2944 N N . GLN C 1 11 ? 33.382 31.074 -10.087 1.00 30.40 398 GLN C N 1
ATOM 2945 C CA . GLN C 1 11 ? 33.613 32.031 -8.969 1.00 20.26 398 GLN C CA 1
ATOM 2946 C C . GLN C 1 11 ? 33.422 33.465 -9.434 1.00 27.32 398 GLN C C 1
ATOM 2947 O O . GLN C 1 11 ? 33.138 34.302 -8.590 1.00 26.49 398 GLN C O 1
ATOM 2953 N N . SER C 1 12 ? 33.624 33.726 -10.723 1.00 20.96 399 SER C N 1
ATOM 2954 C CA . SER C 1 12 ? 33.387 35.061 -11.312 1.00 21.52 399 SER C CA 1
ATOM 2955 C C . SER C 1 12 ? 31.880 35.272 -11.468 1.00 26.49 399 SER C C 1
ATOM 2956 O O . SER C 1 12 ? 31.407 36.390 -11.228 1.00 21.35 399 SER C O 1
ATOM 2959 N N . ILE C 1 13 ? 31.150 34.230 -11.872 1.00 22.31 400 ILE C N 1
ATOM 2960 C CA . ILE C 1 13 ? 29.676 34.309 -12.055 1.00 19.62 400 ILE C CA 1
ATOM 2961 C C . ILE C 1 13 ? 29.037 34.446 -10.681 1.00 31.58 400 ILE C C 1
ATOM 2962 O O . ILE C 1 13 ? 28.181 35.323 -10.539 1.00 35.24 400 ILE C O 1
ATOM 2967 N N . VAL C 1 14 ? 29.473 33.656 -9.696 1.00 35.23 401 VAL C N 1
ATOM 2968 C CA . VAL C 1 14 ? 28.824 33.632 -8.350 1.00 31.63 401 VAL C CA 1
ATOM 2969 C C . VAL C 1 14 ? 29.461 34.631 -7.388 1.00 57.66 401 VAL C C 1
ATOM 2970 O O . VAL C 1 14 ? 29.521 34.335 -6.188 1.00 93.93 401 VAL C O 1
ATOM 2974 N N . ALA C 1 15 ? 29.751 35.844 -7.847 1.00 48.65 402 ALA C N 1
ATOM 2975 C CA . ALA C 1 15 ? 30.460 36.840 -7.022 1.00 29.87 402 ALA C CA 1
ATOM 2976 C C . ALA C 1 15 ? 29.502 37.825 -6.367 1.00 29.27 402 ALA C C 1
ATOM 2977 O O . ALA C 1 15 ? 28.650 38.351 -7.069 1.00 29.58 402 ALA C O 1
ATOM 2979 N N . GLY C 1 16 ? 29.688 38.095 -5.076 1.00 22.21 403 GLY C N 1
ATOM 2980 C CA . GLY C 1 16 ? 28.858 39.086 -4.384 1.00 22.71 403 GLY C CA 1
ATOM 2981 C C . GLY C 1 16 ? 27.414 38.686 -4.399 1.00 35.19 403 GLY C C 1
ATOM 2982 O O . GLY C 1 16 ? 26.565 39.575 -4.268 1.00 35.59 403 GLY C O 1
ATOM 2983 N N . LEU C 1 17 ? 27.157 37.396 -4.589 1.00 36.44 404 LEU C N 1
ATOM 2984 C CA . LEU C 1 17 ? 25.779 36.863 -4.560 1.00 30.72 404 LEU C CA 1
ATOM 2985 C C . LEU C 1 17 ? 25.704 35.963 -3.343 1.00 30.45 404 LEU C C 1
ATOM 2986 O O . LEU C 1 17 ? 26.737 35.766 -2.693 1.00 28.44 404 LEU C O 1
ATOM 2991 N N . LYS C 1 18 ? 24.514 35.483 -3.023 1.00 27.24 405 LYS C N 1
ATOM 2992 C CA . LYS C 1 18 ? 24.368 34.697 -1.787 1.00 25.80 405 LYS C CA 1
ATOM 2993 C C . LYS C 1 18 ? 23.576 33.429 -2.038 1.00 32.36 405 LYS C C 1
ATOM 2994 O O . LYS C 1 18 ? 22.969 33.316 -3.098 1.00 38.88 405 LYS C O 1
ATOM 2996 N N . ASN C 1 19 ? 23.592 32.520 -1.073 1.00 39.35 406 ASN C N 1
ATOM 2997 C CA . ASN C 1 19 ? 22.793 31.278 -1.132 1.00 46.25 406 ASN C CA 1
ATOM 2998 C C . ASN C 1 19 ? 21.362 31.603 -0.734 1.00 52.16 406 ASN C C 1
ATOM 2999 O O . ASN C 1 19 ? 20.698 30.723 -0.169 1.00 64.11 406 ASN C O 1
ATOM 3004 N N . ALA C 1 20 ? 20.894 32.810 -1.032 1.00 41.82 407 ALA C N 1
ATOM 3005 C CA . ALA C 1 20 ? 19.574 33.272 -0.573 1.00 33.04 407 ALA C CA 1
ATOM 3006 C C . ALA C 1 20 ? 18.936 34.139 -1.653 1.00 37.32 407 ALA C C 1
ATOM 3007 O O . ALA C 1 20 ? 19.669 34.667 -2.500 1.00 34.92 407 ALA C O 1
ATOM 3009 N N . PRO C 1 21 ? 17.591 34.283 -1.672 1.00 46.12 408 PRO C N 1
ATOM 3010 C CA . PRO C 1 21 ? 16.935 35.121 -2.687 1.00 42.90 408 PRO C CA 1
ATOM 3011 C C . PRO C 1 21 ? 17.381 36.591 -2.645 1.00 43.20 408 PRO C C 1
ATOM 3012 O O . PRO C 1 21 ? 17.544 37.130 -1.562 1.00 36.54 408 PRO C O 1
ATOM 3016 N N . SER C 1 22 ? 17.557 37.205 -3.818 1.00 41.48 409 SER C N 1
ATOM 3017 C CA . SER C 1 22 ? 17.975 38.621 -3.917 1.00 30.95 409 SER C CA 1
ATOM 3018 C C . SER C 1 22 ? 16.791 39.526 -3.685 1.00 29.35 409 SER C C 1
ATOM 3019 O O . SER C 1 22 ? 15.676 39.035 -3.679 1.00 27.67 409 SER C O 1
ATOM 3022 N N . ASP C 1 23 ? 17.052 40.816 -3.593 1.00 33.73 410 ASP C N 1
ATOM 3023 C CA . ASP C 1 23 ? 15.991 41.774 -3.228 1.00 33.20 410 ASP C CA 1
ATOM 3024 C C . ASP C 1 23 ? 15.031 41.960 -4.404 1.00 36.24 410 ASP C C 1
ATOM 3025 O O . ASP C 1 23 ? 13.846 42.113 -4.149 1.00 37.19 410 ASP C O 1
ATOM 3030 N N . GLN C 1 24 ? 15.519 41.887 -5.629 1.00 22.76 411 GLN C N 1
ATOM 3031 C CA . GLN C 1 24 ? 14.672 41.972 -6.841 1.00 28.32 411 GLN C CA 1
ATOM 3032 C C . GLN C 1 24 ? 13.923 40.660 -7.096 1.00 34.93 411 GLN C C 1
ATOM 3033 O O . GLN C 1 24 ? 13.054 40.677 -7.953 1.00 42.49 411 GLN C O 1
ATOM 3039 N N . LEU C 1 25 ? 14.261 39.560 -6.411 1.00 34.96 412 LEU C N 1
ATOM 3040 C CA . LEU C 1 25 ? 13.529 38.268 -6.520 1.00 20.26 412 LEU C CA 1
ATOM 3041 C C . LEU C 1 25 ? 12.521 38.209 -5.392 1.00 34.02 412 LEU C C 1
ATOM 3042 O O . LEU C 1 25 ? 11.459 37.667 -5.626 1.00 42.49 412 LEU C O 1
ATOM 3047 N N . ILE C 1 26 ? 12.842 38.754 -4.228 1.00 21.20 413 ILE C N 1
ATOM 3048 C CA . ILE C 1 26 ? 11.846 38.831 -3.127 1.00 23.83 413 ILE C CA 1
ATOM 3049 C C . ILE C 1 26 ? 10.727 39.761 -3.586 1.00 22.46 413 ILE C C 1
ATOM 3050 O O . ILE C 1 26 ? 9.587 39.512 -3.231 1.00 22.68 413 ILE C O 1
ATOM 3055 N N . ASN C 1 27 ? 11.052 40.773 -4.376 1.00 22.88 414 ASN C N 1
ATOM 3056 C CA . ASN C 1 27 ? 10.056 41.698 -4.970 1.00 24.41 414 ASN C CA 1
ATOM 3057 C C . ASN C 1 27 ? 9.209 40.936 -6.000 1.00 26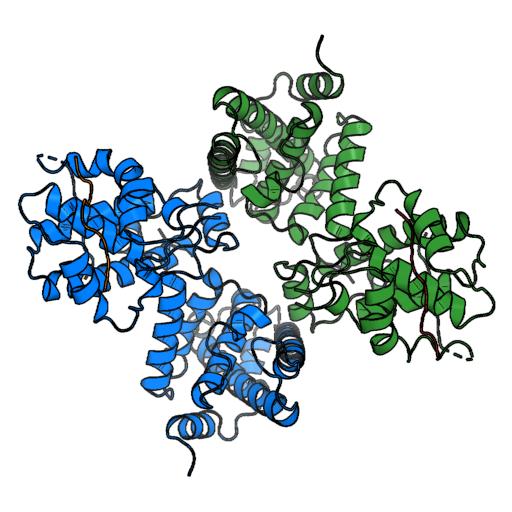.53 414 ASN C C 1
ATOM 3058 O O . ASN C 1 27 ? 7.984 41.024 -5.933 1.00 30.36 414 ASN C O 1
ATOM 3063 N N . ILE C 1 28 ? 9.804 40.150 -6.885 1.00 22.16 415 ILE C N 1
ATOM 3064 C CA . ILE C 1 28 ? 9.000 39.299 -7.811 1.00 33.09 415 ILE C CA 1
ATOM 3065 C C . ILE C 1 28 ? 8.158 38.295 -6.985 1.00 30.98 415 ILE C C 1
ATOM 3066 O O . ILE C 1 28 ? 6.948 38.148 -7.265 1.00 21.57 415 ILE C O 1
ATOM 3071 N N . PHE C 1 29 ? 8.728 37.655 -5.969 1.00 20.96 416 PHE C N 1
ATOM 3072 C CA . PHE C 1 29 ? 8.047 36.570 -5.217 1.00 37.38 416 PHE C CA 1
ATOM 3073 C C . PHE C 1 29 ? 6.800 37.136 -4.514 1.00 29.58 416 PHE C C 1
ATOM 3074 O O . PHE C 1 29 ? 5.728 36.455 -4.500 1.00 32.74 416 PHE C O 1
ATOM 3082 N N . GLU C 1 30 ? 6.931 38.311 -3.891 1.00 26.24 417 GLU C N 1
ATOM 3083 C CA . GLU C 1 30 ? 5.826 38.913 -3.092 1.00 28.25 417 GLU C CA 1
ATOM 3084 C C . GLU C 1 30 ? 4.826 39.621 -4.031 1.00 31.73 417 GLU C C 1
ATOM 3085 O O . GLU C 1 30 ? 3.738 39.963 -3.542 1.00 38.46 417 GLU C O 1
ATOM 3091 N N . SER C 1 31 ? 5.122 39.790 -5.330 1.00 27.08 418 SER C N 1
ATOM 3092 C CA . SER C 1 31 ? 4.111 40.162 -6.355 1.00 27.60 418 SER C CA 1
ATOM 3093 C C . SER C 1 31 ? 2.956 39.142 -6.302 1.00 46.53 418 SER C C 1
ATOM 3094 O O . SER C 1 31 ? 1.747 39.525 -6.326 1.00 50.77 418 SER C O 1
ATOM 3097 N N . CYS C 1 32 ? 3.340 37.872 -6.166 1.00 50.30 419 CYS C N 1
ATOM 3098 C CA . CYS C 1 32 ? 2.505 36.657 -6.392 1.00 45.72 419 CYS C CA 1
ATOM 3099 C C . CYS C 1 32 ? 1.436 36.519 -5.294 1.00 36.08 419 CYS C C 1
ATOM 3100 O O . CYS C 1 32 ? 1.806 36.501 -4.095 1.00 34.61 419 CYS C O 1
ATOM 3103 N N . VAL C 1 33 ? 0.162 36.394 -5.684 1.00 27.54 420 VAL C N 1
ATOM 3104 C CA . VAL C 1 33 ? -0.938 36.043 -4.736 1.00 31.97 420 VAL C CA 1
ATOM 3105 C C . VAL C 1 33 ? -0.430 34.921 -3.826 1.00 29.43 420 VAL C C 1
ATOM 3106 O O . VAL C 1 33 ? -0.515 35.087 -2.616 1.00 24.36 420 VAL C O 1
ATOM 3110 N N . ARG C 1 34 ? 0.107 33.846 -4.422 1.00 37.43 421 ARG C N 1
ATOM 3111 C CA . ARG C 1 34 ? 0.699 32.638 -3.762 1.00 35.22 421 ARG C CA 1
ATOM 3112 C C . ARG C 1 34 ? 2.246 32.701 -3.805 1.00 34.38 421 ARG C C 1
ATOM 3113 O O . ARG C 1 34 ? 2.868 32.004 -4.644 1.00 37.35 421 ARG C O 1
ATOM 3121 N N . ASN C 1 35 ? 2.841 33.515 -2.939 1.00 24.86 422 ASN C N 1
ATOM 3122 C CA . ASN C 1 35 ? 4.303 33.703 -2.781 1.00 29.81 422 ASN C CA 1
ATOM 3123 C C . ASN C 1 35 ? 4.995 32.347 -2.605 1.00 38.68 422 ASN C C 1
ATOM 3124 O O . ASN C 1 35 ? 4.777 31.664 -1.602 1.00 52.23 422 ASN C O 1
ATOM 3129 N N . PRO C 1 36 ? 5.921 31.945 -3.508 1.00 26.61 423 PRO C N 1
ATOM 3130 C CA . PRO C 1 36 ? 6.437 30.573 -3.530 1.00 29.69 423 PRO C CA 1
ATOM 3131 C C . PRO C 1 36 ? 7.662 30.315 -2.640 1.00 26.96 423 PRO C C 1
ATOM 3132 O O . PRO C 1 36 ? 8.104 29.185 -2.575 1.00 31.25 423 PRO C O 1
ATOM 3136 N N . VAL C 1 37 ? 8.158 31.364 -1.981 1.00 20.74 424 VAL C N 1
ATOM 3137 C CA . VAL C 1 37 ? 9.513 31.439 -1.359 1.00 19.97 424 VAL C CA 1
ATOM 3138 C C . VAL C 1 37 ? 9.725 30.255 -0.420 1.00 22.70 424 VAL C C 1
ATOM 3139 O O . VAL C 1 37 ? 10.821 29.692 -0.422 1.00 41.19 424 VAL C O 1
ATOM 3143 N N . GLU C 1 38 ? 8.736 29.910 0.388 1.00 22.92 425 GLU C N 1
ATOM 3144 C CA . GLU C 1 38 ? 8.961 28.907 1.445 1.00 21.22 425 GLU C CA 1
ATOM 3145 C C . GLU C 1 38 ? 8.895 27.506 0.815 1.00 22.34 425 GLU C C 1
ATOM 3146 O O . GLU C 1 38 ? 9.675 26.656 1.228 1.00 18.94 425 GLU C O 1
ATOM 3152 N N . ASN C 1 39 ? 8.141 27.299 -0.249 1.00 26.73 426 ASN C N 1
ATOM 3153 C CA . ASN C 1 39 ? 8.177 25.975 -0.924 1.00 35.84 426 ASN C CA 1
ATOM 3154 C C . ASN C 1 39 ? 9.471 25.900 -1.739 1.00 30.49 426 ASN C C 1
ATOM 3155 O O . ASN C 1 39 ? 9.852 24.806 -2.149 1.00 26.54 426 ASN C O 1
ATOM 3160 N N . ILE C 1 40 ? 10.115 27.043 -1.950 1.00 25.80 427 ILE C N 1
ATOM 3161 C CA . ILE C 1 40 ? 11.432 27.028 -2.640 1.00 33.88 427 ILE C CA 1
ATOM 3162 C C . ILE C 1 40 ? 12.546 26.845 -1.603 1.00 35.14 427 ILE C C 1
ATOM 3163 O O . ILE C 1 40 ? 13.508 26.149 -1.928 1.00 16.62 427 ILE C O 1
ATOM 3168 N N . MET C 1 41 ? 12.431 27.392 -0.393 1.00 17.70 428 MET C N 1
ATOM 3169 C CA . MET C 1 41 ? 13.468 27.119 0.634 1.00 38.86 428 MET C CA 1
ATOM 3170 C C . MET C 1 41 ? 13.314 25.672 1.117 1.00 41.86 428 MET C C 1
ATOM 3171 O O . MET C 1 41 ? 14.333 25.044 1.452 1.00 66.25 428 MET C O 1
ATOM 3176 N N . LYS C 1 42 ? 12.122 25.111 1.091 1.00 38.86 429 LYS C N 1
ATOM 3177 C CA . LYS C 1 42 ? 11.915 23.700 1.502 1.00 33.92 429 LYS C CA 1
ATOM 3178 C C . LYS C 1 42 ? 12.529 22.743 0.475 1.00 32.29 429 LYS C C 1
ATOM 3179 O O . LYS C 1 42 ? 13.226 21.846 0.882 1.00 17.52 429 LYS C O 1
ATOM 3185 N N . ILE C 1 43 ? 12.289 22.949 -0.807 1.00 18.18 430 ILE C N 1
ATOM 3186 C CA . ILE C 1 43 ? 12.807 22.068 -1.882 1.00 19.02 430 ILE C CA 1
ATOM 3187 C C . ILE C 1 43 ? 14.322 21.986 -1.784 1.00 34.85 430 ILE C C 1
ATOM 3188 O O . ILE C 1 43 ? 14.845 20.872 -1.796 1.00 53.99 430 ILE C O 1
ATOM 3193 N N . LEU C 1 44 ? 14.998 23.112 -1.670 1.00 27.51 431 LEU C N 1
ATOM 3194 C CA . LEU C 1 44 ? 16.473 23.140 -1.684 1.00 24.59 431 LEU C CA 1
ATOM 3195 C C . LEU C 1 44 ? 17.020 22.441 -0.448 1.00 22.00 431 LEU C C 1
ATOM 3196 O O . LEU C 1 44 ? 18.068 21.822 -0.565 1.00 40.05 431 LEU C O 1
ATOM 3201 N N . LYS C 1 45 ? 16.343 22.543 0.683 1.00 17.15 432 LYS C N 1
ATOM 3202 C CA . LYS C 1 45 ? 16.810 21.913 1.940 1.00 28.15 432 LYS C CA 1
ATOM 3203 C C . LYS C 1 45 ? 16.672 20.397 1.855 1.00 26.52 432 LYS C C 1
ATOM 3204 O O . LYS C 1 45 ? 17.238 19.719 2.688 1.00 28.48 432 LYS C O 1
ATOM 3210 N N . GLY C 1 46 ? 15.938 19.898 0.886 1.00 17.28 433 GLY C N 1
ATOM 3211 C CA . GLY C 1 46 ? 15.764 18.455 0.724 1.00 17.32 433 GLY C CA 1
ATOM 3212 C C . GLY C 1 46 ? 16.700 17.956 -0.323 1.00 16.81 433 GLY C C 1
ATOM 3213 O O . GLY C 1 46 ? 17.316 16.944 -0.086 1.00 43.11 433 GLY C O 1
ATOM 3214 N N . ILE C 1 47 ? 16.799 18.663 -1.433 1.00 16.22 434 ILE C N 1
ATOM 3215 C CA . ILE C 1 47 ? 17.808 18.317 -2.461 1.00 26.64 434 ILE C CA 1
ATOM 3216 C C . ILE C 1 47 ? 19.188 18.426 -1.806 1.00 31.84 434 ILE C C 1
ATOM 3217 O O . ILE C 1 47 ? 20.037 17.572 -2.076 1.00 24.61 434 ILE C O 1
ATOM 3222 N N . GLY C 1 48 ? 19.387 19.419 -0.938 1.00 26.88 435 GLY C N 1
ATOM 3223 C CA . GLY C 1 48 ? 20.654 19.602 -0.218 1.00 16.81 435 GLY C CA 1
ATOM 3224 C C . GLY C 1 48 ? 20.991 18.498 0.749 1.00 31.94 435 GLY C C 1
ATOM 3225 O O . GLY C 1 48 ? 22.115 18.036 0.688 1.00 48.82 435 GLY C O 1
ATOM 3226 N N . GLU C 1 49 ? 20.079 18.129 1.648 1.00 32.83 436 GLU C N 1
ATOM 3227 C CA . GLU C 1 49 ? 20.302 17.047 2.644 1.00 25.59 436 GLU C CA 1
ATOM 3228 C C . GLU C 1 49 ? 20.497 15.743 1.890 1.00 27.80 436 GLU C C 1
ATOM 3229 O O . GLU C 1 49 ? 21.359 14.980 2.280 1.00 26.07 436 GLU C O 1
ATOM 3235 N N . THR C 1 50 ? 19.718 15.523 0.845 1.00 29.35 437 THR C N 1
ATOM 3236 C CA . THR C 1 50 ? 19.778 14.335 -0.050 1.00 28.53 437 THR C CA 1
ATOM 3237 C C . THR C 1 50 ? 21.136 14.294 -0.750 1.00 22.96 437 THR C C 1
ATOM 3238 O O . THR C 1 50 ? 21.835 13.289 -0.600 1.00 34.71 437 THR C O 1
ATOM 3242 N N . PHE C 1 51 ? 21.485 15.335 -1.497 1.00 24.03 438 PHE C N 1
ATOM 3243 C CA . PHE C 1 51 ? 22.789 15.414 -2.203 1.00 29.43 438 PHE C CA 1
ATOM 3244 C C . PHE C 1 51 ? 23.882 14.970 -1.225 1.00 18.22 438 PHE C C 1
ATOM 3245 O O . PHE C 1 51 ? 24.685 14.081 -1.524 1.00 23.33 438 PHE C O 1
ATOM 3253 N N . CYS C 1 52 ? 23.879 15.579 -0.046 1.00 24.58 439 CYS C N 1
ATOM 3254 C CA . CYS C 1 52 ? 24.979 15.525 0.946 1.00 26.12 439 CYS C CA 1
ATOM 3255 C C . CYS C 1 52 ? 25.079 14.135 1.565 1.00 29.73 439 CYS C C 1
ATOM 3256 O O . CYS C 1 52 ? 26.135 13.842 2.079 1.00 36.95 439 CYS C O 1
ATOM 3259 N N . GLN C 1 53 ? 24.038 13.309 1.519 1.00 34.15 440 GLN C N 1
ATOM 3260 C CA . GLN C 1 53 ? 24.145 11.919 2.046 1.00 38.31 440 GLN C CA 1
ATOM 3261 C C . GLN C 1 53 ? 24.652 10.976 0.954 1.00 35.62 440 GLN C C 1
ATOM 3262 O O . GLN C 1 53 ? 25.402 10.075 1.297 1.00 43.47 440 GLN C O 1
ATOM 3268 N N . HIS C 1 54 ? 24.338 11.230 -0.304 1.00 19.15 441 HIS C N 1
ATOM 3269 C CA . HIS C 1 54 ? 24.925 10.372 -1.359 1.00 38.72 441 HIS C CA 1
ATOM 3270 C C . HIS C 1 54 ? 26.372 10.800 -1.596 1.00 38.49 441 HIS C C 1
ATOM 3271 O O . HIS C 1 54 ? 27.206 9.925 -1.802 1.00 40.20 441 HIS C O 1
ATOM 3278 N N . TYR C 1 55 ? 26.646 12.100 -1.584 1.00 42.99 442 TYR C N 1
ATOM 3279 C CA . TYR C 1 55 ? 28.043 12.620 -1.683 1.00 34.39 442 TYR C CA 1
ATOM 3280 C C . TYR C 1 55 ? 28.855 12.128 -0.471 1.00 24.45 442 TYR C C 1
ATOM 3281 O O . TYR C 1 55 ? 30.036 11.899 -0.643 1.00 20.54 442 TYR C O 1
ATOM 3290 N N . THR C 1 56 ? 28.270 11.945 0.708 1.00 20.42 443 THR C N 1
ATOM 3291 C CA . THR C 1 56 ? 29.051 11.465 1.868 1.00 21.48 443 THR C CA 1
ATOM 3292 C C . THR C 1 56 ? 29.288 9.960 1.706 1.00 36.37 443 THR C C 1
ATOM 3293 O O . THR C 1 56 ? 30.439 9.548 1.831 1.00 55.77 443 THR C O 1
ATOM 3297 N N . GLN C 1 57 ? 28.272 9.151 1.425 1.00 40.68 444 GLN C N 1
ATOM 3298 C CA . GLN C 1 57 ? 28.360 7.710 1.768 1.00 44.27 444 GLN C CA 1
ATOM 3299 C C . GLN C 1 57 ? 28.663 6.859 0.531 1.00 41.90 444 GLN C C 1
ATOM 3300 O O . GLN C 1 57 ? 28.027 7.104 -0.530 1.00 40.53 444 GLN C O 1
ATOM 3306 N N . SER C 1 58 ? 29.497 5.820 0.705 1.00 52.86 445 SER C N 1
ATOM 3307 C CA . SER C 1 58 ? 30.101 5.083 -0.438 1.00 61.18 445 SER C CA 1
ATOM 3308 C C . SER C 1 58 ? 29.371 3.894 -1.060 1.00 65.65 445 SER C C 1
ATOM 3309 O O . SER C 1 58 ? 29.661 2.763 -0.650 1.00 47.31 445 SER C O 1
ATOM 3312 N N . THR C 1 59 ? 28.563 4.124 -2.096 1.00 76.69 446 THR C N 1
ATOM 3313 C CA . THR C 1 59 ? 28.026 2.972 -2.862 1.00 78.46 446 THR C CA 1
ATOM 3314 C C . THR C 1 59 ? 29.291 2.339 -3.413 1.00 97.48 446 THR C C 1
ATOM 3315 O O . THR C 1 59 ? 30.151 3.099 -3.884 1.00 107.40 446 THR C O 1
ATOM 3319 N N . ASP C 1 60 ? 29.421 1.021 -3.338 1.00 94.57 447 ASP C N 1
ATOM 3320 C CA . ASP C 1 60 ? 30.713 0.408 -3.750 1.00 94.82 447 ASP C CA 1
ATOM 3321 C C . ASP C 1 60 ? 31.220 1.066 -5.045 1.00 101.40 447 ASP C C 1
ATOM 3322 O O . ASP C 1 60 ? 32.430 1.331 -5.098 1.00 98.25 447 ASP C O 1
ATOM 3327 N N . GLU C 1 61 ? 30.335 1.412 -5.995 1.00 105.36 448 GLU C N 1
ATOM 3328 C CA . GLU C 1 61 ? 30.778 1.923 -7.336 1.00 93.59 448 GLU C CA 1
ATOM 3329 C C . GLU C 1 61 ? 31.094 3.421 -7.299 1.00 74.57 448 GLU C C 1
ATOM 3330 O O . GLU C 1 61 ? 31.426 3.957 -8.361 1.00 64.61 448 GLU C O 1
ATOM 3336 N N . GLN C 1 62 ? 30.996 4.058 -6.137 1.00 70.99 449 GLN C N 1
ATOM 3337 C CA . GLN C 1 62 ? 31.414 5.476 -6.006 1.00 73.28 449 GLN C CA 1
ATOM 3338 C C . GLN C 1 62 ? 31.854 5.712 -4.564 1.00 77.85 449 GLN C C 1
ATOM 3339 O O . GLN C 1 62 ? 30.990 5.779 -3.681 1.00 79.27 449 GLN C O 1
ATOM 3345 N N . PRO C 1 63 ? 33.169 5.840 -4.298 1.00 77.13 450 PRO C N 1
ATOM 3346 C CA . PRO C 1 63 ? 33.646 6.169 -2.952 1.00 73.03 450 PRO C CA 1
ATOM 3347 C C . PRO C 1 63 ? 33.074 7.509 -2.466 1.00 75.10 450 PRO C C 1
ATOM 3348 O O . PRO C 1 63 ? 32.959 8.415 -3.259 1.00 71.91 450 PRO C O 1
ATOM 3352 N N . GLY C 1 64 ? 32.745 7.608 -1.179 1.00 66.36 451 GLY C N 1
ATOM 3353 C CA . GLY C 1 64 ? 32.085 8.808 -0.640 1.00 52.81 451 GLY C CA 1
ATOM 3354 C C . GLY C 1 64 ? 33.045 9.822 -0.082 1.00 57.93 451 GLY C C 1
ATOM 3355 O O . GLY C 1 64 ? 33.917 9.433 0.703 1.00 67.39 451 GLY C O 1
ATOM 3356 N N . SER C 1 65 ? 32.817 11.094 -0.393 1.00 51.70 452 SER C N 1
ATOM 3357 C CA . SER C 1 65 ? 33.779 12.150 -0.020 1.00 45.71 452 SER C CA 1
ATOM 3358 C C . SER C 1 65 ? 33.477 12.768 1.346 1.00 35.84 452 SER C C 1
ATOM 3359 O O . SER C 1 65 ? 32.809 12.113 2.146 1.00 36.84 452 SER C O 1
ATOM 3362 N N . HIS C 1 66 ? 34.015 13.960 1.614 1.00 37.82 453 HIS C N 1
ATOM 3363 C CA . HIS C 1 66 ? 33.869 14.582 2.961 1.00 32.68 453 HIS C CA 1
ATOM 3364 C C . HIS C 1 66 ? 32.726 15.602 3.017 1.00 29.94 453 HIS C C 1
ATOM 3365 O O . HIS C 1 66 ? 32.430 16.210 1.996 1.00 21.50 453 HIS C O 1
ATOM 3372 N N . ILE C 1 67 ? 32.160 15.793 4.200 1.00 22.79 454 ILE C N 1
ATOM 3373 C CA . ILE C 1 67 ? 30.999 16.704 4.414 1.00 66.30 454 ILE C CA 1
ATOM 3374 C C . ILE C 1 67 ? 31.395 18.164 4.211 1.00 59.46 454 ILE C C 1
ATOM 3375 O O . ILE C 1 67 ? 30.510 19.017 4.278 1.00 53.13 454 ILE C O 1
ATOM 3380 N N . ASP C 1 68 ? 32.652 18.452 3.897 1.00 53.08 455 ASP C N 1
ATOM 3381 C CA . ASP C 1 68 ? 33.086 19.862 3.840 1.00 30.79 455 ASP C CA 1
ATOM 3382 C C . ASP C 1 68 ? 33.054 20.310 2.392 1.00 34.73 455 ASP C C 1
ATOM 3383 O O . ASP C 1 68 ? 32.707 21.456 2.135 1.00 50.62 455 ASP C O 1
ATOM 3388 N N . PHE C 1 69 ? 33.387 19.406 1.489 1.00 39.55 456 PHE C N 1
ATOM 3389 C CA . PHE C 1 69 ? 33.419 19.745 0.053 1.00 50.88 456 PHE C CA 1
ATOM 3390 C C . PHE C 1 69 ? 32.013 19.643 -0.499 1.00 48.14 456 PHE C C 1
ATOM 3391 O O . PHE C 1 69 ? 31.759 20.227 -1.541 1.00 53.58 456 PHE C O 1
ATOM 3399 N N . ALA C 1 70 ? 31.149 18.891 0.171 1.00 38.90 457 ALA C N 1
ATOM 3400 C CA . ALA C 1 70 ? 29.748 18.741 -0.245 1.00 36.76 457 ALA C CA 1
ATOM 3401 C C . ALA C 1 70 ? 29.054 20.056 -0.011 1.00 37.91 457 ALA C C 1
ATOM 3402 O O . ALA C 1 70 ? 28.429 20.574 -0.928 1.00 35.15 457 ALA C O 1
ATOM 3404 N N . VAL C 1 71 ? 29.205 20.567 1.197 1.00 34.89 458 VAL C N 1
ATOM 3405 C CA . VAL C 1 71 ? 28.590 21.861 1.570 1.00 31.83 458 VAL C CA 1
ATOM 3406 C C . VAL C 1 71 ? 29.190 22.941 0.668 1.00 27.52 458 VAL C C 1
ATOM 3407 O O . VAL C 1 71 ? 28.496 23.930 0.408 1.00 18.74 458 VAL C O 1
ATOM 3411 N N . ASN C 1 72 ? 30.391 22.708 0.144 1.00 23.52 459 ASN C N 1
ATOM 3412 C CA . ASN C 1 72 ? 31.092 23.681 -0.732 1.00 36.25 459 ASN C CA 1
ATOM 3413 C C . ASN C 1 72 ? 30.450 23.669 -2.112 1.00 38.72 459 ASN C C 1
ATOM 3414 O O . ASN C 1 72 ? 30.284 24.735 -2.690 1.00 37.37 459 ASN C O 1
ATOM 3419 N N . ARG C 1 73 ? 30.106 22.488 -2.598 1.00 38.52 460 ARG C N 1
ATOM 3420 C CA . ARG C 1 73 ? 29.451 22.384 -3.914 1.00 45.04 460 ARG C CA 1
ATOM 3421 C C . ARG C 1 73 ? 28.019 22.914 -3.814 1.00 47.12 460 ARG C C 1
ATOM 3422 O O . ARG C 1 73 ? 27.578 23.545 -4.772 1.00 52.46 460 ARG C O 1
ATOM 3430 N N . LEU C 1 74 ? 27.330 22.669 -2.703 1.00 28.06 461 LEU C N 1
ATOM 3431 C CA . LEU C 1 74 ? 25.909 23.061 -2.555 1.00 24.03 461 LEU C CA 1
ATOM 3432 C C . LEU C 1 74 ? 25.765 24.577 -2.425 1.00 32.00 461 LEU C C 1
ATOM 3433 O O . LEU C 1 74 ? 24.873 25.122 -3.069 1.00 26.24 461 LEU C O 1
ATOM 3438 N N . LYS C 1 75 ? 26.589 25.223 -1.606 1.00 36.99 462 LYS C N 1
ATOM 3439 C CA . LYS C 1 75 ? 26.509 26.693 -1.415 1.00 25.80 462 LYS C CA 1
ATOM 3440 C C . LYS C 1 75 ? 26.648 27.331 -2.779 1.00 29.44 462 LYS C C 1
ATOM 3441 O O . LYS C 1 75 ? 25.902 28.241 -3.041 1.00 34.04 462 LYS C O 1
ATOM 3447 N N . LEU C 1 76 ? 27.567 26.834 -3.600 1.00 25.44 463 LEU C N 1
ATOM 3448 C CA . LEU C 1 76 ? 27.727 27.340 -4.989 1.00 27.90 463 LEU C CA 1
ATOM 3449 C C . LEU C 1 76 ? 26.480 27.052 -5.819 1.00 31.72 463 LEU C C 1
ATOM 3450 O O . LEU C 1 76 ? 26.134 27.897 -6.645 1.00 36.40 463 LEU C O 1
ATOM 3455 N N . ALA C 1 77 ? 25.915 25.850 -5.700 1.00 31.41 464 ALA C N 1
ATOM 3456 C CA . ALA C 1 77 ? 24.766 25.400 -6.520 1.00 26.07 464 ALA C CA 1
ATOM 3457 C C . ALA C 1 77 ? 23.569 26.339 -6.288 1.00 26.53 464 ALA C C 1
ATOM 3458 O O . ALA C 1 77 ? 22.805 26.641 -7.230 1.00 25.11 464 ALA C O 1
ATOM 3460 N N . GLU C 1 78 ? 23.415 26.798 -5.056 1.00 20.30 465 GLU C N 1
ATOM 3461 C CA . GLU C 1 78 ? 22.275 27.653 -4.682 1.00 21.34 465 GLU C CA 1
ATOM 3462 C C . GLU C 1 78 ? 22.527 29.091 -5.111 1.00 24.29 465 GLU C C 1
ATOM 3463 O O . GLU C 1 78 ? 21.621 29.690 -5.656 1.00 33.73 465 GLU C O 1
ATOM 3469 N N . ILE C 1 79 ? 23.712 29.621 -4.885 1.00 16.75 466 ILE C N 1
ATOM 3470 C CA . ILE C 1 79 ? 24.055 30.984 -5.370 1.00 22.91 466 ILE C CA 1
ATOM 3471 C C . ILE C 1 79 ? 23.720 31.035 -6.844 1.00 16.82 466 ILE C C 1
ATOM 3472 O O . ILE C 1 79 ? 23.363 32.103 -7.300 1.00 17.10 466 ILE C O 1
ATOM 3477 N N . LEU C 1 80 ? 23.821 29.913 -7.534 1.00 20.57 467 LEU C N 1
ATOM 3478 C CA . LEU C 1 80 ? 23.645 29.839 -9.000 1.00 35.54 467 LEU C CA 1
ATOM 3479 C C . LEU C 1 80 ? 22.178 29.568 -9.311 1.00 41.03 467 LEU C C 1
ATOM 3480 O O . LEU C 1 80 ? 21.743 29.908 -10.400 1.00 46.87 467 LEU C O 1
ATOM 3485 N N . TYR C 1 81 ? 21.441 28.997 -8.376 1.00 28.15 468 TYR C N 1
ATOM 3486 C CA . TYR C 1 81 ? 19.997 28.787 -8.592 1.00 31.11 468 TYR C CA 1
ATOM 3487 C C . TYR C 1 81 ? 19.301 30.125 -8.467 1.00 35.15 468 TYR C C 1
ATOM 3488 O O . TYR C 1 81 ? 18.620 30.550 -9.395 1.00 27.46 468 TYR C O 1
ATOM 3497 N N . TYR C 1 82 ? 19.491 30.761 -7.326 1.00 27.92 469 TYR C N 1
ATOM 3498 C CA . TYR C 1 82 ? 18.859 32.060 -7.054 1.00 19.43 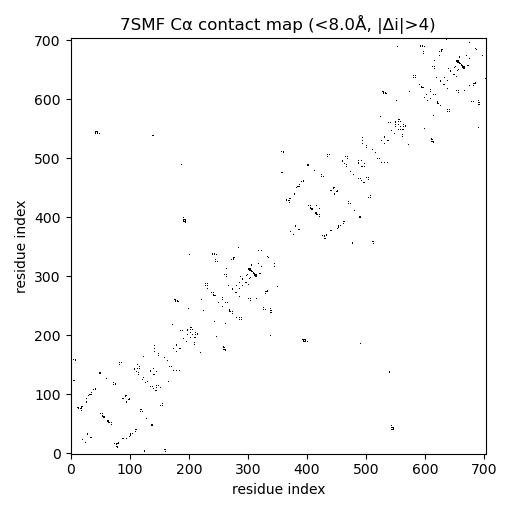469 TYR C CA 1
ATOM 3499 C C . TYR C 1 82 ? 19.278 33.074 -8.120 1.00 40.45 469 TYR C C 1
ATOM 3500 O O . TYR C 1 82 ? 18.430 33.901 -8.457 1.00 62.27 469 TYR C O 1
ATOM 3509 N N . LYS C 1 83 ? 20.504 33.022 -8.641 1.00 22.49 470 LYS C N 1
ATOM 3510 C CA . LYS C 1 83 ? 21.014 33.996 -9.638 1.00 17.39 470 LYS C CA 1
ATOM 3511 C C . LYS C 1 83 ? 20.360 33.783 -10.989 1.00 17.20 470 LYS C C 1
ATOM 3512 O O . LYS C 1 83 ? 20.218 34.751 -11.731 1.00 29.55 470 LYS C O 1
ATOM 3518 N N . ILE C 1 84 ? 20.030 32.549 -11.305 1.00 21.47 471 ILE C N 1
ATOM 3519 C CA . ILE C 1 84 ? 19.430 32.225 -12.620 1.00 19.09 471 ILE C CA 1
ATOM 3520 C C . ILE C 1 84 ? 17.926 32.337 -12.452 1.00 24.49 471 ILE C C 1
ATOM 3521 O O . ILE C 1 84 ? 17.352 33.066 -13.208 1.00 37.70 471 ILE C O 1
ATOM 3526 N N . LEU C 1 85 ? 17.342 31.742 -11.425 1.00 25.85 472 LEU C N 1
ATOM 3527 C CA . LEU C 1 85 ? 15.883 31.911 -11.195 1.00 18.67 472 LEU C CA 1
ATOM 3528 C C . LEU C 1 85 ? 15.554 33.390 -11.260 1.00 24.07 472 LEU C C 1
ATOM 3529 O O . LEU C 1 85 ? 14.491 33.730 -11.741 1.00 17.19 472 LEU C O 1
ATOM 3534 N N . GLU C 1 86 ? 16.473 34.228 -10.808 1.00 24.18 473 GLU C N 1
ATOM 3535 C CA . GLU C 1 86 ? 16.215 35.687 -10.935 1.00 18.09 473 GLU C CA 1
ATOM 3536 C C . GLU C 1 86 ? 16.229 36.041 -12.420 1.00 18.33 473 GLU C C 1
ATOM 3537 O O . GLU C 1 86 ? 15.171 36.424 -12.904 1.00 18.64 473 GLU C O 1
ATOM 3543 N N . THR C 1 87 ? 17.354 35.855 -13.116 1.00 18.26 474 THR C N 1
ATOM 3544 C CA . THR C 1 87 ? 17.475 36.087 -14.585 1.00 18.57 474 THR C CA 1
ATOM 3545 C C . THR C 1 87 ? 16.293 35.507 -15.381 1.00 39.69 474 THR C C 1
ATOM 3546 O O . THR C 1 87 ? 15.966 36.075 -16.446 1.00 18.94 474 THR C O 1
ATOM 3550 N N . VAL C 1 88 ? 15.698 34.414 -14.907 1.00 17.74 475 VAL C N 1
ATOM 3551 C CA . VAL C 1 88 ? 14.644 33.674 -15.643 1.00 17.56 475 VAL C CA 1
ATOM 3552 C C . VAL C 1 88 ? 13.318 34.364 -15.352 1.00 17.99 475 VAL C C 1
ATOM 3553 O O . VAL C 1 88 ? 12.680 34.805 -16.318 1.00 18.49 475 VAL C O 1
ATOM 3557 N N . MET C 1 89 ? 12.964 34.470 -14.067 1.00 17.90 476 MET C N 1
ATOM 3558 C CA . MET C 1 89 ? 11.716 35.109 -13.552 1.00 18.37 476 MET C CA 1
ATOM 3559 C C . MET C 1 89 ? 11.655 36.580 -13.964 1.00 30.62 476 MET C C 1
ATOM 3560 O O . MET C 1 89 ? 10.546 37.098 -14.038 1.00 39.67 476 MET C O 1
ATOM 3565 N N . VAL C 1 90 ? 12.790 37.245 -14.145 1.00 26.53 477 VAL C N 1
ATOM 3566 C CA . VAL C 1 90 ? 12.812 38.676 -14.533 1.00 24.98 477 VAL C CA 1
ATOM 3567 C C . VAL C 1 90 ? 12.420 38.785 -16.004 1.00 31.05 477 VAL C C 1
ATOM 3568 O O . VAL C 1 90 ? 11.524 39.619 -16.278 1.00 49.46 477 VAL C O 1
ATOM 3572 N N . GLN C 1 91 ? 13.008 37.962 -16.889 1.00 20.45 478 GLN C N 1
ATOM 3573 C CA . GLN C 1 91 ? 12.857 38.069 -18.375 1.00 20.95 478 GLN C CA 1
ATOM 3574 C C . GLN C 1 91 ? 11.549 37.428 -18.877 1.00 29.69 478 GLN C C 1
ATOM 3575 O O . GLN C 1 91 ? 11.154 37.729 -20.027 1.00 25.36 478 GLN C O 1
ATOM 3581 N N . GLU C 1 92 ? 10.902 36.583 -18.066 1.00 34.38 479 GLU C N 1
ATOM 3582 C CA . GLU C 1 92 ? 9.560 35.989 -18.334 1.00 25.39 479 GLU C CA 1
ATOM 3583 C C . GLU C 1 92 ? 8.574 37.035 -18.862 1.00 23.99 479 GLU C C 1
ATOM 3584 O O . GLU C 1 92 ? 8.415 38.090 -18.209 1.00 22.41 479 GLU C O 1
ATOM 3590 N N . THR C 1 93 ? 7.874 36.751 -19.962 1.00 31.16 480 THR C N 1
ATOM 3591 C CA . THR C 1 93 ? 6.974 37.763 -20.583 1.00 42.47 480 THR C CA 1
ATOM 3592 C C . THR C 1 93 ? 5.841 38.080 -19.610 1.00 41.51 480 THR C C 1
ATOM 3593 O O . THR C 1 93 ? 5.453 39.212 -19.609 1.00 47.05 480 THR C O 1
ATOM 3597 N N . ARG C 1 94 ? 5.385 37.129 -18.798 1.00 22.27 481 ARG C N 1
ATOM 3598 C CA . ARG C 1 94 ? 4.329 37.345 -17.767 1.00 31.45 481 ARG C CA 1
ATOM 3599 C C . ARG C 1 94 ? 4.750 38.364 -16.684 1.00 37.14 481 ARG C C 1
ATOM 3600 O O . ARG C 1 94 ? 3.865 38.931 -16.001 1.00 39.49 481 ARG C O 1
ATOM 3608 N N . ARG C 1 95 ? 6.042 38.543 -16.447 1.00 22.36 482 ARG C N 1
ATOM 3609 C CA . ARG C 1 95 ? 6.544 39.603 -15.546 1.00 22.75 482 ARG C CA 1
ATOM 3610 C C . ARG C 1 95 ? 6.453 40.898 -16.356 1.00 32.14 482 ARG C C 1
ATOM 3611 O O . ARG C 1 95 ? 5.932 41.914 -15.813 1.00 25.10 482 ARG C O 1
ATOM 3619 N N . LEU C 1 96 ? 6.900 40.811 -17.625 1.00 27.73 483 LEU C N 1
ATOM 3620 C CA . LEU C 1 96 ? 7.002 41.917 -18.630 1.00 25.13 483 LEU C CA 1
ATOM 3621 C C . LEU C 1 96 ? 5.645 42.551 -18.938 1.00 26.20 483 LEU C C 1
ATOM 3622 O O . LEU C 1 96 ? 5.683 43.717 -19.295 1.00 54.28 483 LEU C O 1
ATOM 3627 N N . HIS C 1 97 ? 4.536 41.801 -18.923 1.00 31.87 484 HIS C N 1
ATOM 3628 C CA . HIS C 1 97 ? 3.159 42.358 -18.942 1.00 30.22 484 HIS C CA 1
ATOM 3629 C C . HIS C 1 97 ? 2.580 42.277 -17.524 1.00 34.61 484 HIS C C 1
ATOM 3630 O O . HIS C 1 97 ? 1.387 42.007 -17.392 1.00 43.67 484 HIS C O 1
ATOM 3637 N N . GLY C 1 98 ? 3.392 42.464 -16.488 1.00 29.57 485 GLY C N 1
ATOM 3638 C CA . GLY C 1 98 ? 2.906 42.754 -15.124 1.00 37.01 485 GLY C CA 1
ATOM 3639 C C . GLY C 1 98 ? 1.869 41.768 -14.590 1.00 38.67 485 GLY C C 1
ATOM 3640 O O . GLY C 1 98 ? 1.116 42.176 -13.664 1.00 26.68 485 GLY C O 1
ATOM 3641 N N . MET C 1 99 ? 1.876 40.500 -15.055 1.00 47.35 486 MET C N 1
ATOM 3642 C CA . MET C 1 99 ? 0.901 39.434 -14.655 1.00 39.39 486 MET C CA 1
ATOM 3643 C C . MET C 1 99 ? 1.380 38.644 -13.423 1.00 37.21 486 MET C C 1
ATOM 3644 O O . MET C 1 99 ? 2.604 38.520 -13.236 1.00 39.56 486 MET C O 1
ATOM 3649 N N . ASP C 1 100 ? 0.436 38.135 -12.615 1.00 34.69 487 ASP C N 1
ATOM 3650 C CA . ASP C 1 100 ? 0.700 37.255 -11.448 1.00 36.66 487 ASP C CA 1
ATOM 3651 C C . ASP C 1 100 ? 1.333 35.945 -11.940 1.00 42.58 487 ASP C C 1
ATOM 3652 O O . ASP C 1 100 ? 0.696 35.231 -12.745 1.00 35.77 487 ASP C O 1
ATOM 3657 N N . MET C 1 101 ? 2.551 35.668 -11.445 1.00 36.38 488 MET C N 1
ATOM 3658 C CA . MET C 1 101 ? 3.422 34.516 -11.801 1.00 34.11 488 MET C CA 1
ATOM 3659 C C . MET C 1 101 ? 3.416 33.493 -10.666 1.00 40.60 488 MET C C 1
ATOM 3660 O O . MET C 1 101 ? 4.447 32.814 -10.474 1.00 37.74 488 MET C O 1
ATOM 3665 N N . SER C 1 102 ? 2.295 33.380 -9.958 1.00 35.14 489 SER C N 1
ATOM 3666 C CA . SER C 1 102 ? 2.079 32.328 -8.942 1.00 26.11 489 SER C CA 1
ATOM 3667 C C . SER C 1 102 ? 2.242 30.954 -9.611 1.00 19.41 489 SER C C 1
ATOM 3668 O O . SER C 1 102 ? 3.189 30.275 -9.283 1.00 18.77 489 SER C O 1
ATOM 3671 N N . VAL C 1 103 ? 1.400 30.596 -10.575 1.00 19.60 490 VAL C N 1
ATOM 3672 C CA . VAL C 1 103 ? 1.402 29.248 -11.225 1.00 26.97 490 VAL C CA 1
ATOM 3673 C C . VAL C 1 103 ? 2.804 28.902 -11.797 1.00 33.18 490 VAL C C 1
ATOM 3674 O O . VAL C 1 103 ? 3.225 27.726 -11.669 1.00 42.65 490 VAL C O 1
ATOM 3678 N N . LEU C 1 104 ? 3.532 29.851 -12.389 1.00 26.54 491 LEU C N 1
ATOM 3679 C CA . LEU C 1 104 ? 4.918 29.610 -12.869 1.00 19.90 491 LEU C CA 1
ATOM 3680 C C . LEU C 1 104 ? 5.804 29.069 -11.743 1.00 30.15 491 LEU C C 1
ATOM 3681 O O . LEU C 1 104 ? 6.478 28.051 -11.975 1.00 39.52 491 LEU C O 1
ATOM 3686 N N . LEU C 1 105 ? 5.843 29.771 -10.606 1.00 21.48 492 LEU C N 1
ATOM 3687 C CA . LEU C 1 105 ? 6.898 29.653 -9.565 1.00 22.72 492 LEU C CA 1
ATOM 3688 C C . LEU C 1 105 ? 6.476 28.636 -8.512 1.00 24.35 492 LEU C C 1
ATOM 3689 O O . LEU C 1 105 ? 7.109 28.635 -7.433 1.00 31.25 492 LEU C O 1
ATOM 3694 N N . GLU C 1 106 ? 5.426 27.855 -8.775 1.00 21.10 493 GLU C N 1
ATOM 3695 C CA . GLU C 1 106 ? 5.004 26.766 -7.858 1.00 25.82 493 GLU C CA 1
ATOM 3696 C C . GLU C 1 106 ? 5.165 25.405 -8.554 1.00 32.70 493 GLU C C 1
ATOM 3697 O O . GLU C 1 106 ? 4.859 24.376 -7.899 1.00 32.42 493 GLU C O 1
ATOM 3703 N N . GLN C 1 107 ? 5.711 25.393 -9.781 1.00 26.11 494 GLN C N 1
ATOM 3704 C CA . GLN C 1 107 ? 6.104 24.160 -10.514 1.00 16.01 494 GLN C CA 1
ATOM 3705 C C . GLN C 1 107 ? 7.336 23.528 -9.848 1.00 34.64 494 GLN C C 1
ATOM 3706 O O . GLN C 1 107 ? 8.478 23.943 -10.149 1.00 29.27 494 GLN C O 1
ATOM 3712 N N . ASP C 1 108 ? 7.090 22.533 -8.984 1.00 37.93 495 ASP C N 1
ATOM 3713 C CA . ASP C 1 108 ? 8.114 21.763 -8.230 1.00 31.34 495 ASP C CA 1
ATOM 3714 C C . ASP C 1 108 ? 9.133 21.171 -9.218 1.00 26.98 495 ASP C C 1
ATOM 3715 O O . ASP C 1 108 ? 10.352 21.294 -8.937 1.00 38.12 495 ASP C O 1
ATOM 3720 N N . ILE C 1 109 ? 8.676 20.607 -10.347 1.00 22.46 496 ILE C N 1
ATOM 3721 C CA . ILE C 1 109 ? 9.563 19.912 -11.331 1.00 31.39 496 ILE C CA 1
ATOM 3722 C C . ILE C 1 109 ? 10.593 20.880 -11.926 1.00 38.65 496 ILE C C 1
ATOM 3723 O O . ILE C 1 109 ? 11.700 20.391 -12.239 1.00 56.19 496 ILE C O 1
ATOM 3728 N N . PHE C 1 110 ? 10.249 22.162 -12.127 1.00 26.05 497 PHE C N 1
ATOM 3729 C CA . PHE C 1 110 ? 11.153 23.237 -12.633 1.00 17.16 497 PHE C CA 1
ATOM 3730 C C . PHE C 1 110 ? 12.289 23.525 -11.637 1.00 14.39 497 PHE C C 1
ATOM 3731 O O . PHE C 1 110 ? 13.468 23.477 -12.031 1.00 14.24 497 PHE C O 1
ATOM 3739 N N . HIS C 1 111 ? 11.897 23.837 -10.388 1.00 14.54 498 HIS C N 1
ATOM 3740 C CA . HIS C 1 111 ? 12.748 24.219 -9.222 1.00 14.56 498 HIS C CA 1
ATOM 3741 C C . HIS C 1 111 ? 13.685 23.073 -8.827 1.00 24.55 498 HIS C C 1
ATOM 3742 O O . HIS C 1 111 ? 14.880 23.372 -8.623 1.00 37.20 498 HIS C O 1
ATOM 3749 N N . ARG C 1 112 ? 13.159 21.839 -8.705 1.00 14.35 499 ARG C N 1
ATOM 3750 C CA . ARG C 1 112 ? 13.928 20.608 -8.370 1.00 14.29 499 ARG C CA 1
ATOM 3751 C C . ARG C 1 112 ? 15.033 20.417 -9.401 1.00 18.76 499 ARG C C 1
ATOM 3752 O O . ARG C 1 112 ? 16.164 20.147 -8.990 1.00 17.04 499 ARG C O 1
ATOM 3760 N N . SER C 1 113 ? 14.713 20.556 -10.692 1.00 13.99 500 SER C N 1
ATOM 3761 C CA . SER C 1 113 ? 15.649 20.278 -11.810 1.00 13.90 500 SER C CA 1
ATOM 3762 C C . SER C 1 113 ? 16.575 21.468 -12.020 1.00 13.89 500 SER C C 1
ATOM 3763 O O . SER C 1 113 ? 17.761 21.233 -12.210 1.00 29.49 500 SER C O 1
ATOM 3766 N N . LEU C 1 114 ? 16.087 22.701 -11.957 1.00 13.98 501 LEU C N 1
ATOM 3767 C CA . LEU C 1 114 ? 17.006 23.860 -12.065 1.00 17.51 501 LEU C CA 1
ATOM 3768 C C . LEU C 1 114 ? 18.192 23.590 -11.130 1.00 19.64 501 LEU C C 1
ATOM 3769 O O . LEU C 1 114 ? 19.342 23.651 -11.583 1.00 18.89 501 LEU C O 1
ATOM 3774 N N . MET C 1 115 ? 17.891 23.171 -9.904 1.00 14.60 502 MET C N 1
ATOM 3775 C CA . MET C 1 115 ? 18.846 22.954 -8.789 1.00 14.19 502 MET C CA 1
ATOM 3776 C C . MET C 1 115 ? 19.747 21.731 -9.062 1.00 36.93 502 MET C C 1
ATOM 3777 O O . MET C 1 115 ? 20.955 21.768 -8.720 1.00 33.85 502 MET C O 1
ATOM 3782 N N . ALA C 1 116 ? 19.194 20.691 -9.690 1.00 32.35 503 ALA C N 1
ATOM 3783 C CA . ALA C 1 116 ? 19.925 19.559 -10.321 1.00 21.05 503 ALA C CA 1
ATOM 3784 C C . ALA C 1 116 ? 20.866 20.085 -11.408 1.00 21.05 503 ALA C C 1
ATOM 3785 O O . ALA C 1 116 ? 22.026 19.653 -11.455 1.00 24.59 503 ALA C O 1
ATOM 3787 N N . CYS C 1 117 ? 20.372 20.996 -12.241 1.00 14.05 504 CYS C N 1
ATOM 3788 C CA . CYS C 1 117 ? 21.126 21.537 -13.392 1.00 22.70 504 CYS C CA 1
ATOM 3789 C C . CYS C 1 117 ? 22.295 22.390 -12.909 1.00 32.57 504 CYS C C 1
ATOM 3790 O O . CYS C 1 117 ? 23.313 22.422 -13.617 1.00 46.26 504 CYS C O 1
ATOM 3793 N N . CYS C 1 118 ? 22.234 22.976 -11.727 1.00 30.64 505 CYS C N 1
ATOM 3794 C CA . CYS C 1 118 ? 23.299 23.884 -11.236 1.00 14.65 505 CYS C CA 1
ATOM 3795 C C . CYS C 1 118 ? 24.336 23.102 -10.432 1.00 27.49 505 CYS C C 1
ATOM 3796 O O . CYS C 1 118 ? 25.395 23.655 -10.178 1.00 37.04 505 CYS C O 1
ATOM 3799 N N . LEU C 1 119 ? 24.060 21.845 -10.105 1.00 16.20 506 LEU C N 1
ATOM 3800 C CA . LEU C 1 119 ? 25.002 20.968 -9.361 1.00 14.91 506 LEU C CA 1
ATOM 3801 C C . LEU C 1 119 ? 25.830 20.179 -10.357 1.00 15.06 506 LEU C C 1
ATOM 3802 O O . LEU C 1 119 ? 26.977 19.960 -10.053 1.00 15.40 506 LEU C O 1
ATOM 3807 N N . GLU C 1 120 ? 25.273 19.818 -11.504 1.00 14.90 507 GLU C N 1
ATOM 3808 C CA . GLU C 1 120 ? 26.031 19.160 -12.600 1.00 27.17 507 GLU C CA 1
ATOM 3809 C C . GLU C 1 120 ? 26.891 20.193 -13.327 1.00 24.48 507 GLU C C 1
ATOM 3810 O O . GLU C 1 120 ? 27.697 19.783 -14.146 1.00 17.25 507 GLU C O 1
ATOM 3816 N N . ILE C 1 121 ? 26.730 21.474 -13.021 1.00 15.35 508 ILE C N 1
ATOM 3817 C CA . ILE C 1 121 ? 27.593 22.553 -13.572 1.00 15.71 508 ILE C CA 1
ATOM 3818 C C . ILE C 1 121 ? 28.841 22.606 -12.693 1.00 16.07 508 ILE C C 1
ATOM 3819 O O . ILE C 1 121 ? 29.937 22.430 -13.204 1.00 16.50 508 ILE C O 1
ATOM 3824 N N . VAL C 1 122 ? 28.657 22.790 -11.400 1.00 15.97 509 VAL C N 1
ATOM 3825 C CA . VAL C 1 122 ? 29.784 22.794 -10.443 1.00 16.38 509 VAL C CA 1
ATOM 3826 C C . VAL C 1 122 ? 30.558 21.494 -10.588 1.00 25.62 509 VAL C C 1
ATOM 3827 O O . VAL C 1 122 ? 31.765 21.568 -10.679 1.00 35.22 509 VAL C O 1
ATOM 3831 N N . LEU C 1 123 ? 29.892 20.355 -10.667 1.00 16.36 510 LEU C N 1
ATOM 3832 C CA . LEU C 1 123 ? 30.552 19.024 -10.689 1.00 19.71 510 LEU C CA 1
ATOM 3833 C C . LEU C 1 123 ? 31.391 18.805 -11.937 1.00 17.53 510 LEU C C 1
ATOM 3834 O O . LEU C 1 123 ? 32.339 18.081 -11.838 1.00 34.31 510 LEU C O 1
ATOM 3839 N N . PHE C 1 124 ? 31.033 19.375 -13.071 1.00 16.92 511 PHE C N 1
ATOM 3840 C CA . PHE C 1 124 ? 31.886 19.267 -14.284 1.00 17.42 511 PHE C CA 1
ATOM 3841 C C . PHE C 1 124 ? 33.042 20.252 -14.180 1.00 50.42 511 PHE C C 1
ATOM 3842 O O . PHE C 1 124 ? 34.154 19.898 -14.552 1.00 60.65 511 PHE C O 1
ATOM 3850 N N . ALA C 1 125 ? 32.774 21.452 -13.683 1.00 33.30 512 ALA C N 1
ATOM 3851 C CA . ALA C 1 125 ? 33.808 22.482 -13.519 1.00 27.94 512 ALA C CA 1
ATOM 3852 C C . ALA C 1 125 ? 34.909 21.954 -12.613 1.00 37.49 512 ALA C C 1
ATOM 3853 O O . ALA C 1 125 ? 36.076 22.267 -12.882 1.00 44.25 512 ALA C O 1
ATOM 3855 N N . TYR C 1 126 ? 34.547 21.195 -11.584 1.00 20.72 513 TYR C N 1
ATOM 3856 C CA . TYR C 1 126 ? 35.557 20.586 -10.702 1.00 20.21 513 TYR C CA 1
ATOM 3857 C C . TYR C 1 126 ? 35.911 19.201 -11.222 1.00 40.08 513 TYR C C 1
ATOM 3858 O O . TYR C 1 126 ? 36.599 18.487 -10.502 1.00 58.13 513 TYR C O 1
ATOM 3867 N N . SER C 1 127 ? 35.482 18.843 -12.423 1.00 21.21 514 SER C N 1
ATOM 3868 C CA . SER C 1 127 ? 35.719 17.498 -12.997 1.00 20.12 514 SER C CA 1
ATOM 3869 C C . SER C 1 127 ? 35.456 16.434 -11.938 1.00 33.83 514 SER C C 1
ATOM 3870 O O . SER C 1 127 ? 36.408 15.839 -11.458 1.00 30.62 514 SER C O 1
ATOM 3873 N N . SER C 1 128 ? 34.187 16.153 -11.665 1.00 18.89 515 SER C N 1
ATOM 3874 C CA . SER C 1 128 ? 33.805 15.224 -10.581 1.00 18.63 515 SER C CA 1
ATOM 3875 C C . SER C 1 128 ? 33.742 13.784 -11.038 1.00 26.54 515 SER C C 1
ATOM 3876 O O . SER C 1 128 ? 33.461 13.543 -12.214 1.00 18.94 515 SER C O 1
ATOM 3879 N N . PRO C 1 129 ? 34.075 12.832 -10.156 1.00 18.97 516 PRO C N 1
ATOM 3880 C CA . PRO C 1 129 ? 33.890 11.451 -10.468 1.00 19.01 516 PRO C CA 1
ATOM 3881 C C . PRO C 1 129 ? 32.407 11.167 -10.686 1.00 36.22 516 PRO C C 1
ATOM 3882 O O . PRO C 1 129 ? 32.085 10.366 -11.526 1.00 36.50 516 PRO C O 1
ATOM 3886 N N . ARG C 1 130 ? 31.547 11.800 -9.877 1.00 37.81 517 ARG C N 1
ATOM 3887 C CA . ARG C 1 130 ? 30.081 11.651 -9.937 1.00 25.87 517 ARG C CA 1
ATOM 3888 C C . ARG C 1 130 ? 29.665 12.183 -11.303 1.00 45.70 517 ARG C C 1
ATOM 3889 O O . ARG C 1 130 ? 29.524 13.395 -11.449 1.00 76.86 517 ARG C O 1
ATOM 3897 N N . THR C 1 131 ? 29.567 11.295 -12.284 1.00 26.79 518 THR C N 1
ATOM 3898 C CA . THR C 1 131 ? 29.252 11.690 -13.671 1.00 23.02 518 THR C CA 1
ATOM 3899 C C . THR C 1 131 ? 27.786 11.417 -13.990 1.00 25.72 518 THR C C 1
ATOM 3900 O O . THR C 1 131 ? 27.267 10.407 -13.519 1.00 24.78 518 THR C O 1
ATOM 3904 N N . PHE C 1 132 ? 27.180 12.262 -14.815 1.00 26.38 519 PHE C N 1
ATOM 3905 C CA . PHE C 1 132 ? 25.768 12.142 -15.232 1.00 16.78 519 PHE C CA 1
ATOM 3906 C C . PHE C 1 132 ? 25.478 10.756 -15.781 1.00 20.45 519 PHE C C 1
ATOM 3907 O O . PHE C 1 132 ? 26.354 10.279 -16.544 1.00 15.31 519 PHE C O 1
ATOM 3915 N N . PRO C 1 133 ? 24.285 10.150 -15.516 1.00 18.56 520 PRO C N 1
ATOM 3916 C CA . PRO C 1 133 ? 23.203 10.758 -14.711 1.00 13.70 520 PRO C CA 1
ATOM 3917 C C . PRO C 1 133 ? 23.122 10.589 -13.185 1.00 13.55 520 PRO C C 1
ATOM 3918 O O . PRO C 1 133 ? 22.071 10.326 -12.736 1.00 25.90 520 PRO C O 1
ATOM 3922 N N . TRP C 1 134 ? 24.193 10.816 -12.430 1.00 44.68 521 TRP C N 1
ATOM 3923 C CA . TRP C 1 134 ? 24.248 10.579 -10.963 1.00 40.01 521 TRP C CA 1
ATOM 3924 C C . TRP C 1 134 ? 23.407 11.593 -10.202 1.00 32.24 521 TRP C C 1
ATOM 3925 O O . TRP C 1 134 ? 22.756 11.207 -9.245 1.00 13.41 521 TRP C O 1
ATOM 3936 N N . ILE C 1 135 ? 23.492 12.861 -10.580 1.00 33.13 522 ILE C N 1
ATOM 3937 C CA . ILE C 1 135 ? 22.757 13.885 -9.787 1.00 23.81 522 ILE C CA 1
ATOM 3938 C C . ILE C 1 135 ? 21.250 13.741 -9.992 1.00 28.92 522 ILE C C 1
ATOM 3939 O O . ILE C 1 135 ? 20.548 14.127 -9.083 1.00 41.06 522 ILE C O 1
ATOM 3944 N N . ILE C 1 136 ? 20.760 13.281 -11.147 1.00 25.83 523 ILE C N 1
ATOM 3945 C CA . ILE C 1 136 ? 19.293 13.115 -11.391 1.00 27.19 523 ILE C CA 1
ATOM 3946 C C . ILE C 1 136 ? 18.859 11.739 -10.905 1.00 12.14 523 ILE C C 1
ATOM 3947 O O . ILE C 1 136 ? 17.661 11.562 -10.882 1.00 11.91 523 ILE C O 1
ATOM 3952 N N . GLU C 1 137 ? 19.782 10.791 -10.658 1.00 26.66 524 GLU C N 1
ATOM 3953 C CA . GLU C 1 137 ? 19.506 9.455 -10.016 1.00 13.67 524 GLU C CA 1
ATOM 3954 C C . GLU C 1 137 ? 19.339 9.647 -8.489 1.00 12.86 524 GLU C C 1
ATOM 3955 O O . GLU C 1 137 ? 18.247 9.410 -7.953 1.00 34.50 524 GLU C O 1
ATOM 3961 N N . VAL C 1 138 ? 20.398 10.069 -7.807 1.00 13.05 525 VAL C N 1
ATOM 3962 C CA . VAL C 1 138 ? 20.399 10.482 -6.375 1.00 13.25 525 VAL C CA 1
ATOM 3963 C C . VAL C 1 138 ? 19.124 11.293 -6.063 1.00 16.04 525 VAL C C 1
ATOM 3964 O O . VAL C 1 138 ? 18.542 11.067 -4.962 1.00 13.04 525 VAL C O 1
ATOM 3968 N N . LEU C 1 139 ? 18.708 12.211 -6.939 1.00 18.00 526 LEU C N 1
ATOM 3969 C CA . LEU C 1 139 ? 17.616 13.184 -6.630 1.00 18.45 526 LEU C CA 1
ATOM 3970 C C . LEU C 1 139 ? 16.279 12.801 -7.238 1.00 19.86 526 LEU C C 1
ATOM 3971 O O . LEU C 1 139 ? 15.455 13.687 -7.369 1.00 13.24 526 LEU C O 1
ATOM 3976 N N . ASN C 1 140 ? 16.091 11.542 -7.600 1.00 20.32 527 ASN C N 1
ATOM 3977 C CA . ASN C 1 140 ? 14.799 11.052 -8.132 1.00 15.05 527 ASN C CA 1
ATOM 3978 C C . ASN C 1 140 ? 14.221 12.090 -9.082 1.00 11.52 527 ASN C C 1
ATOM 3979 O O . ASN C 1 140 ? 13.140 12.585 -8.812 1.00 11.44 527 ASN C O 1
ATOM 3984 N N . LEU C 1 141 ? 14.946 12.402 -10.148 1.00 11.47 528 LEU C N 1
ATOM 3985 C CA . LEU C 1 141 ? 14.439 13.311 -11.199 1.00 11.33 528 LEU C CA 1
ATOM 3986 C C . LEU C 1 141 ? 14.336 12.490 -12.465 1.00 11.38 528 LEU C C 1
ATOM 3987 O O . LEU C 1 141 ? 15.236 11.721 -12.735 1.00 11.55 528 LEU C O 1
ATOM 3992 N N . GLN C 1 142 ? 13.245 12.659 -13.189 1.00 11.34 529 GLN C N 1
ATOM 3993 C CA . GLN C 1 142 ? 13.002 11.862 -14.404 1.00 13.17 529 GLN C CA 1
ATOM 3994 C C . GLN C 1 142 ? 13.701 12.491 -15.597 1.00 12.34 529 GLN C C 1
ATOM 3995 O O . GLN C 1 142 ? 13.360 13.605 -15.949 1.00 17.62 529 GLN C O 1
ATOM 4001 N N . PRO C 1 143 ? 14.606 11.766 -16.270 1.00 12.40 530 PRO C N 1
ATOM 4002 C CA . PRO C 1 143 ? 15.231 12.326 -17.466 1.00 19.49 530 PRO C CA 1
ATOM 4003 C C . PRO C 1 143 ? 14.216 13.062 -18.368 1.00 41.40 530 PRO C C 1
ATOM 4004 O O . PRO C 1 143 ? 14.496 14.173 -18.814 1.00 45.09 530 PRO C O 1
ATOM 4008 N N . PHE C 1 144 ? 13.044 12.473 -18.616 1.00 37.03 531 PHE C N 1
ATOM 4009 C CA . PHE C 1 144 ? 12.040 13.052 -19.539 1.00 28.83 531 PHE C CA 1
ATOM 4010 C C . PHE C 1 144 ? 11.604 14.449 -19.085 1.00 27.63 531 PHE C C 1
ATOM 4011 O O . PHE C 1 144 ? 11.123 15.212 -19.991 1.00 35.25 531 PHE C O 1
ATOM 4019 N N . TYR C 1 145 ? 11.663 14.753 -17.766 1.00 16.86 532 TYR C N 1
ATOM 4020 C CA . TYR C 1 145 ? 11.178 16.046 -17.196 1.00 12.86 532 TYR C CA 1
ATOM 4021 C C . TYR C 1 145 ? 12.361 16.989 -17.011 1.00 18.91 532 TYR C C 1
ATOM 4022 O O . TYR C 1 145 ? 12.292 18.064 -17.574 1.00 23.65 532 TYR C O 1
ATOM 4031 N N . PHE C 1 146 ? 13.413 16.588 -16.303 1.00 19.65 533 PHE C N 1
ATOM 4032 C CA . PHE C 1 146 ? 14.691 17.346 -16.195 1.00 11.95 533 PHE C CA 1
ATOM 4033 C C . PHE C 1 146 ? 15.069 18.036 -17.525 1.00 30.69 533 PHE C C 1
ATOM 4034 O O . PHE C 1 146 ? 15.175 19.283 -17.470 1.00 16.45 533 PHE C O 1
ATOM 4042 N N . TYR C 1 147 ? 15.245 17.293 -18.648 1.00 12.63 534 TYR C N 1
ATOM 4043 C CA . TYR C 1 147 ? 15.946 17.724 -19.901 1.00 13.19 534 TYR C CA 1
ATOM 4044 C C . TYR C 1 147 ? 15.482 19.132 -20.333 1.00 13.52 534 TYR C C 1
ATOM 4045 O O . TYR C 1 147 ? 16.285 19.846 -20.952 1.00 14.00 534 TYR C O 1
ATOM 4054 N N . LYS C 1 148 ? 14.239 19.539 -20.042 1.00 26.42 535 LYS C N 1
ATOM 4055 C CA . LYS C 1 148 ? 13.647 20.829 -20.512 1.00 22.10 535 LYS C CA 1
ATOM 4056 C C . LYS C 1 148 ? 14.335 22.057 -19.876 1.00 20.07 535 LYS C C 1
ATOM 4057 O O . LYS C 1 148 ? 14.291 23.114 -20.514 1.00 14.48 535 LYS C O 1
ATOM 4063 N N . VAL C 1 149 ? 14.921 21.924 -18.672 1.00 25.53 536 VAL C N 1
ATOM 4064 C CA . VAL C 1 149 ? 15.564 22.998 -17.846 1.00 16.99 536 VAL C CA 1
ATOM 4065 C C . VAL C 1 149 ? 16.899 23.413 -18.471 1.00 19.27 536 VAL C C 1
ATOM 4066 O O . VAL C 1 149 ? 17.471 24.414 -17.980 1.00 32.94 536 VAL C O 1
ATOM 4070 N N . ILE C 1 150 ? 17.420 22.621 -19.418 1.00 14.27 537 ILE C N 1
ATOM 4071 C CA . ILE C 1 150 ? 18.810 22.708 -19.961 1.00 18.32 537 ILE C CA 1
ATOM 4072 C C . ILE C 1 150 ? 18.821 23.774 -21.066 1.00 21.18 537 ILE C C 1
ATOM 4073 O O . ILE C 1 150 ? 19.719 24.653 -21.055 1.00 25.58 537 ILE C O 1
ATOM 4078 N N . GLU C 1 151 ? 17.843 23.708 -21.979 1.00 30.03 538 GLU C N 1
ATOM 4079 C CA . GLU C 1 151 ? 17.638 24.726 -23.052 1.00 39.78 538 GLU C CA 1
ATOM 4080 C C . GLU C 1 151 ? 17.468 26.101 -22.399 1.00 34.15 538 GLU C C 1
ATOM 4081 O O . GLU C 1 151 ? 17.767 27.096 -23.060 1.00 42.82 538 GLU C O 1
ATOM 4087 N N . VAL C 1 152 ? 17.052 26.130 -21.137 1.00 16.16 539 VAL C N 1
ATOM 4088 C CA . VAL C 1 152 ? 16.687 27.355 -20.379 1.00 16.31 539 VAL C CA 1
ATOM 4089 C C . VAL C 1 152 ? 17.935 27.868 -19.678 1.00 16.45 539 VAL C C 1
ATOM 4090 O O . VAL C 1 152 ? 18.288 29.044 -19.823 1.00 17.14 539 VAL C O 1
ATOM 4094 N N . VAL C 1 153 ? 18.597 27.015 -18.929 1.00 18.58 540 VAL C N 1
ATOM 4095 C CA . VAL C 1 153 ? 19.814 27.442 -18.192 1.00 31.80 540 VAL C CA 1
ATOM 4096 C C . VAL C 1 153 ? 20.783 28.115 -19.176 1.00 33.15 540 VAL C C 1
ATOM 4097 O O . VAL C 1 153 ? 21.332 29.172 -18.807 1.00 31.07 540 VAL C O 1
ATOM 4101 N N . ILE C 1 154 ? 20.937 27.557 -20.384 1.00 24.86 541 ILE C N 1
ATOM 4102 C CA . ILE C 1 154 ? 21.824 28.098 -21.455 1.00 36.26 541 ILE C CA 1
ATOM 4103 C C . ILE C 1 154 ? 21.396 29.530 -21.793 1.00 45.01 541 ILE C C 1
ATOM 4104 O O . ILE C 1 154 ? 22.243 30.442 -21.734 1.00 59.55 541 ILE C O 1
ATOM 4109 N N . ARG C 1 155 ? 20.119 29.750 -22.073 1.00 42.82 542 ARG C N 1
ATOM 4110 C CA . ARG C 1 155 ? 19.636 31.079 -22.515 1.00 46.44 542 ARG C CA 1
ATOM 4111 C C . ARG C 1 155 ? 19.477 32.027 -21.330 1.00 43.76 542 ARG C C 1
ATOM 4112 O O . ARG C 1 155 ? 19.222 33.211 -21.582 1.00 58.83 542 ARG C O 1
ATOM 4120 N N . SER C 1 156 ? 19.631 31.543 -20.100 1.00 26.38 543 SER C N 1
ATOM 4121 C CA . SER C 1 156 ? 19.381 32.383 -18.902 1.00 29.80 543 SER C CA 1
ATOM 4122 C C . SER C 1 156 ? 20.653 32.529 -18.074 1.00 26.44 543 SER C C 1
ATOM 4123 O O . SER C 1 156 ? 20.528 32.779 -16.881 1.00 21.57 543 SER C O 1
ATOM 4126 N N . GLU C 1 157 ? 21.813 32.334 -18.696 1.00 19.34 544 GLU C N 1
ATOM 4127 C CA . GLU C 1 157 ? 23.137 32.562 -18.062 1.00 31.94 544 GLU C CA 1
ATOM 4128 C C . GLU C 1 157 ? 24.161 32.601 -19.184 1.00 33.33 544 GLU C C 1
ATOM 4129 O O . GLU C 1 157 ? 24.501 31.541 -19.710 1.00 35.98 544 GLU C O 1
ATOM 4135 N N . GLU C 1 158 ? 24.611 33.791 -19.542 1.00 33.24 545 GLU C N 1
ATOM 4136 C CA . GLU C 1 158 ? 25.558 33.943 -20.667 1.00 39.19 545 GLU C CA 1
ATOM 4137 C C . GLU C 1 158 ? 26.988 33.897 -20.128 1.00 35.25 545 GLU C C 1
ATOM 4138 O O . GLU C 1 158 ? 27.909 33.786 -20.942 1.00 29.82 545 GLU C O 1
ATOM 4144 N N . GLY C 1 159 ? 27.150 33.978 -18.811 1.00 27.71 546 GLY C N 1
ATOM 4145 C CA . GLY C 1 159 ? 28.480 33.821 -18.195 1.00 22.65 546 GLY C CA 1
ATOM 4146 C C . GLY C 1 159 ? 28.977 32.384 -18.286 1.00 40.64 546 GLY C C 1
ATOM 4147 O O . GLY C 1 159 ? 30.068 32.122 -17.783 1.00 44.98 546 GLY C O 1
ATOM 4148 N N . LEU C 1 160 ? 28.199 31.463 -18.871 1.00 47.73 547 LEU C N 1
ATOM 4149 C CA . LEU C 1 160 ? 28.528 30.008 -19.017 1.00 42.18 547 LEU C CA 1
ATOM 4150 C C . LEU C 1 160 ? 29.566 29.830 -20.146 1.00 43.63 547 LEU C C 1
ATOM 4151 O O . LEU C 1 160 ? 29.267 30.255 -21.297 1.00 33.40 547 LEU C O 1
ATOM 4156 N N . SER C 1 161 ? 30.720 29.219 -19.813 1.00 41.95 548 SER C N 1
ATOM 4157 C CA . SER C 1 161 ? 31.855 28.867 -20.709 1.00 26.64 548 SER C CA 1
ATOM 4158 C C . SER C 1 161 ? 31.361 28.053 -21.911 1.00 22.65 548 SER C C 1
ATOM 4159 O O . SER C 1 161 ? 30.378 27.354 -21.737 1.00 27.76 548 SER C O 1
ATOM 4162 N N . ARG C 1 162 ? 32.024 28.143 -23.077 1.00 23.70 549 ARG C N 1
ATOM 4163 C CA . ARG C 1 162 ? 31.730 27.344 -24.306 1.00 25.07 549 ARG C CA 1
ATOM 4164 C C . ARG C 1 162 ? 31.780 25.842 -23.954 1.00 44.59 549 ARG C C 1
ATOM 4165 O O . ARG C 1 162 ? 30.947 25.113 -24.495 1.00 67.96 549 ARG C O 1
ATOM 4167 N N . ASP C 1 163 ? 32.649 25.399 -23.027 1.00 43.14 550 ASP C N 1
ATOM 4168 C CA . ASP C 1 163 ? 32.781 23.973 -22.595 1.00 43.86 550 ASP C CA 1
ATOM 4169 C C . ASP C 1 163 ? 31.732 23.579 -21.531 1.00 43.98 550 ASP C C 1
ATOM 4170 O O . ASP C 1 163 ? 31.621 22.338 -21.320 1.00 45.19 550 ASP C O 1
ATOM 4175 N N . MET C 1 164 ? 31.088 24.535 -20.814 1.00 33.67 551 MET C N 1
ATOM 4176 C CA . MET C 1 164 ? 30.014 24.278 -19.787 1.00 29.96 551 MET C CA 1
ATOM 4177 C C . MET C 1 164 ? 28.690 23.981 -20.506 1.00 27.35 551 MET C C 1
ATOM 4178 O O . MET C 1 164 ? 27.955 23.091 -20.034 1.00 26.68 551 MET C O 1
ATOM 4183 N N . VAL C 1 165 ? 28.383 24.781 -21.536 1.00 24.44 552 VAL C N 1
ATOM 4184 C CA . VAL C 1 165 ? 27.194 24.685 -22.434 1.00 28.76 552 VAL C CA 1
ATOM 4185 C C . VAL C 1 165 ? 27.320 23.384 -23.209 1.00 37.04 552 VAL C C 1
ATOM 4186 O O . VAL C 1 165 ? 26.331 22.628 -23.290 1.00 18.70 552 VAL C O 1
ATOM 4190 N N . LYS C 1 166 ? 28.510 23.177 -23.770 1.00 29.44 553 LYS C N 1
ATOM 4191 C CA . LYS C 1 166 ? 28.831 22.041 -24.664 1.00 22.80 553 LYS C CA 1
ATOM 4192 C C . LYS C 1 166 ? 28.700 20.753 -23.857 1.00 19.64 553 LYS C C 1
ATOM 4193 O O . LYS C 1 166 ? 28.400 19.747 -24.461 1.00 23.02 553 LYS C O 1
ATOM 4199 N N . HIS C 1 167 ? 28.883 20.803 -22.535 1.00 23.55 554 HIS C N 1
ATOM 4200 C CA . HIS C 1 167 ? 28.661 19.654 -21.611 1.00 18.29 554 HIS C CA 1
ATOM 4201 C C . HIS C 1 167 ? 27.158 19.444 -21.374 1.00 36.87 554 HIS C C 1
ATOM 4202 O O . HIS C 1 167 ? 26.742 18.264 -21.316 1.00 41.80 554 HIS C O 1
ATOM 4209 N N . LEU C 1 168 ? 26.385 20.527 -21.201 1.00 23.83 555 LEU C N 1
ATOM 4210 C CA . LEU C 1 168 ? 24.911 20.482 -20.985 1.00 16.46 555 LEU C CA 1
ATOM 4211 C C . LEU C 1 168 ? 24.251 19.920 -22.238 1.00 28.59 555 LEU C C 1
ATOM 4212 O O . LEU C 1 168 ? 23.620 18.869 -22.122 1.00 35.03 555 LEU C O 1
ATOM 4217 N N . ASN C 1 169 ? 24.483 20.550 -23.392 1.00 21.31 556 ASN C N 1
ATOM 4218 C CA . ASN C 1 169 ? 24.020 20.073 -24.722 1.00 17.88 556 ASN C CA 1
ATOM 4219 C C . ASN C 1 169 ? 24.345 18.596 -24.955 1.00 17.84 556 ASN C C 1
ATOM 4220 O O . ASN C 1 169 ? 23.686 17.977 -25.784 1.00 32.99 556 ASN C O 1
ATOM 4225 N N . SER C 1 170 ? 25.340 18.054 -24.266 1.00 17.77 557 SER C N 1
ATOM 4226 C CA . SER C 1 170 ? 25.812 16.649 -24.394 1.00 30.76 557 SER C CA 1
ATOM 4227 C C . SER C 1 170 ? 24.934 15.733 -23.537 1.00 25.13 557 SER C C 1
ATOM 4228 O O . SER C 1 170 ? 24.492 14.706 -24.043 1.00 16.98 557 SER C O 1
ATOM 4231 N N . ILE C 1 171 ? 24.669 16.105 -22.290 1.00 21.18 558 ILE C N 1
ATOM 4232 C CA . ILE C 1 171 ? 23.772 15.317 -21.399 1.00 29.69 558 ILE C CA 1
ATOM 4233 C C . ILE C 1 171 ? 22.319 15.537 -21.861 1.00 36.31 558 ILE C C 1
ATOM 4234 O O . ILE C 1 171 ? 21.455 14.732 -21.457 1.00 33.10 558 ILE C O 1
ATOM 4239 N N . GLU C 1 172 ? 22.050 16.548 -22.707 1.00 36.15 559 GLU C N 1
ATOM 4240 C CA . GLU C 1 172 ? 20.738 16.693 -23.413 1.00 25.87 559 GLU C CA 1
ATOM 4241 C C . GLU C 1 172 ? 20.652 15.518 -24.403 1.00 26.31 559 GLU C C 1
ATOM 4242 O O . GLU C 1 172 ? 19.675 14.738 -24.310 1.00 29.09 559 GLU C O 1
ATOM 4248 N N . GLU C 1 173 ? 21.671 15.335 -25.247 1.00 20.62 560 GLU C N 1
ATOM 4249 C CA . GLU C 1 173 ? 21.728 14.209 -26.214 1.00 20.33 560 GLU C CA 1
ATOM 4250 C C . GLU C 1 173 ? 21.758 12.856 -25.473 1.00 25.50 560 GLU C C 1
ATOM 4251 O O . GLU C 1 173 ? 21.203 11.897 -26.033 1.00 28.78 560 GLU C O 1
ATOM 4257 N N . GLN C 1 174 ? 22.354 12.758 -24.273 1.00 33.56 561 GLN C N 1
ATOM 4258 C CA . GLN C 1 174 ? 22.274 11.552 -23.386 1.00 33.78 561 GLN C CA 1
ATOM 4259 C C . GLN C 1 174 ? 20.804 11.130 -23.208 1.00 25.61 561 GLN C C 1
ATOM 4260 O O . GLN C 1 174 ? 20.477 9.926 -23.389 1.00 15.47 561 GLN C O 1
ATOM 4266 N N . ILE C 1 175 ? 19.956 12.095 -22.828 1.00 21.62 562 ILE C N 1
ATOM 4267 C CA . ILE C 1 175 ? 18.561 11.848 -22.354 1.00 14.37 562 ILE C CA 1
ATOM 4268 C C . ILE C 1 175 ? 17.649 11.628 -23.566 1.00 14.74 562 ILE C C 1
ATOM 4269 O O . ILE C 1 175 ? 16.671 10.901 -23.433 1.00 43.65 562 ILE C O 1
ATOM 4274 N N . LEU C 1 176 ? 17.966 12.203 -24.715 1.00 15.36 563 LEU C N 1
ATOM 4275 C CA . LEU C 1 176 ? 17.168 11.994 -25.945 1.00 15.89 563 LEU C CA 1
ATOM 4276 C C . LEU C 1 176 ? 17.538 10.650 -26.617 1.00 17.98 563 LEU C C 1
ATOM 4277 O O . LEU C 1 176 ? 16.629 10.061 -27.257 1.00 20.77 563 LEU C O 1
ATOM 4282 N N . GLU C 1 177 ? 18.794 10.184 -26.498 1.00 29.32 564 GLU C N 1
ATOM 4283 C CA . GLU C 1 177 ? 19.318 8.948 -27.168 1.00 31.71 564 GLU C CA 1
ATOM 4284 C C . GLU C 1 177 ? 19.098 7.689 -26.327 1.00 26.38 564 GLU C C 1
ATOM 4285 O O . GLU C 1 177 ? 19.173 6.604 -26.876 1.00 22.26 564 GLU C O 1
ATOM 4291 N N . SER C 1 178 ? 18.825 7.840 -25.052 1.00 16.16 565 SER C N 1
ATOM 4292 C CA . SER C 1 178 ? 18.520 6.735 -24.128 1.00 15.84 565 SER C CA 1
ATOM 4293 C C . SER C 1 178 ? 17.930 7.430 -22.917 1.00 26.44 565 SER C C 1
ATOM 4294 O O . SER C 1 178 ? 17.428 8.498 -23.096 1.00 31.60 565 SER C O 1
ATOM 4297 N N . LEU C 1 179 ? 17.927 6.823 -21.751 1.00 34.54 566 LEU C N 1
ATOM 4298 C CA . LEU C 1 179 ? 17.526 7.509 -20.492 1.00 37.17 566 LEU C CA 1
ATOM 4299 C C . LEU C 1 179 ? 16.030 7.828 -20.424 1.00 39.18 566 LEU C C 1
ATOM 4300 O O . LEU C 1 179 ? 15.437 7.521 -19.392 1.00 53.15 566 LEU C O 1
ATOM 4305 N N . ALA C 1 180 ? 15.454 8.437 -21.449 1.00 33.81 567 ALA C N 1
ATOM 4306 C CA . ALA C 1 180 ? 14.019 8.783 -21.472 1.00 37.29 567 ALA C CA 1
ATOM 4307 C C . ALA C 1 180 ? 13.238 7.632 -22.073 1.00 37.99 567 ALA C C 1
ATOM 4308 O O . ALA C 1 180 ? 12.020 7.639 -21.955 1.00 51.50 567 ALA C O 1
ATOM 4310 N N . TRP C 1 181 ? 13.930 6.694 -22.691 1.00 14.49 568 TRP C N 1
ATOM 4311 C CA . TRP C 1 181 ? 13.267 5.524 -23.295 1.00 14.97 568 TRP C CA 1
ATOM 4312 C C . TRP C 1 181 ? 13.408 4.358 -22.328 1.00 34.71 568 TRP C C 1
ATOM 4313 O O . TRP C 1 181 ? 13.358 3.225 -22.782 1.00 27.25 568 TRP C O 1
ATOM 4324 N N . SER C 1 182 ? 13.555 4.656 -21.038 1.00 26.60 569 SER C N 1
ATOM 4325 C CA . SER C 1 182 ? 13.652 3.615 -19.997 1.00 26.91 569 SER C CA 1
ATOM 4326 C C . SER C 1 182 ? 12.259 3.110 -19.721 1.00 39.89 569 SER C C 1
ATOM 4327 O O . SER C 1 182 ? 11.339 3.880 -19.903 1.00 45.57 569 SER C O 1
ATOM 4330 N N . HIS C 1 183 ? 12.131 1.870 -19.271 1.00 41.56 570 HIS C N 1
ATOM 4331 C CA . HIS C 1 183 ? 10.824 1.298 -18.900 1.00 30.74 570 HIS C CA 1
ATOM 4332 C C . HIS C 1 183 ? 10.247 2.133 -17.763 1.00 26.54 570 HIS C C 1
ATOM 4333 O O . HIS C 1 183 ? 9.031 2.157 -17.628 1.00 47.15 570 HIS C O 1
ATOM 4340 N N . ASP C 1 184 ? 11.099 2.820 -17.014 1.00 13.84 571 ASP C N 1
ATOM 4341 C CA . ASP C 1 184 ? 10.665 3.560 -15.811 1.00 13.40 571 ASP C CA 1
ATOM 4342 C C . ASP C 1 184 ? 10.426 5.023 -16.137 1.00 29.79 571 ASP C C 1
ATOM 4343 O O . ASP C 1 184 ? 10.343 5.799 -15.193 1.00 18.37 571 ASP C O 1
ATOM 4348 N N . SER C 1 185 ? 10.258 5.364 -17.410 1.00 29.33 572 SER C N 1
ATOM 4349 C CA . SER C 1 185 ? 10.152 6.784 -17.810 1.00 12.83 572 SER C CA 1
ATOM 4350 C C . SER C 1 185 ? 8.703 7.256 -17.923 1.00 41.35 572 SER C C 1
ATOM 4351 O O . SER C 1 185 ? 7.810 6.416 -18.063 1.00 36.78 572 SER C O 1
ATOM 4354 N N . ALA C 1 186 ? 8.516 8.573 -17.854 1.00 27.89 573 ALA C N 1
ATOM 4355 C CA . ALA C 1 186 ? 7.196 9.188 -18.008 1.00 12.67 573 ALA C CA 1
ATOM 4356 C C . ALA C 1 186 ? 6.981 9.427 -19.480 1.00 25.12 573 ALA C C 1
ATOM 4357 O O . ALA C 1 186 ? 5.919 9.926 -19.806 1.00 34.06 573 ALA C O 1
ATOM 4359 N N . LEU C 1 187 ? 7.943 9.067 -20.317 1.00 13.25 574 LEU C N 1
ATOM 4360 C CA . LEU C 1 187 ? 7.726 9.180 -21.772 1.00 23.04 574 LEU C CA 1
ATOM 4361 C C . LEU C 1 187 ? 6.565 8.284 -22.098 1.00 28.44 574 LEU C C 1
ATOM 4362 O O . LEU C 1 187 ? 5.698 8.720 -22.848 1.00 27.21 574 LEU C O 1
ATOM 4367 N N . TRP C 1 188 ? 6.546 7.104 -21.497 1.00 39.12 575 TRP C N 1
ATOM 4368 C CA . TRP C 1 188 ? 5.517 6.086 -21.798 1.00 40.15 575 TRP C CA 1
ATOM 4369 C C . TRP C 1 188 ? 4.187 6.504 -21.195 1.00 38.59 575 TRP C C 1
ATOM 4370 O O . TRP C 1 188 ? 3.179 6.397 -21.887 1.00 15.11 575 TRP C O 1
ATOM 4381 N N . GLU C 1 189 ? 4.211 6.988 -19.969 1.00 14.09 576 GLU C N 1
ATOM 4382 C CA . GLU C 1 189 ? 3.013 7.487 -19.288 1.00 14.08 576 GLU C CA 1
ATOM 4383 C C . GLU C 1 189 ? 2.343 8.540 -20.151 1.00 14.34 576 GLU C C 1
ATOM 4384 O O . GLU C 1 189 ? 1.125 8.526 -20.210 1.00 38.49 576 GLU C O 1
ATOM 4390 N N . ALA C 1 190 ? 3.116 9.397 -20.806 1.00 24.32 577 ALA C N 1
ATOM 4391 C CA . ALA C 1 190 ? 2.621 10.523 -21.631 1.00 16.76 577 ALA C CA 1
ATOM 4392 C C . ALA C 1 190 ? 2.101 10.058 -22.978 1.00 15.30 577 ALA C C 1
ATOM 4393 O O . ALA C 1 190 ? 1.221 10.711 -23.516 1.00 20.16 577 ALA C O 1
ATOM 4395 N N . LEU C 1 191 ? 2.661 8.986 -23.508 1.00 15.86 578 LEU C N 1
ATOM 4396 C CA . LEU C 1 191 ? 2.152 8.391 -24.760 1.00 25.97 578 LEU C CA 1
ATOM 4397 C C . LEU C 1 191 ? 0.799 7.747 -24.465 1.00 39.31 578 LEU C C 1
ATOM 4398 O O . LEU C 1 191 ? -0.093 7.915 -25.280 1.00 43.51 578 LEU C O 1
ATOM 4403 N N . GLN C 1 192 ? 0.644 7.065 -23.338 1.00 40.13 579 GLN C N 1
ATOM 4404 C CA . GLN C 1 192 ? -0.638 6.417 -22.963 1.00 34.13 579 GLN C CA 1
ATOM 4405 C C . GLN C 1 192 ? -1.764 7.451 -22.945 1.00 28.32 579 GLN C C 1
ATOM 4406 O O . GLN C 1 192 ? -2.776 7.191 -23.581 1.00 22.08 579 GLN C O 1
ATOM 4412 N N . VAL C 1 193 ? -1.563 8.593 -22.291 1.00 16.41 580 VAL C N 1
ATOM 4413 C CA . VAL C 1 193 ? -2.624 9.624 -22.140 1.00 16.68 580 VAL C CA 1
ATOM 4414 C C . VAL C 1 193 ? -2.894 10.285 -23.487 1.00 17.32 580 VAL C C 1
ATOM 4415 O O . VAL C 1 193 ? -3.799 11.107 -23.553 1.00 17.72 580 VAL C O 1
ATOM 4419 N N . SER C 1 194 ? -2.167 9.889 -24.516 1.00 17.53 581 SER C N 1
ATOM 4420 C CA . SER C 1 194 ? -2.351 10.412 -25.887 1.00 18.29 581 SER C CA 1
ATOM 4421 C C . SER C 1 194 ? -2.699 9.254 -26.816 1.00 33.65 581 SER C C 1
ATOM 4422 O O . SER C 1 194 ? -2.408 9.385 -28.003 1.00 19.64 581 SER C O 1
ATOM 4425 N N . ALA C 1 195 ? -3.271 8.171 -26.282 1.00 33.65 582 ALA C N 1
ATOM 4426 C CA . ALA C 1 195 ? -3.715 6.978 -27.041 1.00 27.07 582 ALA C CA 1
ATOM 4427 C C . ALA C 1 195 ? -2.530 6.205 -27.600 1.00 26.01 582 ALA C C 1
ATOM 4428 O O . ALA C 1 195 ? -2.727 5.510 -28.595 1.00 32.32 582 ALA C O 1
ATOM 4430 N N . ASN C 1 196 ? -1.374 6.300 -26.956 1.00 18.98 583 ASN C N 1
ATOM 4431 C CA . ASN C 1 196 ? -0.125 5.665 -27.444 1.00 26.26 583 ASN C CA 1
ATOM 4432 C C . ASN C 1 196 ? 0.141 6.173 -28.868 1.00 37.55 583 ASN C C 1
ATOM 4433 O O . ASN C 1 196 ? 0.774 5.435 -29.620 1.00 54.02 583 ASN C O 1
ATOM 4438 N N . LYS C 1 197 ? -0.288 7.397 -29.209 1.00 38.25 584 LYS C N 1
ATOM 4439 C CA . LYS C 1 197 ? -0.134 8.003 -30.567 1.00 30.81 584 LYS C CA 1
ATOM 4440 C C . LYS C 1 197 ? 1.169 8.784 -30.617 1.00 36.50 584 LYS C C 1
ATOM 4441 O O . LYS C 1 197 ? 1.240 9.833 -29.976 1.00 19.61 584 LYS C O 1
ATOM 4447 N N . VAL C 1 198 ? 2.130 8.302 -31.395 1.00 30.54 585 VAL C N 1
ATOM 4448 C CA . VAL C 1 198 ? 3.499 8.875 -31.384 1.00 21.90 585 VAL C CA 1
ATOM 4449 C C . VAL C 1 198 ? 3.556 10.030 -32.362 1.00 37.69 585 VAL C C 1
ATOM 4450 O O . VAL C 1 198 ? 3.121 9.859 -33.505 1.00 51.46 585 VAL C O 1
ATOM 4454 N N . PRO C 1 199 ? 4.045 11.204 -31.935 1.00 39.14 586 PRO C N 1
ATOM 4455 C CA . PRO C 1 199 ? 4.171 12.332 -32.830 1.00 35.32 586 PRO C CA 1
ATOM 4456 C C . PRO C 1 199 ? 5.088 12.031 -34.024 1.00 35.50 586 PRO C C 1
ATOM 4457 O O . PRO C 1 199 ? 6.008 11.280 -33.879 1.00 35.54 586 PRO C O 1
ATOM 4461 N N . THR C 1 200 ? 4.798 12.626 -35.180 1.00 43.15 587 THR C N 1
ATOM 4462 C CA . THR C 1 200 ? 5.550 12.397 -36.437 1.00 40.04 587 THR C CA 1
ATOM 4463 C C . THR C 1 200 ? 6.325 13.663 -36.786 1.00 51.06 587 THR C C 1
ATOM 4464 O O . THR C 1 200 ? 5.819 14.740 -36.495 1.00 60.59 587 THR C O 1
ATOM 4468 N N . CYS C 1 201 ? 7.486 13.533 -37.423 1.00 63.17 588 CYS C N 1
ATOM 4469 C CA . CYS C 1 201 ? 8.362 14.700 -37.721 1.00 71.38 588 CYS C CA 1
ATOM 4470 C C . CYS C 1 201 ? 7.561 15.859 -38.304 1.00 73.27 588 CYS C C 1
ATOM 4471 O O . CYS C 1 201 ? 7.673 16.963 -37.768 1.00 77.30 588 CYS C O 1
ATOM 4474 N N . GLU C 1 202 ? 6.785 15.618 -39.353 1.00 62.82 589 GLU C N 1
ATOM 4475 C CA . GLU C 1 202 ? 5.921 16.687 -39.901 1.00 66.33 589 GLU C CA 1
ATOM 4476 C C . GLU C 1 202 ? 5.102 17.340 -38.781 1.00 62.36 589 GLU C C 1
ATOM 4477 O O . GLU C 1 202 ? 5.233 18.542 -38.599 1.00 68.73 589 GLU C O 1
ATOM 4483 N N . GLU C 1 203 ? 4.341 16.570 -38.014 1.00 56.76 590 GLU C N 1
ATOM 4484 C CA . GLU C 1 203 ? 3.433 17.147 -36.994 1.00 54.67 590 GLU C CA 1
ATOM 4485 C C . GLU C 1 203 ? 4.174 17.954 -35.927 1.00 65.92 590 GLU C C 1
ATOM 4486 O O . GLU C 1 203 ? 3.590 18.946 -35.466 1.00 74.35 590 GLU C O 1
ATOM 4492 N N . VAL C 1 204 ? 5.372 17.540 -35.510 1.00 63.81 591 VAL C N 1
ATOM 4493 C CA . VAL C 1 204 ? 6.078 18.212 -34.375 1.00 61.76 591 VAL C CA 1
ATOM 4494 C C . VAL C 1 204 ? 6.906 19.393 -34.884 1.00 76.97 591 VAL C C 1
ATOM 4495 O O . VAL C 1 204 ? 6.816 20.463 -34.263 1.00 82.54 591 VAL C O 1
ATOM 4499 N N . ILE C 1 205 ? 7.675 19.203 -35.956 1.00 74.56 592 ILE C N 1
ATOM 4500 C CA . ILE C 1 205 ? 8.524 20.287 -36.526 1.00 78.87 592 ILE C CA 1
ATOM 4501 C C . ILE C 1 205 ? 7.640 21.317 -37.244 1.00 84.42 592 ILE C C 1
ATOM 4502 O O . ILE C 1 205 ? 7.921 22.523 -37.090 1.00 79.92 592 ILE C O 1
ATOM 4507 N N . PHE C 1 206 ? 6.600 20.874 -37.969 1.00 85.62 593 PHE C N 1
ATOM 4508 C CA . PHE C 1 206 ? 5.712 21.778 -38.755 1.00 69.20 593 PHE C CA 1
ATOM 4509 C C . PHE C 1 206 ? 4.328 21.848 -38.109 1.00 54.38 593 PHE C C 1
ATOM 4510 O O . PHE C 1 206 ? 4.178 22.662 -37.195 1.00 53.17 593 PHE C O 1
ATOM 4518 N N . ARG C 1 219 ? 1.263 18.048 -31.884 1.00 64.46 784 ARG C N 1
ATOM 4519 C CA . ARG C 1 219 ? 1.326 19.519 -32.102 1.00 67.38 784 ARG C CA 1
ATOM 4520 C C . ARG C 1 219 ? 2.256 20.177 -31.078 1.00 77.34 784 ARG C C 1
ATOM 4521 O O . ARG C 1 219 ? 3.431 20.422 -31.420 1.00 78.66 784 ARG C O 1
ATOM 4523 N N . THR C 1 220 ? 1.744 20.480 -29.880 1.00 83.13 785 THR C N 1
ATOM 4524 C CA . THR C 1 220 ? 2.583 21.074 -28.803 1.00 80.90 785 THR C CA 1
ATOM 4525 C C . THR C 1 220 ? 2.500 20.227 -27.530 1.00 67.86 785 THR C C 1
ATOM 4526 O O . THR C 1 220 ? 1.563 19.423 -27.418 1.00 56.07 785 THR C O 1
ATOM 4530 N N . GLY C 1 221 ? 3.473 20.386 -26.627 1.00 57.43 786 GLY C N 1
ATOM 4531 C CA . GLY C 1 221 ? 3.427 19.677 -25.339 1.00 44.97 786 GLY C CA 1
ATOM 4532 C C . GLY C 1 221 ? 4.715 19.005 -24.946 1.00 30.05 786 GLY C C 1
ATOM 4533 O O . GLY C 1 221 ? 5.723 19.255 -25.595 1.00 34.35 786 GLY C O 1
ATOM 4534 N N . SER C 1 222 ? 4.657 18.187 -23.902 1.00 15.52 787 SER C N 1
ATOM 4535 C CA . SER C 1 222 ? 5.833 17.429 -23.420 1.00 34.78 787 SER C CA 1
ATOM 4536 C C . SER C 1 222 ? 6.226 16.397 -24.459 1.00 36.16 787 SER C C 1
ATOM 4537 O O . SER C 1 222 ? 7.428 16.209 -24.670 1.00 52.40 787 SER C O 1
ATOM 4540 N N . LEU C 1 223 ? 5.244 15.788 -25.094 1.00 15.68 788 LEU C N 1
ATOM 4541 C CA . LEU C 1 223 ? 5.535 14.689 -26.025 1.00 23.58 788 LEU C CA 1
ATOM 4542 C C . LEU C 1 223 ? 6.032 15.259 -27.342 1.00 33.59 788 LEU C C 1
ATOM 4543 O O . LEU C 1 223 ? 6.967 14.690 -27.907 1.00 42.97 788 LEU C O 1
ATOM 4548 N N . ALA C 1 224 ? 5.427 16.339 -27.804 1.00 23.37 789 ALA C N 1
ATOM 4549 C CA . ALA C 1 224 ? 5.770 16.937 -29.107 1.00 18.29 789 ALA C CA 1
ATOM 4550 C C . ALA C 1 224 ? 7.140 17.598 -29.101 1.00 43.11 789 ALA C C 1
ATOM 4551 O O . ALA C 1 224 ? 7.878 17.390 -30.065 1.00 18.77 789 ALA C O 1
ATOM 4553 N N . LEU C 1 225 ? 7.457 18.366 -28.063 1.00 36.07 790 LEU C N 1
ATOM 4554 C CA . LEU C 1 225 ? 8.790 19.008 -27.938 1.00 35.66 790 LEU C CA 1
ATOM 4555 C C . LEU C 1 225 ? 9.904 17.978 -27.718 1.00 40.06 790 LEU C C 1
ATOM 4556 O O . LEU C 1 225 ? 11.045 18.306 -28.064 1.00 37.20 790 LEU C O 1
ATOM 4561 N N . PHE C 1 226 ? 9.597 16.794 -27.171 1.00 31.76 791 PHE C N 1
ATOM 4562 C CA . PHE C 1 226 ? 10.606 15.734 -26.923 1.00 16.34 791 PHE C CA 1
ATOM 4563 C C . PHE C 1 226 ? 10.930 15.031 -28.217 1.00 21.14 791 PHE C C 1
ATOM 4564 O O . PHE C 1 226 ? 12.097 14.789 -28.482 1.00 21.63 791 PHE C O 1
ATOM 4572 N N . TYR C 1 227 ? 9.903 14.700 -28.975 1.00 17.44 792 TYR C N 1
ATOM 4573 C CA . TYR C 1 227 ? 10.107 14.051 -30.291 1.00 34.57 792 TYR C CA 1
ATOM 4574 C C . TYR C 1 227 ? 10.654 15.081 -31.280 1.00 22.66 792 TYR C C 1
ATOM 4575 O O . TYR C 1 227 ? 11.371 14.694 -32.184 1.00 19.87 792 TYR C O 1
ATOM 4584 N N . ARG C 1 228 ? 10.350 16.355 -31.079 1.00 20.77 793 ARG C N 1
ATOM 4585 C CA . ARG C 1 228 ? 10.897 17.419 -31.944 1.00 33.19 793 ARG C CA 1
ATOM 4586 C C . ARG C 1 228 ? 12.406 17.458 -31.841 1.00 42.21 793 ARG C C 1
ATOM 4587 O O . ARG C 1 228 ? 13.051 17.568 -32.885 1.00 48.34 793 ARG C O 1
ATOM 4595 N N . LYS C 1 229 ? 12.937 17.398 -30.630 1.00 19.03 794 LYS C N 1
ATOM 4596 C CA . LYS C 1 229 ? 14.392 17.391 -30.416 1.00 18.95 794 LYS C CA 1
ATOM 4597 C C . LYS C 1 229 ? 14.994 16.046 -30.788 1.00 19.09 794 LYS C C 1
ATOM 4598 O O . LYS C 1 229 ? 16.177 16.035 -31.067 1.00 57.86 794 LYS C O 1
ATOM 4604 N N . VAL C 1 230 ? 14.226 14.962 -30.756 1.00 18.87 795 VAL C N 1
ATOM 4605 C CA . VAL C 1 230 ? 14.750 13.581 -30.991 1.00 24.82 795 VAL C CA 1
ATOM 4606 C C . VAL C 1 230 ? 14.879 13.378 -32.492 1.00 31.71 795 VAL C C 1
ATOM 4607 O O . VAL C 1 230 ? 15.811 12.696 -32.926 1.00 43.52 795 VAL C O 1
ATOM 4611 N N . TYR C 1 231 ? 13.996 14.002 -33.249 1.00 20.82 796 TYR C N 1
ATOM 4612 C CA . TYR C 1 231 ? 14.072 13.915 -34.720 1.00 28.17 796 TYR C CA 1
ATOM 4613 C C . TYR C 1 231 ? 15.215 14.812 -35.182 1.00 35.40 796 TYR C C 1
ATOM 4614 O O . TYR C 1 231 ? 15.893 14.422 -36.123 1.00 33.34 796 TYR C O 1
ATOM 4623 N N . HIS C 1 232 ? 15.445 15.946 -34.515 1.00 37.06 797 HIS C N 1
ATOM 4624 C CA . HIS C 1 232 ? 16.580 16.850 -34.841 1.00 38.51 797 HIS C CA 1
ATOM 4625 C C . HIS C 1 232 ? 17.928 16.203 -34.529 1.00 22.79 797 HIS C C 1
ATOM 4626 O O . HIS C 1 232 ? 18.854 16.437 -35.290 1.00 27.49 797 HIS C O 1
ATOM 4633 N N . LEU C 1 233 ? 18.024 15.416 -33.467 1.00 21.73 798 LEU C N 1
ATOM 4634 C CA . LEU C 1 233 ? 19.274 14.714 -33.086 1.00 24.38 798 LEU C CA 1
ATOM 4635 C C . LEU C 1 233 ? 19.654 13.671 -34.127 1.00 28.01 798 LEU C C 1
ATOM 4636 O O . LEU C 1 233 ? 20.808 13.655 -34.542 1.00 30.93 798 LEU C O 1
ATOM 4641 N N . ALA C 1 234 ? 18.714 12.836 -34.525 1.00 26.02 799 ALA C N 1
ATOM 4642 C CA . ALA C 1 234 ? 18.988 11.748 -35.479 1.00 38.48 799 ALA C CA 1
ATOM 4643 C C . ALA C 1 234 ? 19.072 12.275 -36.909 1.00 34.93 799 ALA C C 1
ATOM 4644 O O . ALA C 1 234 ? 19.631 11.564 -37.744 1.00 34.21 799 ALA C O 1
ATOM 4646 N N . SER C 1 235 ? 18.521 13.454 -37.174 1.00 25.21 800 SER C N 1
ATOM 4647 C CA . SER C 1 235 ? 18.666 14.094 -38.496 1.00 26.70 800 SER C CA 1
ATOM 4648 C C . SER C 1 235 ? 20.135 14.472 -38.688 1.00 50.04 800 SER C C 1
ATOM 4649 O O . SER C 1 235 ? 20.712 14.098 -39.705 1.00 57.48 800 SER C O 1
ATOM 4652 N N . VAL C 1 236 ? 20.729 15.158 -37.723 1.00 32.94 801 VAL C N 1
ATOM 4653 C CA . VAL C 1 236 ? 22.163 15.524 -37.788 1.00 27.08 801 VAL C CA 1
ATOM 4654 C C . VAL C 1 236 ? 22.958 14.238 -37.899 1.00 36.71 801 VAL C C 1
ATOM 4655 O O . VAL C 1 236 ? 23.740 14.121 -38.841 1.00 47.05 801 VAL C O 1
ATOM 4659 N N . ARG C 1 237 ? 22.748 13.310 -36.976 1.00 30.40 802 ARG C N 1
ATOM 4660 C CA . ARG C 1 237 ? 23.527 12.049 -36.932 1.00 26.40 802 ARG C CA 1
ATOM 4661 C C . ARG C 1 237 ? 23.430 11.257 -38.244 1.00 29.83 802 ARG C C 1
ATOM 4662 O O . ARG C 1 237 ? 24.396 10.567 -38.541 1.00 52.01 802 ARG C O 1
ATOM 4670 N N . LEU C 1 238 ? 22.323 11.324 -38.985 1.00 28.12 803 LEU C N 1
ATOM 4671 C CA . LEU C 1 238 ? 22.142 10.524 -40.235 1.00 35.29 803 LEU C CA 1
ATOM 4672 C C . LEU C 1 238 ? 22.871 11.187 -41.400 1.00 40.22 803 LEU C C 1
ATOM 4673 O O . LEU C 1 238 ? 23.529 10.475 -42.145 1.00 39.91 803 LEU C O 1
ATOM 4678 N N . ARG C 1 239 ? 22.742 12.498 -41.547 1.00 41.06 804 ARG C N 1
ATOM 4679 C CA . ARG C 1 239 ? 23.483 13.239 -42.584 1.00 46.26 804 ARG C CA 1
ATOM 4680 C C . ARG C 1 239 ? 24.957 12.942 -42.422 1.00 57.74 804 ARG C C 1
ATOM 4681 O O . ARG C 1 239 ? 25.592 12.634 -43.422 1.00 61.26 804 ARG C O 1
ATOM 4689 N N . ASP C 1 240 ? 25.467 13.066 -41.190 1.00 58.25 805 ASP C N 1
ATOM 4690 C CA . ASP C 1 240 ? 26.906 12.825 -40.904 1.00 59.78 805 ASP C CA 1
ATOM 4691 C C . ASP C 1 240 ? 27.306 11.433 -41.391 1.00 62.56 805 ASP C C 1
ATOM 4692 O O . ASP C 1 240 ? 28.433 11.299 -41.879 1.00 71.46 805 ASP C O 1
ATOM 4697 N N . LEU C 1 241 ? 26.421 10.446 -41.239 1.00 58.82 806 LEU C N 1
ATOM 4698 C CA . LEU C 1 241 ? 26.728 9.055 -41.654 1.00 59.57 806 LEU C CA 1
ATOM 4699 C C . LEU C 1 241 ? 26.727 8.841 -43.160 1.00 60.28 806 LEU C C 1
ATOM 4700 O O . LEU C 1 241 ? 27.602 8.132 -43.646 1.00 53.05 806 LEU C O 1
ATOM 4705 N N . CYS C 1 242 ? 25.784 9.479 -43.853 1.00 56.74 807 CYS C N 1
ATOM 4706 C CA . CYS C 1 242 ? 25.687 9.407 -45.324 1.00 41.45 807 CYS C CA 1
ATOM 4707 C C . CYS C 1 242 ? 26.876 10.176 -45.875 1.00 45.36 807 CYS C C 1
ATOM 4708 O O . CYS C 1 242 ? 27.375 9.796 -46.928 1.00 56.62 807 CYS C O 1
ATOM 4711 N N . LEU C 1 243 ? 27.344 11.174 -45.132 1.00 37.74 808 LEU C N 1
ATOM 4712 C CA . LEU C 1 243 ? 28.543 11.946 -45.535 1.00 47.82 808 LEU C CA 1
ATOM 4713 C C . LEU C 1 243 ? 29.791 11.116 -45.230 1.00 51.09 808 LEU C C 1
ATOM 4714 O O . LEU C 1 243 ? 30.750 11.192 -46.017 1.00 44.27 808 LEU C O 1
ATOM 4719 N N . LYS C 1 244 ? 29.782 10.369 -44.126 1.00 51.25 809 LYS C N 1
ATOM 4720 C CA . LYS C 1 244 ? 30.916 9.482 -43.766 1.00 47.65 809 LYS C CA 1
ATOM 4721 C C . LYS C 1 244 ? 30.900 8.287 -44.713 1.00 48.57 809 LYS C C 1
ATOM 4722 O O . LYS C 1 244 ? 31.975 7.897 -45.188 1.00 43.51 809 LYS C O 1
ATOM 4724 N N . LEU C 1 245 ? 29.731 7.705 -44.961 1.00 50.42 810 LEU C N 1
ATOM 4725 C CA . LEU C 1 245 ? 29.630 6.666 -46.016 1.00 52.12 810 LEU C CA 1
ATOM 4726 C C . LEU C 1 245 ? 29.440 7.471 -47.299 1.00 64.65 810 LEU C C 1
ATOM 4727 O O . LEU C 1 245 ? 29.817 8.646 -47.304 1.00 70.21 810 LEU C O 1
ATOM 4732 N N . ASP C 1 246 ? 28.923 6.907 -48.372 1.00 57.65 811 ASP C N 1
ATOM 4733 C CA . ASP C 1 246 ? 28.757 7.805 -49.543 1.00 59.53 811 ASP C CA 1
ATOM 4734 C C . ASP C 1 246 ? 27.452 7.429 -50.209 1.00 60.06 811 ASP C C 1
ATOM 4735 O O . ASP C 1 246 ? 27.495 6.771 -51.236 1.00 66.68 811 ASP C O 1
ATOM 4740 N N . VAL C 1 247 ? 26.343 7.886 -49.640 1.00 61.83 812 VAL C N 1
ATOM 4741 C CA . VAL C 1 247 ? 25.023 7.440 -50.155 1.00 59.52 812 VAL C CA 1
ATOM 4742 C C . VAL C 1 247 ? 24.243 8.594 -50.772 1.00 52.51 812 VAL C C 1
ATOM 4743 O O . VAL C 1 247 ? 24.632 9.759 -50.572 1.00 46.60 812 VAL C O 1
ATOM 4747 N N . SER C 1 248 ? 23.180 8.249 -51.497 1.00 56.48 813 SER C N 1
ATOM 4748 C CA . SER C 1 248 ? 22.377 9.253 -52.232 1.00 69.95 813 SER C CA 1
ATOM 4749 C C . SER C 1 248 ? 21.571 10.127 -51.284 1.00 80.45 813 SER C C 1
ATOM 4750 O O . SER C 1 248 ? 21.083 9.604 -50.281 1.00 94.14 813 SER C O 1
ATOM 4753 N N . ASN C 1 249 ? 21.416 11.410 -51.593 1.00 80.68 814 ASN C N 1
ATOM 4754 C CA . ASN C 1 249 ? 20.525 12.246 -50.753 1.00 82.46 814 ASN C CA 1
ATOM 4755 C C . ASN C 1 249 ? 19.098 11.773 -51.012 1.00 87.44 814 ASN C C 1
ATOM 4756 O O . ASN C 1 249 ? 18.175 12.388 -50.469 1.00 88.91 814 ASN C O 1
ATOM 4761 N N . GLU C 1 250 ? 18.937 10.720 -51.816 1.00 84.05 815 GLU C N 1
ATOM 4762 C CA . GLU C 1 250 ? 17.605 10.136 -52.114 1.00 75.77 815 GLU C CA 1
ATOM 4763 C C . GLU C 1 250 ? 17.490 8.775 -51.434 1.00 65.23 815 GLU C C 1
ATOM 4764 O O . GLU C 1 250 ? 16.548 8.049 -51.747 1.00 67.03 815 GLU C O 1
ATOM 4770 N N . LEU C 1 251 ? 18.430 8.446 -50.554 1.00 55.64 816 LEU C N 1
ATOM 4771 C CA . LEU C 1 251 ? 18.343 7.195 -49.767 1.00 43.53 816 LEU C CA 1
ATOM 4772 C C . LEU C 1 251 ? 18.334 7.630 -48.316 1.00 48.18 816 LEU C C 1
ATOM 4773 O O . LEU C 1 251 ? 17.877 6.865 -47.484 1.00 63.15 816 LEU C O 1
ATOM 4778 N N . ARG C 1 252 ? 18.828 8.829 -48.047 1.00 48.02 817 ARG C N 1
ATOM 4779 C CA . ARG C 1 252 ? 18.843 9.378 -46.673 1.00 58.31 817 ARG C CA 1
ATOM 4780 C C . ARG C 1 252 ? 17.398 9.596 -46.257 1.00 63.71 817 ARG C C 1
ATOM 4781 O O . ARG C 1 252 ? 17.114 9.461 -45.065 1.00 60.90 817 ARG C O 1
ATOM 4789 N N . ARG C 1 253 ? 16.530 9.901 -47.221 1.00 63.52 818 ARG C N 1
ATOM 4790 C CA . ARG C 1 253 ? 15.087 10.131 -46.944 1.00 56.89 818 ARG C CA 1
ATOM 4791 C C . ARG C 1 253 ? 14.416 8.779 -46.700 1.00 53.93 818 ARG C C 1
ATOM 4792 O O . ARG C 1 253 ? 13.581 8.713 -45.818 1.00 34.65 818 ARG C O 1
ATOM 4800 N N . LYS C 1 254 ? 14.820 7.744 -47.430 1.00 37.05 819 LYS C N 1
ATOM 4801 C CA . LYS C 1 254 ? 14.265 6.377 -47.272 1.00 42.05 819 LYS C CA 1
ATOM 4802 C C . LYS C 1 254 ? 14.671 5.772 -45.920 1.00 35.14 819 LYS C C 1
ATOM 4803 O O . LYS C 1 254 ? 13.857 5.060 -45.342 1.00 49.02 819 LYS C O 1
ATOM 4805 N N . ILE C 1 255 ? 15.876 6.034 -45.442 1.00 34.64 820 ILE C N 1
ATOM 4806 C CA . ILE C 1 255 ? 16.338 5.563 -44.109 1.00 33.05 820 ILE C CA 1
ATOM 4807 C C . ILE C 1 255 ? 15.564 6.323 -43.045 1.00 35.97 820 ILE C C 1
ATOM 4808 O O . ILE C 1 255 ? 15.224 5.709 -42.039 1.00 43.17 820 ILE C O 1
ATOM 4813 N N . TRP C 1 256 ? 15.311 7.609 -43.265 1.00 31.59 821 TRP C N 1
ATOM 4814 C CA . TRP C 1 256 ? 14.555 8.467 -42.319 1.00 43.87 821 TRP C CA 1
ATOM 4815 C C . TRP C 1 256 ? 13.091 8.030 -42.243 1.00 51.36 821 TRP C C 1
ATOM 4816 O O . TRP C 1 256 ? 12.501 8.207 -41.172 1.00 54.35 821 TRP C O 1
ATOM 4827 N N . THR C 1 257 ? 12.521 7.497 -43.328 1.00 56.10 822 THR C N 1
ATOM 4828 C CA . THR C 1 257 ? 11.130 6.966 -43.331 1.00 51.71 822 THR C CA 1
ATOM 4829 C C . THR C 1 257 ? 11.083 5.618 -42.610 1.00 47.58 822 THR C C 1
ATOM 4830 O O . THR C 1 257 ? 10.056 5.348 -41.990 1.00 56.20 822 THR C O 1
ATOM 4834 N N . CYS C 1 258 ? 12.137 4.809 -42.698 1.00 38.60 823 CYS C N 1
ATOM 4835 C CA . CYS C 1 258 ? 12.186 3.536 -41.937 1.00 42.33 823 CYS C CA 1
ATOM 4836 C C . CYS C 1 258 ? 12.378 3.850 -40.452 1.00 51.27 823 CYS C C 1
ATOM 4837 O O . CYS C 1 258 ? 11.934 3.052 -39.631 1.00 55.69 823 CYS C O 1
ATOM 4840 N N . PHE C 1 259 ? 12.992 4.978 -40.133 1.00 28.03 824 PHE C N 1
ATOM 4841 C CA . PHE C 1 259 ? 13.177 5.377 -38.720 1.00 34.80 824 PHE C CA 1
ATOM 4842 C C . PHE C 1 259 ? 11.826 5.766 -38.135 1.00 25.71 824 PHE C C 1
ATOM 4843 O O . PHE C 1 259 ? 11.436 5.219 -37.122 1.00 26.62 824 PHE C O 1
ATOM 4851 N N . GLU C 1 260 ? 11.130 6.671 -38.794 1.00 28.82 825 GLU C N 1
ATOM 4852 C CA . GLU C 1 260 ? 9.829 7.139 -38.291 1.00 28.88 825 GLU C CA 1
ATOM 4853 C C . GLU C 1 260 ? 8.940 5.924 -38.099 1.00 35.69 825 GLU C C 1
ATOM 4854 O O . GLU C 1 260 ? 8.183 5.912 -37.141 1.00 43.55 825 GLU C O 1
ATOM 4860 N N . PHE C 1 261 ? 9.026 4.951 -38.994 1.00 31.59 826 PHE C N 1
ATOM 4861 C CA . PHE C 1 261 ? 8.156 3.762 -38.905 1.00 40.98 826 PHE C CA 1
ATOM 4862 C C . PHE C 1 261 ? 8.477 3.048 -37.602 1.00 44.11 826 PHE C C 1
ATOM 4863 O O . PHE C 1 261 ? 7.564 2.617 -36.914 1.00 48.47 826 PHE C O 1
ATOM 4871 N N . THR C 1 262 ? 9.750 2.989 -37.253 1.00 33.35 827 THR C N 1
ATOM 4872 C CA . THR C 1 262 ? 10.176 2.255 -36.050 1.00 30.22 827 THR C CA 1
ATOM 4873 C C . THR C 1 262 ? 9.961 3.097 -34.789 1.00 35.39 827 THR C C 1
ATOM 4874 O O . THR C 1 262 ? 10.304 2.610 -33.732 1.00 55.66 827 THR C O 1
ATOM 4878 N N . LEU C 1 263 ? 9.446 4.315 -34.891 1.00 28.30 828 LEU C N 1
ATOM 4879 C CA . LEU C 1 263 ? 9.294 5.205 -33.718 1.00 31.64 828 LEU C CA 1
ATOM 4880 C C . LEU C 1 263 ? 7.822 5.495 -33.544 1.00 35.68 828 LEU C C 1
ATOM 4881 O O . LEU C 1 263 ? 7.419 5.704 -32.410 1.00 43.17 828 LEU C O 1
ATOM 4886 N N . VAL C 1 264 ? 7.071 5.481 -34.639 1.00 39.61 829 VAL C N 1
ATOM 4887 C CA . VAL C 1 264 ? 5.607 5.763 -34.623 1.00 38.88 829 VAL C CA 1
ATOM 4888 C C . VAL C 1 264 ? 4.851 4.438 -34.593 1.00 40.22 829 VAL C C 1
ATOM 4889 O O . VAL C 1 264 ? 3.839 4.373 -33.902 1.00 48.15 829 VAL C O 1
ATOM 4893 N N . HIS C 1 265 ? 5.353 3.415 -35.276 1.00 29.99 830 HIS C N 1
ATOM 4894 C CA . HIS C 1 265 ? 4.605 2.139 -35.406 1.00 24.48 830 HIS C CA 1
ATOM 4895 C C . HIS C 1 265 ? 5.292 1.009 -34.650 1.00 35.71 830 HIS C C 1
ATOM 4896 O O . HIS C 1 265 ? 4.609 0.037 -34.338 1.00 37.63 830 HIS C O 1
ATOM 4903 N N . CYS C 1 266 ? 6.590 1.120 -34.393 1.00 40.73 831 CYS C N 1
ATOM 4904 C CA . CYS C 1 266 ? 7.307 0.135 -33.547 1.00 32.20 831 CYS C CA 1
ATOM 4905 C C . CYS C 1 266 ? 7.975 0.900 -32.402 1.00 28.10 831 CYS C C 1
ATOM 4906 O O . CYS C 1 266 ? 9.170 0.737 -32.229 1.00 34.43 831 CYS C O 1
ATOM 4909 N N . PRO C 1 267 ? 7.240 1.661 -31.567 1.00 25.26 832 PRO C N 1
ATOM 4910 C CA . PRO C 1 267 ? 7.849 2.491 -30.540 1.00 29.04 832 PRO C CA 1
ATOM 4911 C C . PRO C 1 267 ? 8.334 1.694 -29.333 1.00 38.04 832 PRO C C 1
ATOM 4912 O O . PRO C 1 267 ? 8.995 2.266 -28.519 1.00 46.37 832 PRO C O 1
ATOM 4916 N N . ASP C 1 268 ? 7.983 0.416 -29.254 1.00 36.95 833 ASP C N 1
ATOM 4917 C CA . ASP C 1 268 ? 8.303 -0.439 -28.093 1.00 34.51 833 ASP C CA 1
ATOM 4918 C C . ASP C 1 268 ? 9.725 -0.939 -28.195 1.00 43.72 833 ASP C C 1
ATOM 4919 O O . ASP C 1 268 ? 10.211 -1.498 -27.216 1.00 55.86 833 ASP C O 1
ATOM 4924 N N . LEU C 1 269 ? 10.349 -0.759 -29.347 1.00 42.80 834 LEU C N 1
ATOM 4925 C CA . LEU C 1 269 ? 11.696 -1.305 -29.587 1.00 30.21 834 LEU C CA 1
ATOM 4926 C C . LEU C 1 269 ? 12.685 -0.448 -28.830 1.00 25.34 834 LEU C C 1
ATOM 4927 O O . LEU C 1 269 ? 13.679 -0.989 -28.386 1.00 28.02 834 LEU C O 1
ATOM 4932 N N . MET C 1 270 ? 12.360 0.820 -28.636 1.00 19.22 835 MET C N 1
ATOM 4933 C CA . MET C 1 270 ? 13.334 1.739 -28.016 1.00 18.56 835 MET C CA 1
ATOM 4934 C C . MET C 1 270 ? 13.283 1.651 -26.508 1.00 31.64 835 MET C C 1
ATOM 4935 O O . MET C 1 270 ? 14.089 2.317 -25.886 1.00 28.00 835 MET C O 1
ATOM 4940 N N . LYS C 1 271 ? 12.363 0.856 -25.958 1.00 35.21 836 LYS C N 1
ATOM 4941 C CA . LYS C 1 271 ? 12.258 0.671 -24.488 1.00 21.02 836 LYS C CA 1
ATOM 4942 C C . LYS C 1 271 ? 13.502 -0.046 -24.005 1.00 30.71 836 LYS C C 1
ATOM 4943 O O . LYS C 1 271 ? 13.648 -1.223 -24.358 1.00 45.45 836 LYS C O 1
ATOM 4949 N N . ASP C 1 272 ? 14.349 0.658 -23.257 1.00 32.09 837 ASP C N 1
ATOM 4950 C CA . ASP C 1 272 ? 15.607 0.097 -22.699 1.00 28.36 837 ASP C CA 1
ATOM 4951 C C . ASP C 1 272 ? 16.835 0.190 -23.605 1.00 42.54 837 ASP C C 1
ATOM 4952 O O . ASP C 1 272 ? 17.864 -0.327 -23.205 1.00 57.32 837 ASP C O 1
ATOM 4957 N N . ARG C 1 273 ? 16.764 0.938 -24.703 1.00 31.94 838 ARG C N 1
ATOM 4958 C CA . ARG C 1 273 ? 17.655 0.839 -25.890 1.00 34.41 838 ARG C CA 1
ATOM 4959 C C . ARG C 1 273 ? 18.242 2.206 -26.260 1.00 27.06 838 ARG C C 1
ATOM 4960 O O . ARG C 1 273 ? 18.054 3.135 -25.485 1.00 24.20 838 ARG C O 1
ATOM 4968 N N . HIS C 1 274 ? 18.893 2.317 -27.417 1.00 18.90 839 HIS C N 1
ATOM 4969 C CA . HIS C 1 274 ? 19.606 3.555 -27.829 1.00 18.93 839 HIS C CA 1
ATOM 4970 C C . HIS C 1 274 ? 19.159 4.033 -29.207 1.00 26.01 839 HIS C C 1
ATOM 4971 O O . HIS C 1 274 ? 19.028 3.200 -30.092 1.00 20.37 839 HIS C O 1
ATOM 4978 N N . LEU C 1 275 ? 18.963 5.342 -29.358 1.00 19.27 840 LEU C N 1
ATOM 4979 C CA . LEU C 1 275 ? 18.407 5.911 -30.606 1.00 19.90 840 LEU C CA 1
ATOM 4980 C C . LEU C 1 275 ? 19.312 5.639 -31.805 1.00 31.55 840 LEU C C 1
ATOM 4981 O O . LEU C 1 275 ? 18.833 5.752 -32.931 1.00 37.85 840 LEU C O 1
ATOM 4986 N N . ASP C 1 276 ? 20.568 5.284 -31.570 1.00 21.32 841 ASP C N 1
ATOM 4987 C CA . ASP C 1 276 ? 21.519 5.059 -32.689 1.00 22.55 841 ASP C CA 1
ATOM 4988 C C . ASP C 1 276 ? 21.366 3.623 -33.200 1.00 27.83 841 ASP C C 1
ATOM 4989 O O . ASP C 1 276 ? 21.348 3.424 -34.428 1.00 24.38 841 ASP C O 1
ATOM 4994 N N . GLN C 1 277 ? 21.214 2.670 -32.290 1.00 34.20 842 GLN C N 1
ATOM 4995 C CA . GLN C 1 277 ? 20.898 1.264 -32.643 1.00 35.36 842 GLN C CA 1
ATOM 4996 C C . GLN C 1 277 ? 19.816 1.234 -33.736 1.00 38.28 842 GLN C C 1
ATOM 4997 O O . GLN C 1 277 ? 20.034 0.537 -34.746 1.00 37.88 842 GLN C O 1
ATOM 5003 N N . LEU C 1 278 ? 18.699 1.956 -33.551 1.00 32.81 843 LEU C N 1
ATOM 5004 C CA . LEU C 1 278 ? 17.520 1.924 -34.471 1.00 33.37 843 LEU C CA 1
ATOM 5005 C C . LEU C 1 278 ? 17.862 2.644 -35.773 1.00 34.59 843 LEU C C 1
ATOM 5006 O O . LEU C 1 278 ? 17.399 2.212 -36.838 1.00 25.89 843 LEU C O 1
ATOM 5011 N N . LEU C 1 279 ? 18.660 3.698 -35.672 1.00 33.77 844 LEU C N 1
ATOM 5012 C CA . LEU C 1 279 ? 19.119 4.445 -36.853 1.00 28.54 844 LEU C CA 1
ATOM 5013 C C . LEU C 1 279 ? 20.045 3.562 -37.689 1.00 31.85 844 LEU C C 1
ATOM 5014 O O . LEU C 1 279 ? 19.851 3.528 -38.914 1.00 30.42 844 LEU C O 1
ATOM 5019 N N . LEU C 1 280 ? 21.019 2.898 -37.057 1.00 36.96 845 LEU C N 1
ATOM 5020 C CA . LEU C 1 280 ? 22.019 2.034 -37.745 1.00 43.41 845 LEU C CA 1
ATOM 5021 C C . LEU C 1 280 ? 21.319 0.838 -38.403 1.00 28.93 845 LEU C C 1
ATOM 5022 O O . LEU C 1 280 ? 21.687 0.461 -39.526 1.00 36.36 845 LEU C O 1
ATOM 5027 N N . CYS C 1 281 ? 20.345 0.242 -37.733 1.00 28.16 846 CYS C N 1
ATOM 5028 C CA . CYS C 1 281 ? 19.537 -0.843 -38.330 1.00 30.32 846 CYS C CA 1
ATOM 5029 C C . CYS C 1 281 ? 18.715 -0.280 -39.500 1.00 29.71 846 CYS C C 1
ATOM 5030 O O . CYS C 1 281 ? 18.406 -1.051 -40.402 1.00 30.89 846 CYS C O 1
ATOM 5033 N N . ALA C 1 282 ? 18.364 1.009 -39.494 1.00 29.17 847 ALA C N 1
ATOM 5034 C CA . ALA C 1 282 ? 17.556 1.644 -40.563 1.00 35.09 847 ALA C CA 1
ATOM 5035 C C . ALA C 1 282 ? 18.452 1.972 -41.769 1.00 48.27 847 ALA C C 1
ATOM 5036 O O . ALA C 1 282 ? 18.021 1.796 -42.928 1.00 55.50 847 ALA C O 1
ATOM 5038 N N . PHE C 1 283 ? 19.675 2.429 -41.531 1.00 48.63 848 PHE C N 1
ATOM 5039 C CA . PHE C 1 283 ? 20.653 2.622 -42.626 1.00 46.68 848 PHE C CA 1
ATOM 5040 C C . PHE C 1 283 ? 20.757 1.301 -43.383 1.00 51.77 848 PHE C C 1
ATOM 5041 O O . PHE C 1 283 ? 20.474 1.296 -44.581 1.00 61.93 848 PHE C O 1
ATOM 5049 N N . TYR C 1 284 ? 21.087 0.219 -42.672 1.00 46.28 849 TYR C N 1
ATOM 5050 C CA . TYR C 1 284 ? 21.387 -1.111 -43.253 1.00 43.10 849 TYR C CA 1
ATOM 5051 C C . TYR C 1 284 ? 20.201 -1.614 -44.079 1.00 53.11 849 TYR C C 1
ATOM 5052 O O . TYR C 1 284 ? 20.337 -1.710 -45.292 1.00 66.02 849 TYR C O 1
ATOM 5061 N N . ILE C 1 285 ? 19.075 -1.946 -43.457 1.00 43.12 850 ILE C N 1
ATOM 5062 C CA . ILE C 1 285 ? 17.940 -2.603 -44.172 1.00 52.72 850 ILE C CA 1
ATOM 5063 C C . ILE C 1 285 ? 17.641 -1.863 -45.480 1.00 52.36 850 ILE C C 1
ATOM 5064 O O . ILE C 1 285 ? 17.378 -2.546 -46.472 1.00 54.77 850 ILE C O 1
ATOM 5069 N N . MET C 1 286 ? 17.651 -0.527 -45.463 1.00 54.86 851 MET C N 1
ATOM 5070 C CA . MET C 1 286 ? 17.206 0.332 -46.594 1.00 60.49 851 MET C CA 1
ATOM 5071 C C . MET C 1 286 ? 18.316 0.465 -47.641 1.00 58.43 851 MET C C 1
ATOM 5072 O O . MET C 1 286 ? 18.008 0.875 -48.779 1.00 48.78 851 MET C O 1
ATOM 5077 N N . ALA C 1 287 ? 19.554 0.153 -47.252 1.00 54.79 852 ALA C N 1
ATOM 5078 C CA . ALA C 1 287 ? 20.699 -0.048 -48.163 1.00 52.89 852 ALA C CA 1
ATOM 5079 C C . ALA C 1 287 ? 20.444 -1.324 -48.971 1.00 55.29 852 ALA C C 1
ATOM 5080 O O . ALA C 1 287 ? 20.364 -1.217 -50.201 1.00 66.04 852 ALA C O 1
ATOM 5082 N N . LYS C 1 288 ? 20.272 -2.468 -48.300 1.00 45.91 853 LYS C N 1
ATOM 5083 C CA . LYS C 1 288 ? 20.004 -3.779 -48.949 1.00 48.55 853 LYS C CA 1
ATOM 5084 C C . LYS C 1 288 ? 18.838 -3.672 -49.937 1.00 59.45 853 LYS C C 1
ATOM 5085 O O . LYS C 1 288 ? 18.986 -4.170 -51.062 1.00 69.28 853 LYS C O 1
ATOM 5091 N N . VAL C 1 289 ? 17.674 -3.256 -49.460 1.00 62.69 854 VAL C N 1
ATOM 5092 C CA . VAL C 1 289 ? 16.456 -3.273 -50.319 1.00 64.45 854 VAL C CA 1
ATOM 5093 C C . VAL C 1 289 ? 16.657 -2.395 -51.552 1.00 68.49 854 VAL C C 1
ATOM 5094 O O . VAL C 1 289 ? 15.874 -2.547 -52.504 1.00 68.94 854 VAL C O 1
ATOM 5098 N N . THR C 1 290 ? 17.670 -1.534 -51.541 1.00 68.74 855 THR C N 1
ATOM 5099 C CA . THR C 1 290 ? 17.843 -0.592 -52.672 1.00 74.18 855 THR C CA 1
ATOM 5100 C C . THR C 1 290 ? 19.156 -0.845 -53.410 1.00 76.87 855 THR C C 1
ATOM 5101 O O . THR C 1 290 ? 19.924 -1.730 -53.000 1.00 70.87 855 THR C O 1
ATOM 5105 N N . LYS C 1 291 ? 19.391 -0.081 -54.469 1.00 88.78 856 LYS C N 1
ATOM 5106 C CA . LYS C 1 291 ? 20.650 -0.204 -55.240 1.00 105.21 856 LYS C CA 1
ATOM 5107 C C . LYS C 1 291 ? 21.769 0.599 -54.573 1.00 111.84 856 LYS C C 1
ATOM 5108 O O . LYS C 1 291 ? 22.436 1.365 -55.297 1.00 122.69 856 LYS C O 1
ATOM 5110 N N . GLU C 1 292 ? 21.986 0.415 -53.266 1.00 95.34 857 GLU C N 1
ATOM 5111 C CA . GLU C 1 292 ? 23.089 1.116 -52.565 1.00 82.35 857 GLU C CA 1
ATOM 5112 C C . GLU C 1 292 ? 23.417 0.317 -51.315 1.00 75.46 857 GLU C C 1
ATOM 5113 O O . GLU C 1 292 ? 22.904 0.674 -50.268 1.00 78.91 857 GLU C O 1
ATOM 5119 N N . GLU C 1 293 ? 24.280 -0.691 -51.424 1.00 74.78 858 GLU C N 1
ATOM 5120 C CA . GLU C 1 293 ? 24.529 -1.593 -50.272 1.00 65.66 858 GLU C CA 1
ATOM 5121 C C . GLU C 1 293 ? 25.836 -1.303 -49.537 1.00 59.94 858 GLU C C 1
ATOM 5122 O O . GLU C 1 293 ? 26.890 -1.360 -50.178 1.00 64.86 858 GLU C O 1
ATOM 5128 N N . ARG C 1 294 ? 25.745 -0.951 -48.256 1.00 52.72 859 ARG C N 1
ATOM 5129 C CA . ARG C 1 294 ? 26.903 -0.767 -47.337 1.00 53.65 859 ARG C CA 1
ATOM 5130 C C . ARG C 1 294 ? 26.727 -1.735 -46.173 1.00 49.75 859 ARG C C 1
ATOM 5131 O O . ARG C 1 294 ? 25.709 -1.649 -45.509 1.00 39.82 859 ARG C O 1
ATOM 5139 N N . THR C 1 295 ? 27.684 -2.611 -45.922 1.00 53.30 860 THR C N 1
ATOM 5140 C CA . THR C 1 295 ? 27.547 -3.643 -44.870 1.00 64.36 860 THR C CA 1
ATOM 5141 C C . THR C 1 295 ? 27.654 -2.991 -43.486 1.00 70.15 860 THR C C 1
ATOM 5142 O O . THR C 1 295 ? 27.857 -1.758 -43.430 1.00 76.86 860 THR C O 1
ATOM 5146 N N . PHE C 1 296 ? 27.570 -3.804 -42.422 1.00 64.48 861 PHE C N 1
ATOM 5147 C CA . PHE C 1 296 ? 27.512 -3.359 -41.003 1.00 64.61 861 PHE C CA 1
ATOM 5148 C C . PHE C 1 296 ? 28.838 -2.725 -40.557 1.00 74.98 861 PHE C C 1
ATOM 5149 O O . PHE C 1 296 ? 28.766 -1.685 -39.874 1.00 80.32 861 PHE C O 1
ATOM 5157 N N . GLN C 1 297 ? 29.994 -3.305 -40.897 1.00 74.26 862 GLN C N 1
ATOM 5158 C CA . GLN C 1 297 ? 31.325 -2.783 -40.458 1.00 67.84 862 GLN C CA 1
ATOM 5159 C C . GLN C 1 297 ? 31.613 -1.431 -41.129 1.00 61.54 862 GLN C C 1
ATOM 5160 O O . GLN C 1 297 ? 32.251 -0.565 -40.481 1.00 59.61 862 GLN C O 1
ATOM 5166 N N . GLU C 1 298 ? 31.184 -1.276 -42.385 1.00 54.26 863 GLU C N 1
ATOM 5167 C CA . GLU C 1 298 ? 31.273 -0.007 -43.147 1.00 52.29 863 GLU C CA 1
ATOM 5168 C C . GLU C 1 298 ? 30.523 1.063 -42.357 1.00 60.67 863 GLU C C 1
ATOM 5169 O O . GLU C 1 298 ? 30.983 2.220 -42.314 1.00 63.35 863 GLU C O 1
ATOM 5175 N N . ILE C 1 299 ? 29.431 0.650 -41.715 1.00 69.29 864 ILE C N 1
ATOM 5176 C CA . ILE C 1 299 ? 28.527 1.520 -40.911 1.00 64.00 864 ILE C CA 1
ATOM 5177 C C . ILE C 1 299 ? 29.064 1.687 -39.483 1.00 67.18 864 ILE C C 1
ATOM 5178 O O . ILE C 1 299 ? 29.188 2.845 -39.095 1.00 70.07 864 ILE C O 1
ATOM 5183 N N . MET C 1 300 ? 29.361 0.608 -38.738 1.00 72.87 865 MET C N 1
ATOM 5184 C CA . MET C 1 300 ? 29.938 0.663 -37.354 1.00 76.99 865 MET C CA 1
ATOM 5185 C C . MET C 1 300 ? 31.190 1.558 -37.333 1.00 74.08 865 MET C C 1
ATOM 5186 O O . MET C 1 300 ? 31.345 2.300 -36.334 1.00 74.34 865 MET C O 1
ATOM 5191 N N . LYS C 1 301 ? 32.056 1.476 -38.358 1.00 69.15 866 LYS C N 1
ATOM 5192 C CA . LYS C 1 301 ? 33.353 2.211 -38.424 1.00 59.59 866 LYS C CA 1
ATOM 5193 C C . LYS C 1 301 ? 33.078 3.691 -38.693 1.00 48.00 866 LYS C C 1
ATOM 5194 O O . LYS C 1 301 ? 33.629 4.543 -37.975 1.00 45.28 866 LYS C O 1
ATOM 5200 N N . SER C 1 302 ? 32.232 3.978 -39.680 1.00 49.69 867 SER C N 1
ATOM 5201 C CA . SER C 1 302 ? 31.736 5.344 -39.993 1.00 34.46 867 SER C CA 1
ATOM 5202 C C . SER C 1 302 ? 31.166 5.975 -38.720 1.00 38.55 867 SER C C 1
ATOM 5203 O O . SER C 1 302 ? 31.410 7.171 -38.491 1.00 32.30 867 SER C O 1
ATOM 5206 N N . TYR C 1 303 ? 30.438 5.167 -37.941 1.00 43.98 868 TYR C N 1
ATOM 5207 C CA . TYR C 1 303 ? 29.677 5.547 -36.723 1.00 29.74 868 TYR C CA 1
ATOM 5208 C C . TYR C 1 303 ? 30.693 5.771 -35.601 1.00 33.26 868 TYR C C 1
ATOM 5209 O O . TYR C 1 303 ? 30.574 6.778 -34.898 1.00 36.77 868 TYR C O 1
ATOM 5218 N N . ARG C 1 304 ? 31.695 4.896 -35.487 1.00 30.96 869 ARG C N 1
ATOM 5219 C CA . ARG C 1 304 ? 32.780 4.992 -34.476 1.00 32.97 869 ARG C CA 1
ATOM 5220 C C . ARG C 1 304 ? 33.377 6.396 -34.476 1.00 37.07 869 ARG C C 1
ATOM 5221 O O . ARG C 1 304 ? 33.969 6.769 -33.463 1.00 36.94 869 ARG C O 1
ATOM 5229 N N . ASN C 1 305 ? 33.250 7.133 -35.581 1.00 52.28 870 ASN C N 1
ATOM 5230 C CA . ASN C 1 305 ? 33.798 8.516 -35.727 1.00 60.23 870 ASN C CA 1
ATOM 5231 C C . ASN C 1 305 ? 33.087 9.506 -34.791 1.00 56.64 870 ASN C C 1
ATOM 5232 O O . ASN C 1 305 ? 33.790 10.332 -34.153 1.00 49.19 870 ASN C O 1
ATOM 5237 N N . GLN C 1 306 ? 31.758 9.390 -34.696 1.00 49.93 871 GLN C N 1
ATOM 5238 C CA . GLN C 1 306 ? 30.829 10.390 -34.103 1.00 44.91 871 GLN C CA 1
ATOM 5239 C C . GLN C 1 306 ? 31.132 10.645 -32.621 1.00 39.13 871 GLN C C 1
ATOM 5240 O O . GLN C 1 306 ? 31.425 9.724 -31.846 1.00 36.56 871 GLN C O 1
ATOM 5246 N N . PRO C 1 307 ? 30.993 11.917 -32.170 1.00 45.48 872 PRO C N 1
ATOM 5247 C CA . PRO C 1 307 ? 31.384 12.301 -30.814 1.00 41.96 872 PRO C CA 1
ATOM 5248 C C . PRO C 1 307 ? 30.726 11.456 -29.705 1.00 49.43 872 PRO C C 1
ATOM 5249 O O . PRO C 1 307 ? 31.209 11.478 -28.592 1.00 46.15 872 PRO C O 1
ATOM 5253 N N . GLN C 1 308 ? 29.639 10.744 -30.008 1.00 53.55 873 GLN C N 1
ATOM 5254 C CA . GLN C 1 308 ? 28.783 10.093 -28.980 1.00 46.31 873 GLN C CA 1
ATOM 5255 C C . GLN C 1 308 ? 28.917 8.573 -29.057 1.00 46.82 873 GLN C C 1
ATOM 5256 O O . GLN C 1 308 ? 28.263 7.901 -28.224 1.00 45.76 873 GLN C O 1
ATOM 5262 N N . ALA C 1 309 ? 29.682 8.056 -30.031 1.00 41.62 874 ALA C N 1
ATOM 5263 C CA . ALA C 1 309 ? 29.755 6.604 -30.329 1.00 40.80 874 ALA C CA 1
ATOM 5264 C C . ALA C 1 309 ? 30.631 5.940 -29.266 1.00 43.76 874 ALA C C 1
ATOM 5265 O O . ALA C 1 309 ? 31.570 6.583 -28.764 1.00 55.27 874 ALA C O 1
ATOM 5267 N N . ASN C 1 310 ? 30.291 4.716 -28.890 1.00 30.60 875 ASN C N 1
ATOM 5268 C CA . ASN C 1 310 ? 31.070 3.912 -27.918 1.00 34.18 875 ASN C CA 1
ATOM 5269 C C . ASN C 1 310 ? 30.892 2.435 -28.286 1.00 37.99 875 ASN C C 1
ATOM 5270 O O . ASN C 1 310 ? 29.856 2.070 -28.858 1.00 31.14 875 ASN C O 1
ATOM 5275 N N . SER C 1 311 ? 31.809 1.572 -27.906 1.00 35.60 876 SER C N 1
ATOM 5276 C CA . SER C 1 311 ? 31.696 0.168 -28.350 1.00 38.19 876 SER C CA 1
ATOM 5277 C C . SER C 1 311 ? 30.410 -0.478 -27.852 1.00 32.30 876 SER C C 1
ATOM 5278 O O . SER C 1 311 ? 29.901 -1.350 -28.546 1.00 28.90 876 SER C O 1
ATOM 5281 N N . HIS C 1 312 ? 29.868 -0.034 -26.723 1.00 36.54 877 HIS C N 1
ATOM 5282 C CA . HIS C 1 312 ? 28.716 -0.723 -26.080 1.00 35.82 877 HIS C CA 1
ATOM 5283 C C . HIS C 1 312 ? 27.400 -0.597 -26.847 1.00 35.24 877 HIS C C 1
ATOM 5284 O O . HIS C 1 312 ? 26.459 -1.299 -26.493 1.00 22.68 877 HIS C O 1
ATOM 5291 N N . VAL C 1 313 ? 27.330 0.276 -27.837 1.00 37.68 878 VAL C N 1
ATOM 5292 C CA . VAL C 1 313 ? 26.050 0.525 -28.560 1.00 47.09 878 VAL C CA 1
ATOM 5293 C C . VAL C 1 313 ? 25.907 -0.501 -29.684 1.00 23.92 878 VAL C C 1
ATOM 5294 O O . VAL C 1 313 ? 24.793 -0.732 -30.140 1.00 40.64 878 VAL C O 1
ATOM 5298 N N . TYR C 1 314 ? 26.995 -1.157 -30.050 1.00 24.99 879 TYR C N 1
ATOM 5299 C CA . TYR C 1 314 ? 26.914 -2.218 -31.080 1.00 35.91 879 TYR C CA 1
ATOM 5300 C C . TYR C 1 314 ? 27.354 -3.561 -30.485 1.00 44.66 879 TYR C C 1
ATOM 5301 O O . TYR C 1 314 ? 26.872 -4.593 -30.917 1.00 56.85 879 TYR C O 1
ATOM 5310 N N . ARG C 1 315 ? 28.208 -3.527 -29.479 1.00 45.10 880 ARG C N 1
ATOM 5311 C CA . ARG C 1 315 ? 28.702 -4.760 -28.830 1.00 51.64 880 ARG C CA 1
ATOM 5312 C C . ARG C 1 315 ? 27.950 -5.008 -27.520 1.00 60.71 880 ARG C C 1
ATOM 5313 O O . ARG C 1 315 ? 28.553 -5.634 -26.631 1.00 73.62 880 ARG C O 1
ATOM 5321 N N . SER C 1 316 ? 26.722 -4.498 -27.381 1.00 42.81 881 SER C N 1
ATOM 5322 C CA . SER C 1 316 ? 25.878 -4.770 -26.192 1.00 26.49 881 SER C CA 1
ATOM 5323 C C . SER C 1 316 ? 24.493 -4.204 -26.453 1.00 27.41 881 SER C C 1
ATOM 5324 O O . SER C 1 316 ? 24.123 -3.255 -25.787 1.00 30.14 881 SER C O 1
ATOM 5327 N N . VAL C 1 317 ? 23.773 -4.767 -27.406 1.00 27.34 882 VAL C N 1
ATOM 5328 C CA . VAL C 1 317 ? 22.381 -4.324 -27.664 1.00 38.53 882 VAL C CA 1
ATOM 5329 C C . VAL C 1 317 ? 21.432 -5.246 -26.909 1.00 55.82 882 VAL C C 1
ATOM 5330 O O . VAL C 1 317 ? 21.696 -6.453 -26.866 1.00 60.59 882 VAL C O 1
ATOM 5334 N N . LEU C 1 318 ? 20.371 -4.681 -26.339 1.00 58.85 883 LEU C N 1
ATOM 5335 C CA . LEU C 1 318 ? 19.375 -5.494 -25.609 1.00 48.86 883 LEU C CA 1
ATOM 5336 C C . LEU C 1 318 ? 18.611 -6.335 -26.623 1.00 58.69 883 LEU C C 1
ATOM 5337 O O . LEU C 1 318 ? 18.387 -5.857 -27.732 1.00 55.72 883 LEU C O 1
ATOM 5342 N N . LEU C 1 319 ? 18.162 -7.508 -26.212 1.00 69.57 884 LEU C N 1
ATOM 5343 C CA . LEU C 1 319 ? 17.503 -8.495 -27.106 1.00 57.73 884 LEU C CA 1
ATOM 5344 C C . LEU C 1 319 ? 16.167 -8.967 -26.498 1.00 51.78 884 LEU C C 1
ATOM 5345 O O . LEU C 1 319 ? 15.157 -8.864 -27.201 1.00 47.20 884 LEU C O 1
ATOM 5350 N N . LYS C 1 320 ? 16.155 -9.481 -25.256 1.00 49.19 885 LYS C N 1
ATOM 5351 C CA . LYS C 1 320 ? 14.911 -9.865 -24.516 1.00 48.90 885 LYS C CA 1
ATOM 5352 C C . LYS C 1 320 ? 14.928 -9.275 -23.083 1.00 52.39 885 LYS C C 1
ATOM 5353 O O . LYS C 1 320 ? 16.035 -9.206 -22.449 1.00 56.11 885 LYS C O 1
ATOM 5355 N N . SER C 1 321 ? 13.745 -8.847 -22.598 1.00 53.11 886 SER C N 1
ATOM 5356 C CA . SER C 1 321 ? 13.471 -8.261 -21.252 1.00 43.29 886 SER C CA 1
ATOM 5357 C C . SER C 1 321 ? 12.274 -8.985 -20.605 1.00 53.61 886 SER C C 1
ATOM 5358 O O . SER C 1 321 ? 12.475 -10.075 -20.004 1.00 50.61 886 SER C O 1
ATOM 5360 N N . GLU C 1 324 ? 18.580 -11.226 -18.730 1.00 79.93 925 GLU C N 1
ATOM 5361 C CA . GLU C 1 324 ? 18.221 -10.683 -20.064 1.00 85.45 925 GLU C CA 1
ATOM 5362 C C . GLU C 1 324 ? 19.381 -10.940 -21.016 1.00 91.57 925 GLU C C 1
ATOM 5363 O O . GLU C 1 324 ? 20.520 -10.631 -20.646 1.00 90.72 925 GLU C O 1
ATOM 5369 N N . GLU C 1 325 ? 19.093 -11.483 -22.195 1.00 92.53 926 GLU C N 1
ATOM 5370 C CA . GLU C 1 325 ? 20.138 -11.733 -23.221 1.00 81.97 926 GLU C CA 1
ATOM 5371 C C . GLU C 1 325 ? 20.519 -10.414 -23.907 1.00 81.77 926 GLU C C 1
ATOM 5372 O O . GLU C 1 325 ? 19.635 -9.826 -24.536 1.00 79.85 926 GLU C O 1
ATOM 5378 N N . ARG C 1 326 ? 21.762 -9.945 -23.743 1.00 75.33 927 ARG C N 1
ATOM 5379 C CA . ARG C 1 326 ? 22.254 -8.723 -24.444 1.00 60.74 927 ARG C CA 1
ATOM 5380 C C . ARG C 1 326 ? 23.349 -9.179 -25.402 1.00 66.89 927 ARG C C 1
ATOM 5381 O O . ARG C 1 326 ? 24.215 -9.949 -24.970 1.00 67.63 927 ARG C O 1
ATOM 5389 N N . GLY C 1 327 ? 23.319 -8.715 -26.650 1.00 65.52 928 GLY C N 1
ATOM 5390 C CA . GLY C 1 327 ? 24.274 -9.234 -27.643 1.00 65.07 928 GLY C CA 1
ATOM 5391 C C . GLY C 1 327 ? 24.895 -8.194 -28.541 1.00 68.89 928 GLY C C 1
ATOM 5392 O O . GLY C 1 327 ? 25.785 -7.490 -28.067 1.00 74.68 928 GLY C O 1
ATOM 5393 N N . ASP C 1 328 ? 24.456 -8.115 -29.793 1.00 66.06 929 ASP C N 1
ATOM 5394 C CA . ASP C 1 328 ? 25.153 -7.239 -30.759 1.00 61.78 929 ASP C CA 1
ATOM 5395 C C . ASP C 1 328 ? 24.179 -6.695 -31.788 1.00 52.98 929 ASP C C 1
ATOM 5396 O O . ASP C 1 328 ? 23.133 -7.305 -31.960 1.00 60.86 929 ASP C O 1
ATOM 5401 N N . LEU C 1 329 ? 24.548 -5.607 -32.459 1.00 46.37 930 LEU C N 1
ATOM 5402 C CA . LEU C 1 329 ? 23.625 -4.946 -33.407 1.00 39.93 930 LEU C CA 1
ATOM 5403 C C . LEU C 1 329 ? 23.345 -5.851 -34.599 1.00 47.11 930 LEU C C 1
ATOM 5404 O O . LEU C 1 329 ? 22.296 -5.672 -35.189 1.00 55.19 930 LEU C O 1
ATOM 5409 N N . ILE C 1 330 ? 24.233 -6.792 -34.928 1.00 51.42 931 ILE C N 1
ATOM 5410 C CA . ILE C 1 330 ? 23.919 -7.753 -36.047 1.00 55.78 931 ILE C CA 1
ATOM 5411 C C . ILE C 1 330 ? 22.916 -8.804 -35.538 1.00 58.97 931 ILE C C 1
ATOM 5412 O O . ILE C 1 330 ? 21.855 -8.944 -36.194 1.00 57.99 931 ILE C O 1
ATOM 5417 N N . LYS C 1 331 ? 23.212 -9.457 -34.402 1.00 59.33 932 LYS C N 1
ATOM 5418 C CA . LYS C 1 331 ? 22.307 -10.427 -33.721 1.00 49.54 932 LYS C CA 1
ATOM 5419 C C . LYS C 1 331 ? 20.945 -9.783 -33.465 1.00 49.61 932 LYS C C 1
ATOM 5420 O O . LYS C 1 331 ? 19.935 -10.442 -33.735 1.00 57.45 932 LYS C O 1
ATOM 5426 N N . PHE C 1 332 ? 20.921 -8.564 -32.922 1.00 45.98 933 PHE C N 1
ATOM 5427 C CA . PHE C 1 332 ? 19.677 -7.776 -32.710 1.00 35.10 933 PHE C CA 1
ATOM 5428 C C . PHE C 1 332 ? 19.043 -7.473 -34.077 1.00 43.81 933 PHE C C 1
ATOM 5429 O O . PHE C 1 332 ? 17.856 -7.809 -34.228 1.00 53.89 933 PHE C O 1
ATOM 5437 N N . TYR C 1 333 ? 19.783 -6.921 -35.051 1.00 31.97 934 TYR C N 1
ATOM 5438 C CA . TYR C 1 333 ? 19.235 -6.638 -36.406 1.00 32.29 934 TYR C CA 1
ATOM 5439 C C . TYR C 1 333 ? 18.512 -7.877 -36.901 1.00 39.55 934 TYR C C 1
ATOM 5440 O O . TYR C 1 333 ? 17.317 -7.792 -37.201 1.00 38.52 934 TYR C O 1
ATOM 5449 N N . ASN C 1 334 ? 19.193 -9.005 -36.870 1.00 41.22 935 ASN C N 1
ATOM 5450 C CA . ASN C 1 334 ? 18.609 -10.246 -37.428 1.00 40.88 935 ASN C CA 1
ATOM 5451 C C . ASN C 1 334 ? 17.512 -10.782 -36.511 1.00 40.02 935 ASN C C 1
ATOM 5452 O O . ASN C 1 334 ? 16.432 -11.081 -37.027 1.00 40.62 935 ASN C O 1
ATOM 5457 N N . THR C 1 335 ? 17.772 -10.877 -35.210 1.00 41.89 936 THR C N 1
ATOM 5458 C CA . THR C 1 335 ? 16.789 -11.481 -34.254 1.00 48.99 936 THR C CA 1
ATOM 5459 C C . THR C 1 335 ? 15.467 -10.705 -34.315 1.00 49.23 936 THR C C 1
ATOM 5460 O O . THR C 1 335 ? 14.446 -11.301 -34.759 1.00 48.36 936 THR C O 1
ATOM 5464 N N . ILE C 1 336 ? 15.459 -9.428 -33.920 1.00 42.48 937 ILE C N 1
ATOM 5465 C CA . ILE C 1 336 ? 14.168 -8.683 -33.790 1.00 41.55 937 ILE C CA 1
ATOM 5466 C C . ILE C 1 336 ? 13.876 -7.705 -34.935 1.00 43.60 937 ILE C C 1
ATOM 5467 O O . ILE C 1 336 ? 12.741 -7.716 -35.413 1.00 40.89 937 ILE C O 1
ATOM 5472 N N . TYR C 1 337 ? 14.841 -6.907 -35.375 1.00 35.04 938 TYR C N 1
ATOM 5473 C CA . TYR C 1 337 ? 14.543 -5.821 -36.348 1.00 34.02 938 TYR C CA 1
ATOM 5474 C C . TYR C 1 337 ? 13.973 -6.334 -37.670 1.00 49.20 938 TYR C C 1
ATOM 5475 O O . TYR C 1 337 ? 12.965 -5.760 -38.097 1.00 65.19 938 TYR C O 1
ATOM 5484 N N . VAL C 1 338 ? 14.599 -7.311 -38.328 1.00 49.18 939 VAL C N 1
ATOM 5485 C CA . VAL C 1 338 ? 14.087 -7.739 -39.666 1.00 51.97 939 VAL C CA 1
ATOM 5486 C C . VAL C 1 338 ? 12.593 -8.066 -39.540 1.00 51.44 939 VAL C C 1
ATOM 5487 O O . VAL C 1 338 ? 11.827 -7.510 -40.312 1.00 48.77 939 VAL C O 1
ATOM 5491 N N . GLY C 1 339 ? 12.188 -8.879 -38.562 1.00 45.16 940 GLY C N 1
ATOM 5492 C CA . GLY C 1 339 ? 10.778 -9.294 -38.413 1.00 43.35 940 GLY C CA 1
ATOM 5493 C C . GLY C 1 339 ? 9.779 -8.159 -38.250 1.00 45.96 940 GLY C C 1
ATOM 5494 O O . GLY C 1 339 ? 8.700 -8.276 -38.835 1.00 48.67 940 GLY C O 1
ATOM 5495 N N . ARG C 1 340 ? 10.106 -7.108 -37.496 1.00 29.94 941 ARG C N 1
ATOM 5496 C CA . ARG C 1 340 ? 9.161 -6.001 -37.203 1.00 29.05 941 ARG C CA 1
ATOM 5497 C C . ARG C 1 340 ? 9.226 -4.894 -38.253 1.00 37.17 941 ARG C C 1
ATOM 5498 O O . ARG C 1 340 ? 8.385 -4.000 -38.192 1.00 28.99 941 ARG C O 1
ATOM 5506 N N . VAL C 1 341 ? 10.159 -4.981 -39.201 1.00 40.22 942 VAL C N 1
ATOM 5507 C CA . VAL C 1 341 ? 10.342 -3.924 -40.238 1.00 51.55 942 VAL C CA 1
ATOM 5508 C C . VAL C 1 341 ? 10.336 -4.518 -41.651 1.00 58.18 942 VAL C C 1
ATOM 5509 O O . VAL C 1 341 ? 10.050 -3.754 -42.579 1.00 66.54 942 VAL C O 1
ATOM 5513 N N . LYS C 1 342 ? 10.586 -5.816 -41.827 1.00 55.59 943 LYS C N 1
ATOM 5514 C CA . LYS C 1 342 ? 10.718 -6.418 -43.186 1.00 50.05 943 LYS C CA 1
ATOM 5515 C C . LYS C 1 342 ? 9.587 -5.962 -44.093 1.00 61.55 943 LYS C C 1
ATOM 5516 O O . LYS C 1 342 ? 9.855 -5.649 -45.250 1.00 69.79 943 LYS C O 1
ATOM 5522 N N . SER C 1 343 ? 8.377 -5.902 -43.563 1.00 63.37 944 SER C N 1
ATOM 5523 C CA . SER C 1 343 ? 7.191 -5.571 -44.373 1.00 68.49 944 SER C CA 1
ATOM 5524 C C . SER C 1 343 ? 6.877 -4.088 -44.303 1.00 68.68 944 SER C C 1
ATOM 5525 O O . SER C 1 343 ? 5.820 -3.744 -43.773 1.00 77.44 944 SER C O 1
ATOM 5528 N N . PHE C 1 344 ? 7.778 -3.249 -44.763 1.00 69.45 945 PHE C N 1
ATOM 5529 C CA . PHE C 1 344 ? 7.569 -1.784 -44.908 1.00 65.82 945 PHE C CA 1
ATOM 5530 C C . PHE C 1 344 ? 8.878 -1.331 -45.506 1.00 66.19 945 PHE C C 1
ATOM 5531 O O . PHE C 1 344 ? 8.990 -0.244 -46.075 1.00 56.34 945 PHE C O 1
ATOM 5539 N N . ALA C 1 345 ? 9.844 -2.222 -45.351 1.00 72.16 946 ALA C N 1
ATOM 5540 C CA . ALA C 1 345 ? 11.151 -2.003 -45.992 1.00 70.45 946 ALA C CA 1
ATOM 5541 C C . ALA C 1 345 ? 11.012 -2.582 -47.401 1.00 80.96 946 ALA C C 1
ATOM 5542 O O . ALA C 1 345 ? 11.462 -1.922 -48.347 1.00 94.06 946 ALA C O 1
ATOM 5544 N N . LEU C 1 346 ? 10.430 -3.768 -47.543 1.00 74.84 947 LEU C N 1
ATOM 5545 C CA . LEU C 1 346 ? 10.359 -4.410 -48.873 1.00 67.52 947 LEU C CA 1
ATOM 5546 C C . LEU C 1 346 ? 9.404 -3.617 -49.765 1.00 68.34 947 LEU C C 1
ATOM 5547 O O . LEU C 1 346 ? 9.584 -3.683 -50.977 1.00 77.52 947 LEU C O 1
ATOM 5552 N N . LYS C 1 347 ? 8.440 -2.896 -49.198 1.00 58.56 948 LYS C N 1
ATOM 5553 C CA . LYS C 1 347 ? 7.553 -2.018 -50.008 1.00 59.77 948 LYS C CA 1
ATOM 5554 C C . LYS C 1 347 ? 8.418 -1.200 -50.964 1.00 59.73 948 LYS C C 1
ATOM 5555 O O . LYS C 1 347 ? 7.916 -0.814 -52.021 1.00 45.26 948 LYS C O 1
ATOM 5561 N N . TYR C 1 348 ? 9.663 -0.948 -50.589 1.00 63.16 949 TYR C N 1
ATOM 5562 C CA . TYR C 1 348 ? 10.637 -0.203 -51.432 1.00 67.64 949 TYR C CA 1
ATOM 5563 C C . TYR C 1 348 ? 11.550 -1.202 -52.174 1.00 74.61 949 TYR C C 1
ATOM 5564 O O . TYR C 1 348 ? 12.623 -1.594 -51.640 1.00 64.25 949 TYR C O 1
ATOM 5573 N N . ASP C 1 349 ? 11.114 -1.609 -53.381 1.00 84.47 950 ASP C N 1
ATOM 5574 C CA . ASP C 1 349 ? 11.875 -2.414 -54.381 1.00 85.18 950 ASP C CA 1
ATOM 5575 C C . ASP C 1 349 ? 11.683 -1.773 -55.763 1.00 88.06 950 ASP C C 1
ATOM 5576 O O . ASP C 1 349 ? 11.178 -2.485 -56.649 1.00 92.38 950 ASP C O 1
ATOM 5581 N N . PRO C 1 360 ? 5.066 3.715 -52.310 1.00 62.13 958 PRO C N 1
ATOM 5582 C CA . PRO C 1 360 ? 5.083 4.097 -50.886 1.00 64.12 958 PRO C CA 1
ATOM 5583 C C . PRO C 1 36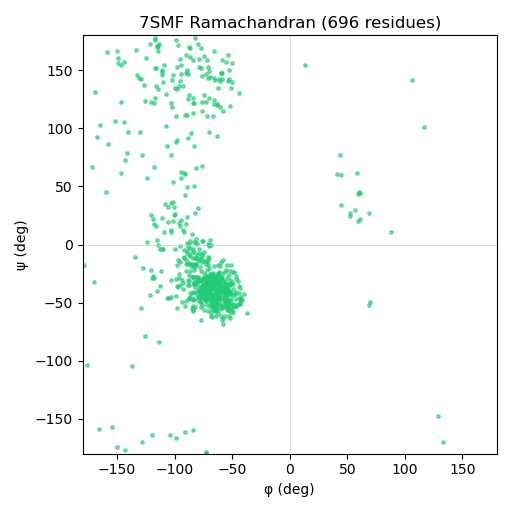0 ? 5.513 5.553 -50.720 1.00 76.78 958 PRO C C 1
ATOM 5584 O O . PRO C 1 360 ? 6.402 6.006 -51.437 1.00 88.12 958 PRO C O 1
ATOM 5588 N N . PRO C 1 361 ? 4.913 6.335 -49.787 1.00 83.64 959 PRO C N 1
ATOM 5589 C CA . PRO C 1 361 ? 5.174 7.776 -49.703 1.00 79.42 959 PRO C CA 1
ATOM 5590 C C . PRO C 1 361 ? 6.470 7.952 -48.902 1.00 77.90 959 PRO C C 1
ATOM 5591 O O . PRO C 1 361 ? 6.997 6.925 -48.515 1.00 72.72 959 PRO C O 1
ATOM 5595 N N . LEU C 1 362 ? 6.966 9.187 -48.710 1.00 76.42 960 LEU C N 1
ATOM 5596 C CA . LEU C 1 362 ? 8.231 9.475 -47.957 1.00 65.63 960 LEU C CA 1
ATOM 5597 C C . LEU C 1 362 ? 8.038 10.612 -46.938 1.00 72.20 960 LEU C C 1
ATOM 5598 O O . LEU C 1 362 ? 7.258 11.548 -47.200 1.00 74.21 960 LEU C O 1
ATOM 5603 N N . SER C 1 363 ? 8.732 10.514 -45.803 1.00 69.33 961 SER C N 1
ATOM 5604 C CA . SER C 1 363 ? 8.850 11.574 -44.772 1.00 60.54 961 SER C CA 1
ATOM 5605 C C . SER C 1 363 ? 9.761 12.686 -45.290 1.00 56.76 961 SER C C 1
ATOM 5606 O O . SER C 1 363 ? 10.677 12.414 -46.067 1.00 53.99 961 SER C O 1
ATOM 5609 N N . PRO C 1 364 ? 9.505 13.966 -44.918 1.00 62.22 962 PRO C N 1
ATOM 5610 C CA . PRO C 1 364 ? 10.484 15.044 -45.080 1.00 66.37 962 PRO C CA 1
ATOM 5611 C C . PRO C 1 364 ? 11.514 15.163 -43.933 1.00 67.73 962 PRO C C 1
ATOM 5612 O O . PRO C 1 364 ? 11.139 15.272 -42.778 1.00 67.24 962 PRO C O 1
ATOM 5616 N N . PHE C 1 365 ? 12.798 15.149 -44.310 1.00 65.71 963 PHE C N 1
ATOM 5617 C CA . PHE C 1 365 ? 14.013 15.354 -43.473 1.00 62.38 963 PHE C CA 1
ATOM 5618 C C . PHE C 1 365 ? 14.009 16.789 -42.941 1.00 59.35 963 PHE C C 1
ATOM 5619 O O . PHE C 1 365 ? 13.594 17.685 -43.653 1.00 70.80 963 PHE C O 1
ATOM 5627 N N . PRO C 1 366 ? 14.412 17.100 -41.690 1.00 59.16 964 PRO C N 1
ATOM 5628 C CA . PRO C 1 366 ? 14.487 18.501 -41.240 1.00 69.97 964 PRO C CA 1
ATOM 5629 C C . PRO C 1 366 ? 15.643 19.357 -41.816 1.00 84.39 964 PRO C C 1
ATOM 5630 O O . PRO C 1 366 ? 16.393 18.842 -42.624 1.00 93.28 964 PRO C O 1
ATOM 5634 N N . HIS C 1 367 ? 15.744 20.633 -41.382 1.00 86.49 965 HIS C N 1
ATOM 5635 C CA . HIS C 1 367 ? 16.832 21.638 -41.625 1.00 83.65 965 HIS C CA 1
ATOM 5636 C C . HIS C 1 367 ? 17.268 21.617 -43.091 1.00 89.83 965 HIS C C 1
ATOM 5637 O O . HIS C 1 367 ? 16.373 21.654 -43.918 1.00 94.20 965 HIS C O 1
ATOM 5644 N N . ASP D 2 1 ? 14.790 -12.241 -48.453 1.00 55.53 413 ASP D N 1
ATOM 5645 C CA . ASP D 2 1 ? 15.964 -12.601 -47.618 1.00 68.83 413 ASP D CA 1
ATOM 5646 C C . ASP D 2 1 ? 16.802 -11.350 -47.333 1.00 76.56 413 ASP D C 1
ATOM 5647 O O . ASP D 2 1 ? 17.797 -11.148 -48.056 1.00 81.76 413 ASP D O 1
ATOM 5652 N N . ILE D 2 2 ? 16.436 -10.575 -46.300 1.00 69.71 414 ILE D N 1
ATOM 5653 C CA . ILE D 2 2 ? 17.171 -9.324 -45.941 1.00 67.56 414 ILE D CA 1
ATOM 5654 C C . ILE D 2 2 ? 18.020 -9.541 -44.687 1.00 71.14 414 ILE D C 1
ATOM 5655 O O . ILE D 2 2 ? 18.409 -8.547 -44.079 1.00 72.80 414 ILE D O 1
ATOM 5660 N N . TYR D 2 3 ? 18.319 -10.784 -44.339 1.00 72.03 415 TYR D N 1
ATOM 5661 C CA . TYR D 2 3 ? 19.177 -11.064 -43.162 1.00 69.63 415 TYR D CA 1
ATOM 5662 C C . TYR D 2 3 ? 20.638 -10.690 -43.438 1.00 71.32 415 TYR D C 1
ATOM 5663 O O . TYR D 2 3 ? 21.021 -10.593 -44.603 1.00 73.79 415 TYR D O 1
ATOM 5672 N N . CYS D 2 4 ? 21.422 -10.481 -42.385 1.00 68.89 416 CYS D N 1
ATOM 5673 C CA . CYS D 2 4 ? 22.859 -10.161 -42.517 1.00 72.82 416 CYS D CA 1
ATOM 5674 C C . CYS D 2 4 ? 23.674 -11.261 -41.856 1.00 68.40 416 CYS D C 1
ATOM 5675 O O . CYS D 2 4 ? 23.495 -11.495 -40.658 1.00 70.03 416 CYS D O 1
ATOM 5678 N N . TYR D 2 5 ? 24.545 -11.900 -42.623 1.00 62.45 417 TYR D N 1
ATOM 5679 C CA . TYR D 2 5 ? 25.351 -13.019 -42.094 1.00 62.57 417 TYR D CA 1
ATOM 5680 C C . TYR D 2 5 ? 26.776 -12.502 -41.919 1.00 64.75 417 TYR D C 1
ATOM 5681 O O . TYR D 2 5 ? 27.597 -12.718 -42.826 1.00 68.81 417 TYR D O 1
ATOM 5690 N N . GLU D 2 6 ? 27.065 -11.860 -40.793 1.00 54.46 418 GLU D N 1
ATOM 5691 C CA . GLU D 2 6 ? 28.391 -11.228 -40.695 1.00 59.10 418 GLU D CA 1
ATOM 5692 C C . GLU D 2 6 ? 28.877 -11.203 -39.250 1.00 59.64 418 GLU D C 1
ATOM 5693 O O . GLU D 2 6 ? 28.063 -11.424 -38.342 1.00 60.04 418 GLU D O 1
ATOM 5699 N N . GLU D 2 7 ? 30.165 -10.920 -39.063 1.00 55.44 419 GLU D N 1
ATOM 5700 C CA . GLU D 2 7 ? 30.774 -10.822 -37.725 1.00 53.99 419 GLU D CA 1
ATOM 5701 C C . GLU D 2 7 ? 31.322 -9.400 -37.573 1.00 74.39 419 GLU D C 1
ATOM 5702 O O . GLU D 2 7 ? 30.928 -8.550 -38.385 1.00 88.54 419 GLU D O 1
ATOM 5704 N N . PHE D 2 8 ? 32.200 -9.139 -36.598 1.00 80.23 420 PHE D N 1
ATOM 5705 C CA . PHE D 2 8 ? 32.691 -7.751 -36.363 1.00 92.88 420 PHE D CA 1
ATOM 5706 C C . PHE D 2 8 ? 34.125 -7.818 -35.803 1.00 106.36 420 PHE D C 1
ATOM 5707 O O . PHE D 2 8 ? 34.753 -8.889 -35.936 1.00 112.87 420 PHE D O 1
ATOM 5715 N N . SER D 2 9 ? 34.723 -6.690 -35.410 1.00 105.11 421 SER D N 1
ATOM 5716 C CA . SER D 2 9 ? 36.131 -6.640 -34.911 1.00 92.24 421 SER D CA 1
ATOM 5717 C C . SER D 2 9 ? 36.305 -6.489 -33.400 1.00 97.01 421 SER D C 1
ATOM 5718 O O . SER D 2 9 ? 35.315 -6.727 -32.684 1.00 97.18 421 SER D O 1
ATOM 5721 N N . ASP D 2 10 ? 37.510 -6.116 -32.947 1.00 98.61 422 ASP D N 1
ATOM 5722 C CA . ASP D 2 10 ? 37.903 -6.088 -31.504 1.00 92.68 422 ASP D CA 1
ATOM 5723 C C . ASP D 2 10 ? 37.417 -7.347 -30.782 1.00 87.70 422 ASP D C 1
ATOM 5724 O O . ASP D 2 10 ? 37.200 -7.251 -29.560 1.00 82.36 422 ASP D O 1
#